Protein 6V9K (pdb70)

CATH classification: 3.20.20.60

Nearest PDB structures (foldseek):
  6v9k-assembly1_B  TM=9.989E-01  e=4.100E-59  Escherichia coli
  6vu0-assembly1_B  TM=9.948E-01  e=1.069E-51  Escherichia coli
  6vbj-assembly1_B  TM=9.916E-01  e=6.156E-45  Caldanaerobacter subterraneus subsp. tengcongensis
  2xz7-assembly1_A  TM=9.912E-01  e=6.524E-45  Caldanaerobacter subterraneus subsp. tengcongensis
  2hro-assembly1_A-2  TM=9.903E-01  e=9.837E-42  Staphylococcus carnosus

InterPro domains:
  IPR000121 PEP-utilising enzyme, C-terminal [PF02896] (250-541)
  IPR006318 Phosphotransferase system, enzyme I-like [TIGR01417] (2-566)
  IPR008279 PEP-utilising enzyme, mobile domain [PF00391] (153-223)
  IPR008731 Phosphotransferase system, enzyme I N-terminal [PF05524] (4-126)
  IPR015813 Pyruvate/Phosphoenolpyruvate kinase-like domain superfamily [SSF51621] (249-549)
  IPR018274 PEP-utilising enzyme, active site [PS00370] (184-195)
  IPR023151 PEP-utilising enzyme, conserved site [PS00742] (447-465)
  IPR024692 Phosphotransferase system, enzyme I [PIRSF000732] (2-572)
  IPR036618 PtsI, HPr-binding domain superfamily [G3DSA:1.10.274.10] (21-146)
  IPR036618 PtsI, HPr-binding domain superfamily [SSF47831] (23-143)
  IPR036637 Phosphohistidine domain superfamily [SSF52009] (125-246)
  IPR040442 Pyruvate kinase-like domain superfamily [G3DSA:3.20.20.60] (234-575)
  IPR050499 Phosphoenolpyruvate-dependent sugar PTS enzyme [PTHR46244] (2-572)

Radius of gyration: 25.77 Å; Cα contacts (8 Å, |Δi|>4): 1365; chains: 2; bounding box: 60×61×82 Å

Organism: Escherichia coli (strain K12) (NCBI:txid83333)

GO terms:
  GO:0005737 cytoplasm (C, EXP)
  GO:0008965 phosphoenolpyruvate-protein phosphotransferase activity (F, EXP)
  GO:0042802 identical protein binding (F, IPI)
  GO:0005515 protein binding (F, IPI)
  GO:0005829 cytosol (C, HDA)

Secondary structure (DSSP, 8-state):
-B-TTS-B-EEEEEESSTTHHHHHHHTT-SSEEEE--GGGTSSSSSPPPHHHHHHHHHHHHHHTTTSEEEEEPP---TTS--GGG-PPP-S-GGGSS-THHHHHHSHHHHHHHHHHHHHHGGGSEEEEEESS---HHHHHHHHHHHHHHHHHHHHHT----TT-EEEEEE-SHHHHHTHHHHHTTSSEEEE-HHHHHHHHTT--TT-TTTGGG--TT-HHHHHHHHHHHHHHHHTT-EEEE-SGGGG-TTTHHHHHHHT--EEEE-GGGHHHHHHHHHT--HHHHHHHHHHHHT-SSHHHHHHHHHHHH-/-B-TTS-B-EEEEEESSGGGHHHHHHTT-SSEEEE--GGGTSSSSSPPPHHHHHHHHHHHHHHTTTSEEEEEP---BSTTT-GGG-PPP-S-GGGSSBTHHHHHHSHHHHHHHHHHHHHHGGGSEEEEEESS---HHHHHHHHHHHHHHHHHHHHHT----TT-EEEEEE-SHHHHHTHHHHTTTSSEEEE-HHHHHHHHTT--TT-TTTGGG--TT-HHHHHHHHHHHHHHHHTT-EEEE-SGGGG-TTTHHHHHHHT--EEEE-GGGHHHHHHHHHT--HHHHHHHHHHHHT-SSHHHHHHHHHHHH-

Foldseek 3Di:
DAAQVGRAFAEAAAAAFLVLLVLLVVLPHQAAPEHEDCVQQPPDQDHRALVRLLVRLLSNQQSNPAGEHEYEAFFFWPVDDRVNLVGDDDPDTLPDCGFVNSCVVVVNRVLSNLLSNFLSQQRHQYAYEGEPDQDPVSLVVSVVVSVVSVVVCVVVVGHGDPPHFYEYADQALNCLVCLLVVLVRGQEYEYQLQNNQCRVLVHDCVPVVCVVSRDSLWLVNLVSVLSNQVSNVVSPHAYHYQHALLLPLLCLLLCLLSPHRYRYYHSVSRVVSVVVRHHHDNVVSVVLNVVLSPDNGSVVSSVSSVVVVD/DAAPVGAAFAEAAAAAFLVLVVLLVVLPHQAAPEHEDLVQQFPDQDHRALVNLLVGLLSNQQSNPAGEHEYEFFFFDDCVGRVNVVGDDDPCVLPDCGFVNVCVVVVNRVLSNLLSNFLSQVRHHYAYEGEPDQDPVSLVVSVVVSVVSVVVCVVVVGHGDPCHFYEYADQALNCLVCLLVVLQRGAEYEYQLQNNQCRVLVHDCPPVVCVVSRASLWLVSLVSVLSNQVSNVVSPHAYEYEHPLLLPPLCLLLVLLSPHRYRYYHSVSRNVSVVVRHHDDNVVSVVLNVVLSPDNGSVSSSVSSVVVVD

Solvent-accessible surface area: 23387 Å² total; per-residue (Å²): 11,88,7,122,62,53,50,133,2,62,0,2,0,16,1,21,35,48,155,54,17,132,13,3,135,182,30,30,12,45,2,4,0,4,0,86,0,16,60,10,2,64,144,63,139,63,47,2,58,25,99,71,1,28,61,13,0,64,46,0,1,94,62,13,49,109,70,13,0,1,0,27,2,2,20,4,0,25,49,98,151,15,105,53,2,115,36,34,210,33,112,8,7,29,0,0,11,18,0,1,2,0,4,43,97,69,91,107,3,3,86,24,3,0,12,0,0,0,29,0,5,45,86,22,96,2,25,0,0,0,0,1,0,5,4,1,76,10,1,94,40,0,102,144,36,1,84,84,5,11,90,48,0,105,116,76,73,73,69,25,42,112,84,6,54,18,0,0,4,0,2,0,1,0,0,0,30,5,1,118,39,0,0,117,29,5,53,1,1,0,0,8,0,32,34,0,0,11,1,0,0,0,0,12,59,144,15,126,72,0,112,124,40,34,51,27,3,5,1,0,0,0,49,5,0,62,71,0,0,63,9,0,77,59,50,71,57,55,0,0,0,7,3,106,5,0,22,34,80,99,0,0,28,2,0,0,3,0,9,0,37,2,0,0,6,70,16,142,32,0,65,117,2,26,125,30,0,118,96,7,49,29,97,78,0,93,81,3,4,106,91,0,16,60,40,27,5,9,101,70,0,33,91,44,4,53,149,85,89,178,19,82,5,123,66,43,51,135,6,76,0,2,0,15,1,19,33,38,164,58,16,116,11,4,134,172,31,29,11,55,3,4,0,3,0,89,0,17,64,7,1,66,149,63,136,57,42,1,58,24,101,77,1,28,60,11,0,60,45,0,1,94,64,10,48,115,68,21,0,0,0,24,2,1,18,17,13,11,70,157,66,0,64,46,15,121,11,44,176,19,92,6,28,28,0,0,5,31,0,1,2,0,3,34,96,74,90,108,3,2,85,23,4,0,11,0,0,0,24,0,6,46,80,20,78,0,29,0,0,1,0,0,0,6,5,0,60,13,1,100,38,1,86,149,33,4,90,84,5,19,81,46,0,113,108,80,69,73,71,15,36,116,90,11,44,2,0,0,4,0,0,0,1,0,0,0,30,4,1,121,33,0,0,118,45,1,41,0,0,0,0,5,2,32,32,0,0,9,0,0,0,0,0,13,76,153,12,115,90,0,108,105,38,33,62,31,7,4,2,0,0,0,50,5,0,59,74,0,0,64,9,0,76,58,50,70,57,55,0,0,0,6,3,114,8,0,17,24,89,115,0,0,29,0,0,0,3,0,9,0,36,4,0,0,5,65,17,143,32,0,65,136,1,26,131,28,0,122,99,8,49,32,96,78,0,88,84,1,3,110,93,0,16,60,40,24,8,6,108,66,0,44,86,41,3,66,163,90,85,179

B-factor: mean 28.13, std 15.2, range [9.17, 98.01]

Sequence (620 aa):
AITLDGHQVEEVCANIGTPKDVEGAERNGAEGVGLYRTEFLYMDRNSLPSEEEQFAAYKAVAEACGSQAVIVRTLDIGGDKELPYLDMMPKEMNPFFLGYRRAIRIAMDRKEILRDQLRAILRASAFGKLRIMFPMIISVEEVRALRKEIEIYKQELRDEGKAFDESIEIGVMVETPAAATIARHLAKEVDFFSIGTNDLTQYTLAVDRMNEHVKEYYQPFHPSVLNLIKQVIDASHAEGKWTGMCGELAGDERATLLLLGMGLDEFSMSAISIPRIKKIIRNTNFEDAKVLAEQALAQPTTDELMTLVNKFIEAITLDGHQVEVCANIGTPKDVEGAERNGAEGVGLYRTEFLYMDRNSLPSEEEQFAAYKAVAEACGSQAVIVRTLDIGGDKELPYLDMPKEMNPFLGYRAIRIAMDRKEILRDQLRAILRASAFGKLRIMFPMIISVEEVRALRKEIEIYKQELRDEGKAFDESIEIGVMVETPAAATIARHLAKEVDFFSIGTNDLTQYTLAVDRMNEHVKEYYQPFHPSVLNLIKQVIDASHAEGKWTGMCGELAGDERATLLLLGMGLDEFSMSAISIPRIKKIIRNTNFEDAKVLAEQALAQPTTDELMTLVNKFIE

Structure (mmCIF, N/CA/C/O backbone):
data_6V9K
#
_entry.id   6V9K
#
_cell.length_a   57.380
_cell.length_b   69.530
_cell.length_c   84.657
_cell.angle_alpha   90.000
_cell.angle_beta   108.730
_cell.angle_gamma   90.000
#
_symmetry.space_group_name_H-M   'P 1 21 1'
#
loop_
_entity.id
_entity.type
_entity.pdbx_description
1 polymer 'Phosphoenolpyruvate-protein phosphotransferase'
2 non-polymer 'MAGNESIUM ION'
3 water water
#
loop_
_atom_site.group_PDB
_atom_site.id
_atom_site.type_symbol
_atom_site.label_atom_id
_atom_site.label_alt_id
_atom_site.label_comp_id
_atom_site.label_asym_id
_atom_site.label_entity_id
_atom_site.label_seq_id
_atom_site.pdbx_PDB_ins_code
_atom_site.Cartn_x
_atom_site.Cartn_y
_atom_site.Cartn_z
_atom_site.occupancy
_atom_site.B_iso_or_equiv
_atom_site.auth_seq_id
_atom_site.auth_comp_id
_atom_site.auth_asym_id
_atom_site.auth_atom_id
_atom_site.pdbx_PDB_model_num
ATOM 1 N N . ALA A 1 2 ? 24.856 8.347 4.043 1.00 24.05 261 ALA A N 1
ATOM 2 C CA . ALA A 1 2 ? 25.558 9.497 4.618 1.00 26.35 261 ALA A CA 1
ATOM 3 C C . ALA A 1 2 ? 27.066 9.241 4.617 1.00 27.71 261 ALA A C 1
ATOM 4 O O . ALA A 1 2 ? 27.514 8.095 4.654 1.00 29.89 261 ALA A O 1
ATOM 10 N N . ILE A 1 3 ? 27.849 10.315 4.598 1.00 25.91 262 ILE A N 1
ATOM 11 C CA . ILE A 1 3 ? 29.293 10.218 4.464 1.00 25.83 262 ILE A CA 1
ATOM 12 C C . ILE A 1 3 ? 29.945 11.059 5.552 1.00 21.90 262 ILE A C 1
ATOM 13 O O . ILE A 1 3 ? 29.586 12.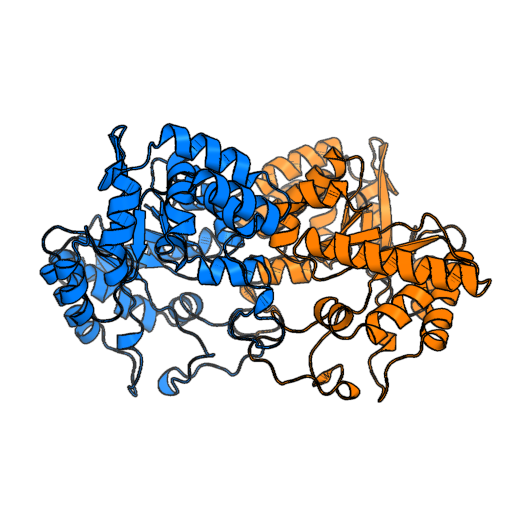223 5.746 1.00 22.96 262 ILE A O 1
ATOM 29 N N . THR A 1 4 ? 30.949 10.500 6.209 1.00 20.52 263 THR A N 1
ATOM 30 C CA . THR A 1 4 ? 31.687 11.225 7.232 1.00 21.12 263 THR A CA 1
ATOM 31 C C . THR A 1 4 ? 32.591 12.283 6.597 1.00 23.70 263 THR A C 1
ATOM 32 O O . THR A 1 4 ? 32.769 12.348 5.372 1.00 24.00 263 THR A O 1
ATOM 43 N N . LEU A 1 5 ? 33.208 13.109 7.455 1.00 27.95 264 LEU A N 1
ATOM 44 C CA . LEU A 1 5 ? 34.085 14.166 6.938 1.00 29.66 264 LEU A CA 1
ATOM 45 C C . LEU A 1 5 ? 35.248 13.587 6.151 1.00 28.75 264 LEU A C 1
ATOM 46 O O . LEU A 1 5 ? 35.775 14.240 5.245 1.00 30.48 264 LEU A O 1
ATOM 62 N N . ASP A 1 6 ? 35.695 12.376 6.499 1.00 26.86 265 ASP A N 1
ATOM 63 C CA . ASP A 1 6 ? 36.819 11.760 5.804 1.00 28.43 265 ASP A CA 1
ATOM 64 C C . ASP A 1 6 ? 36.366 10.717 4.787 1.00 28.78 265 ASP A C 1
ATOM 65 O O . ASP A 1 6 ? 37.159 9.860 4.392 1.00 31.32 265 ASP A O 1
ATOM 74 N N . GLY A 1 7 ? 35.108 10.778 4.351 1.00 29.08 266 GLY A N 1
ATOM 75 C CA . GLY A 1 7 ? 34.671 10.007 3.201 1.00 29.41 266 GLY A CA 1
ATOM 76 C C . GLY A 1 7 ? 34.213 8.597 3.488 1.00 28.35 266 GLY A C 1
ATOM 77 O O . GLY A 1 7 ? 34.121 7.790 2.557 1.00 28.45 266 GLY A O 1
ATOM 81 N N . HIS A 1 8 ? 33.931 8.263 4.746 1.00 24.74 267 HIS A N 1
ATOM 82 C CA . HIS A 1 8 ? 33.461 6.940 5.104 1.00 22.73 267 HIS A CA 1
ATOM 83 C C . HIS A 1 8 ? 31.945 6.927 4.971 1.00 21.14 267 HIS A C 1
ATOM 84 O O . HIS A 1 8 ? 31.251 7.732 5.604 1.00 20.23 267 HIS A O 1
ATOM 98 N N . GLN A 1 9 ? 31.428 6.026 4.142 1.00 21.06 268 GLN A N 1
ATOM 99 C CA . GLN A 1 9 ? 30.010 6.016 3.812 1.00 23.22 268 GLN A CA 1
ATOM 100 C C . GLN A 1 9 ? 29.292 4.975 4.662 1.00 21.27 268 GLN A C 1
ATOM 101 O O . GLN A 1 9 ? 29.740 3.835 4.771 1.00 21.77 268 GLN A O 1
ATOM 115 N N . VAL A 1 10 ? 28.198 5.381 5.294 1.00 20.73 269 VAL A N 1
ATOM 116 C CA . VAL A 1 10 ? 27.307 4.453 5.972 1.00 22.58 269 VAL A CA 1
ATOM 117 C C . VAL A 1 10 ? 25.891 4.810 5.556 1.00 22.51 269 VAL A C 1
ATOM 118 O O . VAL A 1 10 ? 25.588 5.962 5.241 1.00 29.40 269 VAL A O 1
ATOM 131 N N A GLU A 1 11 ? 25.019 3.814 5.591 0.54 18.74 270 GLU A N 1
ATOM 132 N N B GLU A 1 11 ? 25.010 3.828 5.568 0.46 18.78 270 GLU A N 1
ATOM 133 C CA A GLU A 1 11 ? 23.619 3.979 5.236 0.54 18.45 270 GLU A CA 1
ATOM 134 C CA B GLU A 1 11 ? 23.628 4.065 5.182 0.46 18.51 270 GLU A CA 1
ATOM 135 C C A GLU A 1 11 ? 22.814 4.330 6.478 0.54 16.55 270 GLU A C 1
ATOM 136 C C B GLU A 1 11 ? 22.774 4.286 6.423 0.46 15.43 270 GLU A C 1
ATOM 137 O O A GLU A 1 11 ? 23.072 3.822 7.571 0.54 14.88 270 GLU A O 1
ATOM 138 O O B GLU A 1 11 ? 22.960 3.637 7.455 0.46 15.25 270 GLU A O 1
ATOM 161 N N . VAL A 1 12 ? 21.828 5.202 6.304 1.00 14.35 271 VAL A N 1
ATOM 162 C CA . VAL A 1 12 ? 20.981 5.634 7.396 1.00 14.20 271 VAL A CA 1
ATOM 163 C C . VAL A 1 12 ? 19.552 5.411 6.929 1.00 16.81 271 VAL A C 1
ATOM 164 O O . VAL A 1 12 ? 19.076 6.105 6.018 1.00 18.36 271 VAL A O 1
ATOM 177 N N . CYS A 1 13 ? 18.856 4.482 7.577 1.00 16.15 272 CYS A N 1
ATOM 178 C CA . CYS A 1 13 ? 17.613 3.924 7.064 1.00 14.94 272 CYS A CA 1
ATOM 179 C C . CYS A 1 13 ? 16.515 4.014 8.106 1.00 13.86 272 CYS A C 1
ATOM 180 O O . CYS A 1 13 ? 16.751 4.342 9.261 1.00 14.31 272 CYS A O 1
ATOM 188 N N . ALA A 1 14 ? 15.290 3.709 7.671 1.00 14.20 273 ALA A N 1
ATOM 189 C CA . ALA A 1 14 ? 14.117 3.796 8.525 1.00 14.74 273 ALA A CA 1
ATOM 190 C C . ALA A 1 14 ? 13.655 2.418 8.959 1.00 15.00 273 ALA A C 1
ATOM 191 O O . ALA A 1 14 ? 13.731 1.454 8.192 1.00 14.25 273 ALA A O 1
ATOM 198 N N . ASN A 1 15 ? 13.196 2.335 10.202 1.00 16.94 274 ASN A N 1
ATOM 199 C CA . ASN A 1 15 ? 12.429 1.194 10.696 1.00 15.00 274 ASN A CA 1
ATOM 200 C C . ASN A 1 15 ? 10.961 1.452 10.403 1.00 15.98 274 ASN A C 1
ATOM 201 O O . ASN A 1 15 ? 10.467 2.541 10.686 1.00 18.49 274 ASN A O 1
ATOM 212 N N . ILE A 1 16 ? 10.267 0.445 9.881 1.00 15.73 275 ILE A N 1
ATOM 213 C CA . ILE A 1 16 ? 8.872 0.551 9.493 1.00 19.92 275 ILE A CA 1
ATOM 214 C C . ILE A 1 16 ? 8.088 -0.566 10.158 1.00 21.76 275 ILE A C 1
ATOM 215 O O . ILE A 1 16 ? 8.562 -1.705 10.230 1.00 16.30 275 ILE A O 1
ATOM 231 N N . GLY A 1 17 ? 6.875 -0.250 10.595 1.00 36.51 276 GLY A N 1
ATOM 232 C CA . GLY A 1 17 ? 5.984 -1.220 11.198 1.00 46.76 276 GLY A CA 1
ATOM 233 C C . GLY A 1 17 ? 4.743 -1.492 10.371 1.00 54.55 276 GLY A C 1
ATOM 234 O O . GLY A 1 17 ? 4.071 -2.506 10.574 1.00 55.02 276 GLY A O 1
ATOM 238 N N . THR A 1 18 ? 4.438 -0.595 9.434 1.00 60.10 277 THR A N 1
ATOM 239 C CA . THR A 1 18 ? 3.317 -0.742 8.515 1.00 60.58 277 THR A CA 1
ATOM 240 C C . THR A 1 18 ? 3.596 0.126 7.296 1.00 61.08 277 THR A C 1
ATOM 241 O O . THR A 1 18 ? 4.372 1.085 7.384 1.00 61.99 277 THR A O 1
ATOM 252 N N . PRO A 1 19 ? 2.992 -0.184 6.141 1.00 56.13 278 PRO A N 1
ATOM 253 C CA . PRO A 1 19 ? 3.384 0.522 4.906 1.00 54.76 278 PRO A CA 1
ATOM 254 C C . PRO A 1 19 ? 3.123 2.026 4.945 1.00 56.72 278 PRO A C 1
ATOM 255 O O . PRO A 1 19 ? 3.595 2.734 4.042 1.00 57.45 278 PRO A O 1
ATOM 266 N N . LYS A 1 20 ? 2.396 2.531 5.948 1.00 58.16 279 LYS A N 1
ATOM 267 C CA . LYS A 1 20 ? 2.157 3.966 6.042 1.00 59.84 279 LYS A CA 1
ATOM 268 C C . LYS A 1 20 ? 3.368 4.704 6.598 1.00 51.09 279 LYS A C 1
ATOM 269 O O . LYS A 1 20 ? 3.578 5.878 6.265 1.00 49.63 279 LYS A O 1
ATOM 288 N N . ASP A 1 21 ? 4.160 4.038 7.453 1.00 42.66 280 ASP A N 1
ATOM 289 C CA . ASP A 1 21 ? 5.369 4.645 7.980 1.00 38.76 280 ASP A CA 1
ATOM 290 C C . ASP A 1 21 ? 6.311 5.077 6.869 1.00 34.87 280 ASP A C 1
ATOM 291 O O . ASP A 1 21 ? 7.231 5.881 7.123 1.00 33.68 280 ASP A O 1
ATOM 300 N N . VAL A 1 22 ? 6.114 4.547 5.651 1.00 30.28 281 VAL A N 1
ATOM 301 C CA . VAL A 1 22 ? 7.025 4.850 4.552 1.00 30.43 281 VAL A CA 1
ATOM 302 C C . VAL A 1 22 ? 7.006 6.343 4.248 1.00 31.08 281 VAL A C 1
ATOM 303 O O . VAL A 1 22 ? 8.032 6.933 3.891 1.00 28.41 281 VAL A O 1
ATOM 316 N N . GLU A 1 23 ? 5.842 6.975 4.377 1.00 37.18 282 GLU A N 1
ATOM 317 C CA . GLU A 1 23 ? 5.746 8.409 4.121 1.00 41.03 282 GLU A CA 1
ATOM 318 C C . GLU A 1 23 ? 6.684 9.184 5.039 1.00 36.49 282 GLU A C 1
ATOM 319 O O . GLU A 1 23 ? 7.461 10.026 4.582 1.00 31.69 282 GLU A O 1
ATOM 331 N N . GLY A 1 24 ? 6.640 8.892 6.341 1.00 35.61 283 GLY A N 1
ATOM 332 C CA . GLY A 1 24 ? 7.539 9.559 7.267 1.00 34.33 283 GLY A CA 1
ATOM 333 C C . GLY A 1 24 ? 9.000 9.280 6.969 1.00 30.74 283 GLY A C 1
ATOM 334 O O . GLY A 1 24 ? 9.855 10.153 7.133 1.00 29.94 283 GLY A O 1
ATOM 338 N N . ALA A 1 25 ? 9.307 8.063 6.523 1.00 26.54 284 ALA A N 1
ATOM 339 C CA . ALA A 1 25 ? 10.683 7.730 6.175 1.00 25.30 284 ALA A CA 1
ATOM 340 C C . ALA A 1 25 ? 11.183 8.601 5.035 1.00 26.25 284 ALA A C 1
ATOM 341 O O . ALA A 1 25 ? 12.295 9.139 5.095 1.00 23.75 284 ALA A O 1
ATOM 348 N N . GLU A 1 26 ? 10.374 8.745 3.980 1.00 28.85 285 GLU A N 1
ATOM 349 C CA . GLU A 1 26 ? 10.741 9.615 2.866 1.00 32.16 285 GLU A CA 1
ATOM 350 C C . GLU A 1 26 ? 10.835 11.064 3.319 1.00 29.20 285 GLU A C 1
ATOM 351 O O . GLU A 1 26 ? 11.783 11.775 2.976 1.00 26.29 285 GLU A O 1
ATOM 363 N N . ARG A 1 27 ? 9.839 11.527 4.075 1.00 31.84 286 ARG A N 1
ATOM 364 C CA . ARG A 1 27 ? 9.860 12.901 4.570 1.00 35.38 286 ARG A CA 1
ATOM 365 C C . ARG A 1 27 ? 11.155 13.207 5.327 1.00 31.28 286 ARG A C 1
ATOM 366 O O . ARG A 1 27 ? 11.659 14.335 5.278 1.00 28.86 286 ARG A O 1
ATOM 387 N N . ASN A 1 28 ? 11.708 12.219 6.024 1.00 27.09 287 ASN A N 1
ATOM 388 C CA . ASN A 1 28 ? 12.865 12.446 6.875 1.00 26.25 287 ASN A CA 1
ATOM 389 C C . ASN A 1 28 ? 14.181 12.062 6.221 1.00 27.71 287 ASN A C 1
ATOM 390 O O . ASN A 1 28 ? 15.210 12.051 6.902 1.00 28.86 287 ASN A O 1
ATOM 401 N N . GLY A 1 29 ? 14.178 11.748 4.928 1.00 29.58 288 GLY A N 1
ATOM 402 C CA . GLY A 1 29 ? 15.424 11.509 4.228 1.00 28.99 288 GLY A CA 1
ATOM 403 C C . GLY A 1 29 ? 16.024 10.126 4.417 1.00 25.78 288 GLY A C 1
ATOM 404 O O . GLY A 1 29 ? 17.231 9.960 4.279 1.00 25.74 288 GLY A O 1
ATOM 408 N N . ALA A 1 30 ? 15.210 9.126 4.720 1.00 21.28 289 ALA A N 1
ATOM 409 C CA . ALA A 1 30 ? 15.699 7.760 4.814 1.00 18.87 289 ALA A CA 1
ATOM 410 C C . ALA A 1 30 ? 16.337 7.321 3.508 1.00 18.27 289 ALA A C 1
ATOM 411 O O . ALA A 1 30 ? 15.844 7.626 2.423 1.00 19.58 289 ALA A O 1
ATOM 418 N N . GLU A 1 31 ? 17.456 6.617 3.620 1.00 20.15 290 GLU A N 1
ATOM 419 C CA . GLU A 1 31 ? 18.179 6.104 2.459 1.00 23.55 290 GLU A CA 1
ATOM 420 C C . GLU A 1 31 ? 17.719 4.698 2.076 1.00 25.78 290 GLU A C 1
ATOM 421 O O . GLU A 1 31 ? 18.331 4.060 1.213 1.00 26.83 290 GLU A O 1
ATOM 433 N N . GLY A 1 32 ? 16.625 4.245 2.652 1.00 23.09 291 GLY A N 1
ATOM 434 C CA . GLY A 1 32 ? 16.212 2.860 2.577 1.00 20.14 291 GLY A CA 1
ATOM 435 C C . GLY A 1 32 ? 15.522 2.488 3.870 1.00 18.59 291 GLY A C 1
ATOM 436 O O . GLY A 1 32 ? 15.396 3.297 4.783 1.00 15.62 291 GLY A O 1
ATOM 440 N N . VAL A 1 33 ? 15.054 1.244 3.911 1.00 19.91 292 VAL A N 1
ATOM 441 C CA . VAL A 1 33 ? 14.373 0.686 5.069 1.00 17.88 292 VAL A CA 1
ATOM 442 C C . VAL A 1 33 ? 15.229 -0.452 5.603 1.00 15.43 292 VAL A C 1
ATOM 443 O O . VAL A 1 33 ? 15.440 -1.461 4.910 1.00 14.63 292 VAL A O 1
ATOM 456 N N . GLY A 1 34 ? 15.729 -0.287 6.825 1.00 16.71 293 GLY A N 1
ATOM 457 C CA . GLY A 1 34 ? 16.572 -1.273 7.449 1.00 17.06 293 GLY A CA 1
ATOM 458 C C . GLY A 1 34 ? 15.842 -2.308 8.253 1.00 17.45 293 GLY A C 1
ATOM 459 O O . GLY A 1 34 ? 16.452 -3.291 8.694 1.00 17.11 293 GLY A O 1
ATOM 463 N N . LEU A 1 35 ? 14.546 -2.101 8.472 1.00 17.06 294 LEU A N 1
ATOM 464 C CA . LEU A 1 35 ? 13.700 -3.054 9.190 1.00 14.64 294 LEU A CA 1
ATOM 465 C C . LEU A 1 35 ? 12.262 -2.761 8.816 1.00 13.76 294 LEU A C 1
ATOM 466 O O . LEU A 1 35 ? 11.775 -1.660 9.081 1.00 13.36 294 LEU A O 1
ATOM 482 N N . TYR A 1 36 ? 11.623 -3.716 8.153 1.00 12.87 295 TYR A N 1
ATOM 483 C CA . TYR A 1 36 ? 10.191 -3.750 7.920 1.00 14.46 295 TYR A CA 1
ATOM 484 C C . TYR A 1 36 ? 9.638 -4.864 8.798 1.00 14.51 295 TYR A C 1
ATOM 485 O O . TYR A 1 36 ? 9.847 -6.041 8.500 1.00 14.93 295 TYR A O 1
ATOM 503 N N . ARG A 1 37 ? 8.984 -4.489 9.902 1.00 14.89 296 ARG A N 1
ATOM 504 C CA . ARG A 1 37 ? 8.362 -5.457 10.788 1.00 15.68 296 ARG A CA 1
ATOM 505 C C . ARG A 1 37 ? 7.075 -5.984 10.185 1.00 16.32 296 ARG A C 1
ATOM 506 O O . ARG A 1 37 ? 6.290 -5.233 9.596 1.00 20.12 296 ARG A O 1
ATOM 527 N N . THR A 1 38 ? 6.853 -7.292 10.307 1.00 15.57 297 THR A N 1
ATOM 528 C CA . THR A 1 38 ? 5.709 -7.898 9.627 1.00 17.09 297 THR A CA 1
ATOM 529 C C . THR A 1 38 ? 4.635 -8.372 10.608 1.00 18.56 297 THR A C 1
ATOM 530 O O . THR A 1 38 ? 3.671 -9.027 10.186 1.00 19.37 297 THR A O 1
ATOM 541 N N . GLU A 1 39 ? 4.773 -8.040 11.903 1.00 17.70 298 GLU A N 1
ATOM 542 C CA . GLU A 1 39 ? 3.798 -8.492 12.892 1.00 20.55 298 GLU A CA 1
ATOM 543 C C . GLU A 1 39 ? 2.407 -7.913 12.664 1.00 21.42 298 GLU A C 1
ATOM 544 O O . GLU A 1 39 ? 1.409 -8.541 13.035 1.00 22.82 298 GLU A O 1
ATOM 556 N N . PHE A 1 40 ? 2.312 -6.704 12.112 1.00 22.32 299 PHE A N 1
ATOM 557 C CA . PHE A 1 40 ? 0.998 -6.101 11.910 1.00 25.12 299 PHE A CA 1
ATOM 558 C C . PHE A 1 40 ? 0.112 -6.980 11.043 1.00 26.49 299 PHE A C 1
ATOM 559 O O . PHE A 1 40 ? -1.113 -6.915 11.142 1.00 29.02 299 PHE A O 1
ATOM 576 N N . LEU A 1 41 ? 0.705 -7.828 10.206 1.00 25.08 300 LEU A N 1
ATOM 577 C CA . LEU A 1 41 ? -0.093 -8.697 9.342 1.00 26.65 300 LEU A CA 1
ATOM 578 C C . LEU A 1 41 ? -0.723 -9.849 10.103 1.00 27.30 300 LEU A C 1
ATOM 579 O O . LEU A 1 41 ? -1.703 -10.422 9.633 1.00 31.83 300 LEU A O 1
ATOM 595 N N . TYR A 1 42 ? -0.186 -10.199 11.269 1.00 23.37 301 TYR A N 1
ATOM 596 C CA . TYR A 1 42 ? -0.651 -11.349 12.036 1.00 24.57 301 TYR A CA 1
ATOM 597 C C . TYR A 1 42 ? -1.531 -10.971 13.222 1.00 27.42 301 TYR A C 1
ATOM 598 O O . TYR A 1 42 ? -2.122 -11.852 13.841 1.00 30.45 301 TYR A O 1
ATOM 616 N N . MET A 1 43 ? -1.628 -9.701 13.559 1.00 30.13 302 MET A N 1
ATOM 617 C CA . MET A 1 43 ? -2.311 -9.281 14.770 1.00 37.96 302 MET A CA 1
ATOM 618 C C . MET A 1 43 ? -3.712 -8.760 14.463 1.00 43.70 302 MET A C 1
ATOM 619 O O . MET A 1 43 ? -4.050 -8.443 13.321 1.00 45.92 302 MET A O 1
ATOM 633 N N . ASP A 1 44 ? -4.535 -8.697 15.511 1.00 47.21 303 ASP A N 1
ATOM 634 C CA . ASP A 1 44 ? -5.890 -8.164 15.405 1.00 53.58 303 ASP A CA 1
ATOM 635 C C . ASP A 1 44 ? -6.652 -8.847 14.271 1.00 49.38 303 ASP A C 1
ATOM 636 O O . ASP A 1 44 ? -7.261 -8.206 13.413 1.00 46.15 303 ASP A O 1
ATOM 645 N N . ARG A 1 45 ? -6.600 -10.175 14.271 1.00 45.88 304 ARG A N 1
ATOM 646 C CA . ARG A 1 45 ? -7.288 -10.986 13.277 1.00 44.71 304 ARG A CA 1
ATOM 647 C C . ARG A 1 45 ? -7.540 -12.358 13.890 1.00 43.23 304 ARG A C 1
ATOM 648 O O . ARG A 1 45 ? -7.037 -12.680 14.969 1.00 43.01 304 ARG A O 1
ATOM 669 N N . ASN A 1 46 ? -8.334 -13.165 13.189 1.00 41.64 305 ASN A N 1
ATOM 670 C CA . ASN A 1 46 ? -8.726 -14.483 13.672 1.00 43.27 305 ASN A CA 1
ATOM 671 C C . ASN A 1 46 ? -8.126 -15.611 12.848 1.00 40.97 305 ASN A C 1
ATOM 672 O O . ASN A 1 46 ? -8.482 -16.774 13.058 1.00 42.48 305 ASN A O 1
ATOM 683 N N . SER A 1 47 ? -7.208 -15.301 11.936 1.00 37.69 306 SER A N 1
ATOM 684 C CA . SER A 1 47 ? -6.667 -16.291 11.015 1.00 36.99 306 SER A CA 1
ATOM 685 C C . SER A 1 47 ? -5.324 -15.797 10.523 1.00 33.03 306 SER A C 1
ATOM 686 O O . SER A 1 47 ? -5.101 -14.590 10.422 1.00 35.69 306 SER A O 1
ATOM 694 N N . LEU A 1 48 ? -4.440 -16.735 10.210 1.00 30.72 307 LEU A N 1
ATOM 695 C CA . LEU A 1 48 ? -3.161 -16.382 9.623 1.00 27.72 307 LEU A CA 1
ATOM 696 C C . LEU A 1 48 ? -3.380 -15.499 8.401 1.00 27.78 307 LEU A C 1
ATOM 697 O O . LEU A 1 48 ? -4.370 -15.668 7.687 1.00 29.35 307 LEU A O 1
ATOM 713 N N . PRO A 1 49 ? -2.486 -14.551 8.125 1.00 28.43 308 PRO A N 1
ATOM 714 C CA . PRO A 1 49 ? -2.578 -13.802 6.869 1.00 29.05 308 PRO A CA 1
ATOM 715 C C . PRO A 1 49 ? -2.108 -14.651 5.697 1.00 27.35 308 PRO A C 1
ATOM 716 O O . PRO A 1 49 ? -1.089 -15.340 5.769 1.00 22.95 308 PRO A O 1
ATOM 727 N N . SER A 1 50 ? -2.883 -14.613 4.612 1.00 30.08 309 SER A N 1
ATOM 728 C CA . SER A 1 50 ? -2.583 -15.448 3.456 1.00 27.71 309 SER A CA 1
ATOM 729 C C . SER A 1 50 ? -1.344 -14.936 2.729 1.00 27.72 309 SER A C 1
ATOM 730 O O . SER A 1 50 ? -0.895 -13.802 2.917 1.00 24.27 309 SER A O 1
ATOM 738 N N . GLU A 1 51 ? -0.783 -15.802 1.887 1.00 31.23 310 GLU A N 1
ATOM 739 C CA . GLU A 1 51 ? 0.321 -15.392 1.025 1.00 28.13 310 GLU A CA 1
ATOM 740 C C . GLU A 1 51 ? -0.068 -14.188 0.173 1.00 26.58 310 GLU A C 1
ATOM 741 O O . GLU A 1 51 ? 0.727 -13.262 -0.008 1.00 24.12 310 GLU A O 1
ATOM 753 N N . GLU A 1 52 ? -1.294 -14.176 -0.343 1.00 25.49 311 GLU A N 1
ATOM 754 C CA . GLU A 1 52 ? -1.748 -13.056 -1.164 1.00 28.72 311 GLU A CA 1
ATOM 755 C C . GLU A 1 52 ? -1.828 -11.772 -0.351 1.00 28.09 311 GLU A C 1
ATOM 756 O O . GLU A 1 52 ? -1.357 -10.718 -0.788 1.00 29.94 311 GLU A O 1
ATOM 768 N N . GLU A 1 53 ? -2.433 -11.832 0.839 1.00 27.31 312 GLU A N 1
ATOM 769 C CA . GLU A 1 53 ? -2.532 -10.623 1.657 1.00 28.73 312 GLU A CA 1
ATOM 770 C C . GLU A 1 53 ? -1.151 -10.091 2.024 1.00 25.51 312 GLU A C 1
ATOM 771 O O . GLU A 1 53 ? -0.906 -8.878 1.986 1.00 26.72 312 GLU A O 1
ATOM 783 N N . GLN A 1 54 ? -0.229 -10.978 2.390 1.00 21.61 313 GLN A N 1
ATOM 784 C CA . GLN A 1 54 ? 1.124 -10.525 2.695 1.00 20.91 313 GLN A CA 1
ATOM 785 C C . GLN A 1 54 ? 1.794 -9.932 1.463 1.00 21.30 313 GLN A C 1
ATOM 786 O O . GLN A 1 54 ? 2.425 -8.875 1.537 1.00 19.23 313 GLN A O 1
ATOM 800 N N . PHE A 1 55 ? 1.686 -10.625 0.323 1.00 23.58 314 PHE A N 1
ATOM 801 C CA . PHE A 1 55 ? 2.257 -10.132 -0.924 1.00 24.06 314 PHE A CA 1
ATOM 802 C C . PHE A 1 55 ? 1.813 -8.701 -1.224 1.00 27.07 314 PHE A C 1
ATOM 803 O O . PHE A 1 55 ? 2.633 -7.848 -1.577 1.00 24.37 314 PHE A O 1
ATOM 820 N N . ALA A 1 56 ? 0.521 -8.416 -1.067 1.00 31.17 315 ALA A N 1
ATOM 821 C CA . ALA A 1 56 ? 0.024 -7.064 -1.312 1.00 34.55 315 ALA A CA 1
ATOM 822 C C . ALA A 1 56 ? 0.782 -6.032 -0.478 1.00 28.77 315 ALA A C 1
ATOM 823 O O . ALA A 1 56 ? 1.157 -4.965 -0.981 1.00 26.33 315 ALA A O 1
ATOM 830 N N . ALA A 1 57 ? 1.038 -6.342 0.793 1.00 26.03 316 ALA A N 1
ATOM 831 C CA . ALA A 1 57 ? 1.742 -5.403 1.661 1.00 25.30 316 ALA A CA 1
ATOM 832 C C . ALA A 1 57 ? 3.220 -5.308 1.296 1.00 26.69 316 ALA A C 1
ATOM 833 O O . ALA A 1 57 ? 3.782 -4.212 1.211 1.00 29.59 316 ALA A O 1
ATOM 840 N N . TYR A 1 58 ? 3.877 -6.448 1.085 1.00 25.40 317 TYR A N 1
ATOM 841 C CA . TYR A 1 58 ? 5.297 -6.409 0.743 1.00 22.88 317 TYR A CA 1
ATOM 842 C C . TYR A 1 58 ? 5.512 -5.727 -0.609 1.00 22.25 317 TYR A C 1
ATOM 843 O O . TYR A 1 58 ? 6.465 -4.961 -0.795 1.00 20.23 317 TYR A O 1
ATOM 861 N N . LYS A 1 59 ? 4.614 -5.966 -1.555 1.00 20.83 318 LYS A N 1
ATOM 862 C CA . LYS A 1 59 ? 4.732 -5.310 -2.852 1.00 22.78 318 LYS A CA 1
ATOM 863 C C . LYS A 1 59 ? 4.573 -3.804 -2.710 1.00 24.06 318 LYS A C 1
ATOM 864 O O . LYS A 1 59 ? 5.315 -3.031 -3.329 1.00 24.94 318 LYS A O 1
ATOM 883 N N . ALA A 1 60 ? 3.602 -3.366 -1.899 1.00 26.11 319 ALA A N 1
ATOM 884 C CA . ALA A 1 60 ? 3.382 -1.930 -1.730 1.00 29.49 319 ALA A CA 1
ATOM 885 C C . ALA A 1 60 ? 4.648 -1.233 -1.237 1.00 25.52 319 ALA A C 1
ATOM 886 O O . ALA A 1 60 ? 4.989 -0.141 -1.713 1.00 26.87 319 ALA A O 1
ATOM 893 N N . VAL A 1 61 ? 5.369 -1.851 -0.295 1.00 23.59 320 VAL A N 1
ATOM 894 C CA . VAL A 1 61 ? 6.566 -1.202 0.234 1.00 25.39 320 VAL A CA 1
ATOM 895 C C . VAL A 1 61 ? 7.708 -1.289 -0.775 1.00 26.04 320 VAL A C 1
ATOM 896 O O . VAL A 1 61 ? 8.501 -0.348 -0.919 1.00 28.04 320 VAL A O 1
ATOM 909 N N . ALA A 1 62 ? 7.802 -2.415 -1.500 1.00 23.31 321 ALA A N 1
ATOM 910 C CA . ALA A 1 62 ? 8.844 -2.564 -2.503 1.00 24.29 321 ALA A CA 1
ATOM 911 C C . ALA A 1 62 ? 8.740 -1.475 -3.560 1.00 25.76 321 ALA A C 1
ATOM 912 O O . ALA A 1 62 ? 9.755 -0.927 -3.998 1.00 30.15 321 ALA A O 1
ATOM 919 N N . GLU A 1 63 ? 7.522 -1.161 -3.992 1.00 26.25 322 GLU A N 1
ATOM 920 C CA . GLU A 1 63 ? 7.328 -0.130 -5.008 1.00 30.59 322 GLU A CA 1
ATOM 921 C C . GLU A 1 63 ? 7.409 1.257 -4.397 1.00 30.36 322 GLU A C 1
ATOM 922 O O . GLU A 1 63 ? 7.921 2.187 -5.023 1.00 32.50 322 GLU A O 1
ATOM 934 N N . ALA A 1 64 ? 6.920 1.411 -3.167 1.00 34.02 323 ALA A N 1
ATOM 935 C CA . ALA A 1 64 ? 6.961 2.719 -2.522 1.00 39.42 323 ALA A CA 1
ATOM 936 C C . ALA A 1 64 ? 8.385 3.225 -2.376 1.00 38.64 323 ALA A C 1
ATOM 937 O O . ALA A 1 64 ? 8.624 4.426 -2.472 1.00 36.42 323 ALA A O 1
ATOM 944 N N . CYS A 1 65 ? 9.342 2.330 -2.136 1.00 40.83 324 CYS A N 1
ATOM 945 C CA . CYS A 1 65 ? 10.725 2.714 -1.888 1.00 42.35 324 CYS A CA 1
ATOM 946 C C . CYS A 1 65 ? 11.570 2.782 -3.157 1.00 42.73 324 CYS A C 1
ATOM 947 O O . CYS A 1 65 ? 12.804 2.760 -3.071 1.00 39.99 324 CYS A O 1
ATOM 955 N N . GLY A 1 66 ? 10.937 2.898 -4.325 1.00 45.33 325 GLY A N 1
ATOM 956 C CA . GLY A 1 66 ? 11.663 3.053 -5.570 1.00 44.79 325 GLY A CA 1
ATOM 957 C C . GLY A 1 66 ? 12.826 2.098 -5.710 1.00 40.56 325 GLY A C 1
ATOM 958 O O . GLY A 1 66 ? 12.638 0.886 -5.681 1.00 33.70 325 GLY A O 1
ATOM 962 N N . SER A 1 67 ? 14.034 2.636 -5.835 1.00 48.53 326 SER A N 1
ATOM 963 C CA . SER A 1 67 ? 15.239 1.829 -5.974 1.00 52.40 326 SER A CA 1
ATOM 964 C C . SER A 1 67 ? 15.925 1.521 -4.646 1.00 46.43 326 SER A C 1
ATOM 965 O O . SER A 1 67 ? 16.920 0.786 -4.630 1.00 46.62 326 SER A O 1
ATOM 973 N N . GLN A 1 68 ? 15.419 2.039 -3.537 1.00 38.59 327 GLN A N 1
ATOM 974 C CA . GLN A 1 68 ? 16.009 1.753 -2.235 1.00 32.97 327 GLN A CA 1
ATOM 975 C C . GLN A 1 68 ? 15.646 0.346 -1.770 1.00 30.86 327 GLN A C 1
ATOM 976 O O . GLN A 1 68 ? 14.601 -0.201 -2.128 1.00 34.54 327 GLN A O 1
ATOM 990 N N . ALA A 1 69 ? 16.530 -0.246 -0.975 1.00 26.31 328 ALA A N 1
ATOM 991 C CA . ALA A 1 69 ? 16.320 -1.582 -0.452 1.00 22.59 328 ALA A CA 1
ATOM 992 C C . ALA A 1 69 ? 15.472 -1.555 0.815 1.00 19.86 328 ALA A C 1
ATOM 993 O O . ALA A 1 69 ? 15.510 -0.597 1.604 1.00 20.00 328 ALA A O 1
ATOM 1000 N N . VAL A 1 70 ? 14.678 -2.609 0.975 1.00 17.37 329 VAL A N 1
ATOM 1001 C CA . VAL A 1 70 ? 13.826 -2.827 2.136 1.00 16.35 329 VAL A CA 1
ATOM 1002 C C . VAL A 1 70 ? 14.210 -4.173 2.732 1.00 14.82 329 VAL A C 1
ATOM 1003 O O . VAL A 1 70 ? 14.200 -5.188 2.025 1.00 14.77 329 VAL A O 1
ATOM 1016 N N . ILE A 1 71 ? 14.559 -4.184 4.017 1.00 14.40 330 ILE A N 1
ATOM 1017 C CA . ILE A 1 71 ? 14.852 -5.418 4.742 1.00 13.42 330 ILE A CA 1
ATOM 1018 C C . ILE A 1 71 ? 13.576 -5.872 5.436 1.00 12.95 330 ILE A C 1
ATOM 1019 O O . ILE A 1 71 ? 13.111 -5.229 6.381 1.00 15.83 330 ILE A O 1
ATOM 1035 N N . VAL A 1 72 ? 13.034 -6.994 4.992 1.00 12.60 331 VAL A N 1
ATOM 1036 C CA . VAL A 1 72 ? 11.815 -7.548 5.556 1.00 18.00 331 VAL A CA 1
ATOM 1037 C C . VAL A 1 72 ? 12.203 -8.563 6.631 1.00 17.35 331 VAL A C 1
ATOM 1038 O O . VAL A 1 72 ? 12.912 -9.538 6.356 1.00 13.79 331 VAL A O 1
ATOM 1051 N N . ARG A 1 73 ? 11.726 -8.342 7.846 1.00 15.36 332 ARG A N 1
ATOM 1052 C CA . ARG A 1 73 ? 11.966 -9.280 8.937 1.00 14.76 332 ARG A CA 1
ATOM 1053 C C . ARG A 1 73 ? 10.798 -10.251 9.020 1.00 15.20 332 ARG A C 1
ATOM 1054 O O . ARG A 1 73 ? 9.633 -9.840 9.085 1.00 13.07 332 ARG A O 1
ATOM 1075 N N . THR A 1 74 ? 11.107 -11.537 9.014 1.00 18.63 333 THR A N 1
ATOM 1076 C CA . THR A 1 74 ? 10.057 -12.540 9.094 1.00 16.37 333 THR A CA 1
ATOM 1077 C C . THR A 1 74 ? 9.440 -12.543 10.481 1.00 15.70 333 THR A C 1
ATOM 1078 O O . THR A 1 74 ? 9.899 -11.861 11.400 1.00 13.94 333 THR A O 1
ATOM 1089 N N . LEU A 1 75 ? 8.359 -13.304 10.610 1.00 17.50 334 LEU A N 1
ATOM 1090 C CA . LEU A 1 75 ? 7.516 -13.271 11.800 1.00 18.25 334 LEU A CA 1
ATOM 1091 C C . LEU A 1 75 ? 8.343 -13.341 13.069 1.00 16.56 334 LEU A C 1
ATOM 1092 O O . LEU A 1 75 ? 9.134 -14.267 13.263 1.00 16.56 334 LEU A O 1
ATOM 1108 N N . ASP A 1 76 ? 8.148 -12.352 13.930 1.00 17.33 335 ASP A N 1
ATOM 1109 C CA . ASP A 1 76 ? 8.981 -12.160 15.117 1.00 19.54 335 ASP A CA 1
ATOM 1110 C C . ASP A 1 76 ? 8.054 -11.946 16.312 1.00 31.42 335 ASP A C 1
ATOM 1111 O O . ASP A 1 76 ? 8.014 -10.869 16.914 1.00 40.22 335 ASP A O 1
ATOM 1120 N N . ILE A 1 77 ? 7.302 -12.985 16.656 1.00 28.31 336 ILE A N 1
ATOM 1121 C CA . ILE A 1 77 ? 6.257 -12.887 17.664 1.00 28.13 336 ILE A CA 1
ATOM 1122 C C . ILE A 1 77 ? 6.257 -14.188 18.451 1.00 27.26 336 ILE A C 1
ATOM 1123 O O . ILE A 1 77 ? 6.705 -15.229 17.973 1.00 26.71 336 ILE A O 1
ATOM 1139 N N . GLY A 1 78 ? 5.735 -14.123 19.656 1.00 30.03 337 GLY A N 1
ATOM 1140 C CA . GLY A 1 78 ? 5.684 -15.281 20.526 1.00 34.84 337 GLY A CA 1
ATOM 1141 C C . GLY A 1 78 ? 4.503 -15.252 21.472 1.00 38.66 337 GLY A C 1
ATOM 1142 O O . GLY A 1 78 ? 3.640 -14.376 21.354 1.00 34.87 337 GLY A O 1
ATOM 1146 N N . GLY A 1 79 ? 4.477 -16.189 22.427 1.00 46.01 338 GLY A N 1
ATOM 1147 C CA . GLY A 1 79 ? 3.344 -16.342 2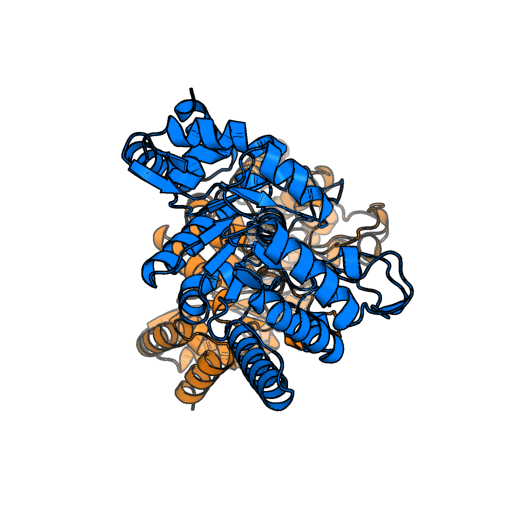3.319 1.00 52.97 338 GLY A CA 1
ATOM 1148 C C . GLY A 1 79 ? 3.110 -15.174 24.253 1.00 58.71 338 GLY A C 1
ATOM 1149 O O . GLY A 1 79 ? 1.989 -15.015 24.756 1.00 64.61 338 GLY A O 1
ATOM 1153 N N . ASP A 1 80 ? 4.138 -14.359 24.513 1.00 54.70 339 ASP A N 1
ATOM 1154 C CA . ASP A 1 80 ? 3.931 -13.143 25.296 1.00 56.70 339 ASP A CA 1
ATOM 1155 C C . ASP A 1 80 ? 2.804 -12.297 24.705 1.00 59.23 339 ASP A C 1
ATOM 1156 O O . ASP A 1 80 ? 2.026 -11.682 25.443 1.00 63.89 339 ASP A O 1
ATOM 1165 N N . LYS A 1 81 ? 2.700 -12.256 23.375 1.00 62.06 340 LYS A N 1
ATOM 1166 C CA . LYS A 1 81 ? 1.546 -11.654 22.724 1.00 63.52 340 LYS A CA 1
ATOM 1167 C C . LYS A 1 81 ? 0.378 -12.635 22.741 1.00 67.00 340 LYS A C 1
ATOM 1168 O O . LYS A 1 81 ? 0.564 -13.846 22.586 1.00 69.40 340 LYS A O 1
ATOM 1187 N N . GLU A 1 82 ? -0.829 -12.108 22.930 1.00 66.42 341 GLU A N 1
ATOM 1188 C CA . GLU A 1 82 ? -2.041 -12.921 22.981 1.00 64.51 341 GLU A CA 1
ATOM 1189 C C . GLU A 1 82 ? -2.714 -12.857 21.615 1.00 64.52 341 GLU A C 1
ATOM 1190 O O . GLU A 1 82 ? -3.422 -11.896 21.306 1.00 63.75 341 GLU A O 1
ATOM 1202 N N . LEU A 1 83 ? -2.489 -13.891 20.802 1.00 66.35 342 LEU A N 1
ATOM 1203 C CA . LEU A 1 83 ? -3.111 -14.040 19.484 1.00 61.95 342 LEU A CA 1
ATOM 1204 C C . LEU A 1 83 ? -3.724 -15.431 19.433 1.00 57.49 342 LEU A C 1
ATOM 1205 O O . LEU A 1 83 ? -3.100 -16.375 18.927 1.00 49.13 342 LEU A O 1
ATOM 1221 N N . PRO A 1 84 ? -4.951 -15.592 19.940 1.00 50.22 343 PRO A N 1
ATOM 1222 C CA . PRO A 1 84 ? -5.467 -16.948 20.183 1.00 51.54 343 PRO A CA 1
ATOM 1223 C C . PRO A 1 84 ? -5.401 -17.860 18.974 1.00 45.88 343 PRO A C 1
ATOM 1224 O O . PRO A 1 84 ? -5.036 -19.031 19.126 1.00 45.90 343 PRO A O 1
ATOM 1235 N N . TYR A 1 85 ? -5.715 -17.356 17.776 1.00 41.04 344 TYR A N 1
ATOM 1236 C CA . TYR A 1 85 ? -5.789 -18.224 16.606 1.00 41.05 344 TYR A CA 1
ATOM 1237 C C . TYR A 1 85 ? -4.480 -18.956 16.375 1.00 42.84 344 TYR A C 1
ATOM 1238 O O . TYR A 1 85 ? -4.477 -20.008 15.731 1.00 40.98 344 TYR A O 1
ATOM 1256 N N . LEU A 1 86 ? -3.368 -18.421 16.881 1.00 51.19 345 LEU A N 1
ATOM 1257 C CA . LEU A 1 86 ? -2.075 -19.065 16.708 1.00 55.59 345 LEU A CA 1
ATOM 1258 C C . LEU A 1 86 ? -1.925 -20.300 17.582 1.00 55.84 345 LEU A C 1
ATOM 1259 O O . LEU A 1 86 ? -1.034 -21.115 17.325 1.00 57.49 345 LEU A O 1
ATOM 1275 N N . ASP A 1 87 ? -2.766 -20.460 18.606 1.00 52.16 346 ASP A N 1
ATOM 1276 C CA . ASP A 1 87 ? -2.706 -21.628 19.486 1.00 54.96 346 ASP A CA 1
ATOM 1277 C C . ASP A 1 87 ? -1.348 -21.742 20.185 1.00 48.85 346 ASP A C 1
ATOM 1278 O O . ASP A 1 87 ? -0.778 -22.831 20.312 1.00 46.78 346 ASP A O 1
ATOM 1287 N N A MET A 1 88 ? -0.826 -20.613 20.651 0.50 47.04 347 MET A N 1
ATOM 1288 N N B MET A 1 88 ? -0.830 -20.611 20.649 0.50 47.04 347 MET A N 1
ATOM 1289 C CA A MET A 1 88 ? 0.477 -20.632 21.307 0.50 44.30 347 MET A CA 1
ATOM 1290 C CA B MET A 1 88 ? 0.458 -20.608 21.328 0.50 44.33 347 MET A CA 1
ATOM 1291 C C A MET A 1 88 ? 0.350 -21.174 22.730 0.50 42.65 347 MET A C 1
ATOM 1292 C C B MET A 1 88 ? 0.311 -21.232 22.713 0.50 42.73 347 MET A C 1
ATOM 1293 O O A MET A 1 88 ? -0.581 -20.814 23.455 0.50 41.55 347 MET A O 1
ATOM 1294 O O B MET A 1 88 ? -0.685 -20.990 23.405 0.50 41.84 347 MET A O 1
ATOM 1321 N N . PRO A 1 89 ? 1.278 -22.029 23.156 1.00 43.74 348 PRO A N 1
ATOM 1322 C CA . PRO A 1 89 ? 1.176 -22.619 24.497 1.00 42.45 348 PRO A CA 1
ATOM 1323 C C . PRO A 1 89 ? 1.547 -21.618 25.574 1.00 35.15 348 PRO A C 1
ATOM 1324 O O . PRO A 1 89 ? 2.291 -20.669 25.331 1.00 34.51 348 PRO A O 1
ATOM 1335 N N . LYS A 1 90 ? 0.998 -21.830 26.768 1.00 31.67 349 LYS A N 1
ATOM 1336 C CA . LYS A 1 90 ? 1.436 -21.077 27.937 1.00 31.01 349 LYS A CA 1
ATOM 1337 C C . LYS A 1 90 ? 2.891 -21.411 28.244 1.00 27.36 349 LYS A C 1
ATOM 1338 O O . LYS A 1 90 ? 3.276 -22.586 28.242 1.00 26.49 349 LYS A O 1
ATOM 1357 N N . GLU A 1 91 ? 3.702 -20.378 28.511 1.00 24.11 350 GLU A N 1
ATOM 1358 C CA . GLU A 1 91 ? 5.127 -20.554 28.727 1.00 22.32 350 GLU A CA 1
ATOM 1359 C C . GLU A 1 91 ? 5.580 -19.815 29.976 1.00 23.60 350 GLU A C 1
ATOM 1360 O O . GLU A 1 91 ? 5.105 -18.709 30.259 1.00 22.31 350 GLU A O 1
ATOM 1372 N N . MET A 1 92 ? 6.502 -20.444 30.727 1.00 20.78 351 MET A N 1
ATOM 1373 C CA . MET A 1 92 ? 7.084 -19.799 31.892 1.00 21.28 351 MET A CA 1
ATOM 1374 C C . MET A 1 92 ? 7.978 -18.637 31.488 1.00 19.05 351 MET A C 1
ATOM 1375 O O . MET A 1 92 ? 7.994 -17.609 32.164 1.00 19.23 351 MET A O 1
ATOM 1389 N N . ASN A 1 93 ? 8.729 -18.787 30.402 1.00 17.73 352 ASN A N 1
ATOM 1390 C CA . ASN A 1 93 ? 9.647 -17.757 29.922 1.00 16.41 352 ASN A CA 1
ATOM 1391 C C . ASN A 1 93 ? 9.454 -17.604 28.422 1.00 15.89 352 ASN A C 1
ATOM 1392 O O . ASN A 1 93 ? 10.248 -18.119 27.621 1.00 14.93 352 ASN A O 1
ATOM 1403 N N . PRO A 1 94 ? 8.444 -16.853 28.001 1.00 16.58 353 PRO A N 1
ATOM 1404 C CA . PRO A 1 94 ? 8.190 -16.736 26.546 1.00 16.18 353 PRO A CA 1
ATOM 1405 C C . PRO A 1 94 ? 9.335 -16.116 25.758 1.00 14.88 353 PRO A C 1
ATOM 1406 O O . PRO A 1 94 ? 9.511 -16.432 24.573 1.00 14.58 353 PRO A O 1
ATOM 1417 N N A PHE A 1 95 ? 10.122 -15.236 26.372 0.50 15.08 354 PHE A N 1
ATOM 1418 N N B PHE A 1 95 ? 10.130 -15.241 26.371 0.50 15.04 354 PHE A N 1
ATOM 1419 C CA A PHE A 1 95 ? 11.257 -14.638 25.676 0.50 17.63 354 PHE A CA 1
ATOM 1420 C CA B PHE A 1 95 ? 11.250 -14.659 25.643 0.50 17.60 354 PHE A CA 1
ATOM 1421 C C A PHE A 1 95 ? 12.309 -15.686 25.321 0.50 13.77 354 PHE A C 1
ATOM 1422 C C B PHE A 1 95 ? 12.269 -15.729 25.266 0.50 13.80 354 PHE A C 1
ATOM 1423 O O A PHE A 1 95 ? 13.090 -15.480 24.385 0.50 13.83 354 PHE A O 1
ATOM 1424 O O B PHE A 1 95 ? 12.988 -15.589 24.268 0.50 13.75 354 PHE A O 1
ATOM 1457 N N . LEU A 1 96 ? 12.358 -16.797 26.058 1.00 12.87 355 LEU A N 1
ATOM 1458 C CA . LEU A 1 96 ? 13.248 -17.911 25.755 1.00 12.72 355 LEU A CA 1
ATOM 1459 C C . LEU A 1 96 ? 12.501 -19.106 25.138 1.00 14.21 355 LEU A C 1
ATOM 1460 O O . LEU A 1 96 ? 12.952 -20.255 25.247 1.00 15.62 355 LEU A O 1
ATOM 1476 N N . GLY A 1 97 ? 11.365 -18.858 24.507 1.00 14.90 356 GLY A N 1
ATOM 1477 C CA . GLY A 1 97 ? 10.480 -19.960 24.162 1.00 15.94 356 GLY A CA 1
ATOM 1478 C C . GLY A 1 97 ? 10.182 -20.164 22.681 1.00 15.59 356 GLY A C 1
ATOM 1479 O O . GLY A 1 97 ? 11.024 -19.977 21.796 1.00 13.84 356 GLY A O 1
ATOM 1483 N N . TYR A 1 98 ? 8.949 -20.559 22.420 1.00 16.48 357 TYR A N 1
ATOM 1484 C CA . TYR A 1 98 ? 8.471 -20.966 21.104 1.00 16.32 357 TYR A CA 1
ATOM 1485 C C . TYR A 1 98 ? 8.016 -19.704 20.395 1.00 16.43 357 TYR A C 1
ATOM 1486 O O . TYR A 1 98 ? 6.850 -19.306 20.458 1.00 18.60 357 TYR A O 1
ATOM 1504 N N A ARG A 1 99 ? 8.947 -19.066 19.694 0.44 14.92 358 ARG A N 1
ATOM 1505 N N B ARG A 1 99 ? 8.943 -19.077 19.679 0.56 14.91 358 ARG A N 1
ATOM 1506 C CA A ARG A 1 99 ? 8.702 -17.725 19.201 0.44 16.01 358 ARG A CA 1
ATOM 1507 C CA B ARG A 1 99 ? 8.701 -17.733 19.195 0.56 16.05 358 ARG A CA 1
ATOM 1508 C C A ARG A 1 99 ? 9.435 -17.518 17.893 0.44 15.16 358 ARG A C 1
ATOM 1509 C C B ARG A 1 99 ? 9.438 -17.518 17.892 0.56 15.14 358 ARG A C 1
ATOM 1510 O O A ARG A 1 99 ? 10.447 -18.167 17.616 0.44 14.77 358 ARG A O 1
ATOM 1511 O O B ARG A 1 99 ? 10.457 -18.157 17.620 0.56 14.75 358 ARG A O 1
ATOM 1552 N N . ALA A 1 100 ? 8.920 -16.576 17.106 1.00 15.71 359 ALA A N 1
ATOM 1553 C CA . ALA A 1 100 ? 9.588 -16.081 15.917 1.00 17.29 359 ALA A CA 1
ATOM 1554 C C . ALA A 1 100 ? 9.938 -17.253 15.012 1.00 17.31 359 ALA A C 1
ATOM 1555 O O . ALA A 1 100 ? 9.041 -18.022 14.659 1.00 19.16 359 ALA A O 1
ATOM 1562 N N . ILE A 1 101 ? 11.192 -17.409 14.595 1.00 16.85 360 ILE A N 1
ATOM 1563 C CA . ILE A 1 101 ? 11.562 -18.400 13.597 1.00 16.12 360 ILE A CA 1
ATOM 1564 C C . ILE A 1 101 ? 11.306 -19.815 14.081 1.00 15.58 360 ILE A C 1
ATOM 1565 O O . ILE A 1 101 ? 11.182 -20.745 13.264 1.00 15.13 360 ILE A O 1
ATOM 1581 N N . ARG A 1 102 ? 11.259 -20.020 15.407 1.00 14.83 361 ARG A N 1
ATOM 1582 C CA . ARG A 1 102 ? 10.956 -21.343 15.930 1.00 14.83 361 ARG A CA 1
ATOM 1583 C C . ARG A 1 102 ? 9.524 -21.743 15.610 1.00 16.94 361 ARG A C 1
ATOM 1584 O O . ARG A 1 102 ? 9.251 -22.917 15.356 1.00 17.55 361 ARG A O 1
ATOM 1605 N N . ILE A 1 103 ? 8.602 -20.780 15.621 1.00 16.69 362 ILE A N 1
ATOM 1606 C CA . ILE A 1 103 ? 7.237 -21.068 15.198 1.00 20.89 362 ILE A CA 1
ATOM 1607 C C . ILE A 1 103 ? 7.218 -21.400 13.713 1.00 20.95 362 ILE A C 1
ATOM 1608 O O . ILE A 1 103 ? 6.662 -22.420 13.292 1.00 18.41 362 ILE A O 1
ATOM 1624 N N . ALA A 1 104 ? 7.846 -20.550 12.900 1.00 22.93 363 ALA A N 1
ATOM 1625 C CA . ALA A 1 104 ? 7.754 -20.712 11.449 1.00 23.73 363 ALA A CA 1
ATOM 1626 C C . ALA A 1 104 ? 8.391 -22.021 10.999 1.00 23.89 363 ALA A C 1
ATOM 1627 O O . ALA A 1 104 ? 7.900 -22.674 10.080 1.00 21.24 363 ALA A O 1
ATOM 1634 N N . MET A 1 105 ? 9.483 -22.431 11.648 1.00 25.15 364 MET A N 1
ATOM 1635 C CA . MET A 1 105 ? 10.162 -23.649 11.234 1.00 28.37 364 MET A CA 1
ATOM 1636 C C . MET A 1 105 ? 9.463 -24.893 11.736 1.00 22.86 364 MET A C 1
ATOM 1637 O O . MET A 1 105 ? 9.677 -25.977 11.183 1.00 19.22 364 MET A O 1
ATOM 1651 N N . ASP A 1 106 ? 8.612 -24.759 12.740 1.00 23.06 365 ASP A N 1
ATOM 1652 C CA . ASP A 1 106 ? 7.792 -25.870 13.198 1.00 24.84 365 ASP A CA 1
ATOM 1653 C C . ASP A 1 106 ? 6.459 -25.944 12.484 1.00 25.79 365 ASP A C 1
ATOM 1654 O O . ASP A 1 106 ? 5.896 -27.031 12.358 1.00 31.10 365 ASP A O 1
ATOM 1663 N N . ARG A 1 107 ? 5.931 -24.816 12.028 1.00 21.87 366 ARG A N 1
ATOM 1664 C CA . ARG A 1 107 ? 4.674 -24.777 11.278 1.00 24.26 366 ARG A CA 1
ATOM 1665 C C . ARG A 1 107 ? 4.998 -24.247 9.880 1.00 24.36 366 ARG A C 1
ATOM 1666 O O . ARG A 1 107 ? 4.876 -23.044 9.632 1.00 21.38 366 ARG A O 1
ATOM 1687 N N . LYS A 1 108 ? 5.381 -25.154 8.974 1.00 29.42 367 LYS A N 1
ATOM 1688 C CA . LYS A 1 108 ? 5.921 -24.749 7.681 1.00 32.57 367 LYS A CA 1
ATOM 1689 C C . LYS A 1 108 ? 4.949 -23.873 6.900 1.00 23.58 367 LYS A C 1
ATOM 1690 O O . LYS A 1 108 ? 5.373 -23.071 6.059 1.00 21.85 367 LYS A O 1
ATOM 1709 N N . GLU A 1 109 ? 3.648 -24.027 7.137 1.00 21.55 368 GLU A N 1
ATOM 1710 C CA . GLU A 1 109 ? 2.669 -23.161 6.484 1.00 27.08 368 GLU A CA 1
ATOM 1711 C C . GLU A 1 109 ? 3.032 -21.691 6.683 1.00 24.12 368 GLU A C 1
ATOM 1712 O O . GLU A 1 109 ? 2.961 -20.881 5.746 1.00 23.49 368 GLU A O 1
ATOM 1724 N N . ILE A 1 110 ? 3.437 -21.331 7.897 1.00 21.35 369 ILE A N 1
ATOM 1725 C CA . ILE A 1 110 ? 3.729 -19.933 8.200 1.00 20.40 369 ILE A CA 1
ATOM 1726 C C . ILE A 1 110 ? 4.976 -19.468 7.461 1.00 19.06 369 ILE A C 1
ATOM 1727 O O . ILE A 1 110 ? 5.001 -18.378 6.855 1.00 18.05 369 ILE A O 1
ATOM 1743 N N . LEU A 1 111 ? 6.042 -20.271 7.526 1.00 19.83 370 LEU A N 1
ATOM 1744 C CA . LEU A 1 111 ? 7.253 -19.951 6.787 1.00 18.54 370 LEU A CA 1
ATOM 1745 C C . LEU A 1 111 ? 6.978 -19.849 5.287 1.00 15.97 370 LEU A C 1
ATOM 1746 O O . LEU A 1 111 ? 7.429 -18.909 4.626 1.00 13.88 370 LEU A O 1
ATOM 1762 N N . ARG A 1 112 ? 6.268 -20.826 4.734 1.00 15.98 371 ARG A N 1
ATOM 1763 C CA . ARG A 1 112 ? 6.061 -20.881 3.291 1.00 21.03 371 ARG A CA 1
ATOM 1764 C C . ARG A 1 112 ? 5.204 -19.705 2.798 1.00 18.16 371 ARG A C 1
ATOM 1765 O O . ARG A 1 112 ? 5.530 -19.053 1.796 1.00 15.00 371 ARG A O 1
ATOM 1786 N N . ASP A 1 113 ? 4.113 -19.408 3.493 1.00 17.34 372 ASP A N 1
ATOM 1787 C CA . ASP A 1 113 ? 3.278 -18.277 3.098 1.00 18.34 372 ASP A CA 1
ATOM 1788 C C . ASP A 1 113 ? 4.083 -16.979 3.059 1.00 16.73 372 ASP A C 1
ATOM 1789 O O . ASP A 1 113 ? 3.973 -16.187 2.115 1.00 16.20 372 ASP A O 1
ATOM 1798 N N . GLN A 1 114 ? 4.897 -16.736 4.088 1.00 16.99 373 GLN A N 1
ATOM 1799 C CA . GLN A 1 114 ? 5.594 -15.456 4.182 1.00 15.00 373 GLN A CA 1
ATOM 1800 C C . GLN A 1 114 ? 6.760 -15.381 3.213 1.00 13.68 373 GLN A C 1
ATOM 1801 O O . GLN A 1 114 ? 6.956 -14.355 2.551 1.00 16.29 373 GLN A O 1
ATOM 1815 N N . LEU A 1 115 ? 7.554 -16.452 3.104 1.00 13.13 374 LEU A N 1
ATOM 1816 C CA . LEU A 1 115 ? 8.715 -16.393 2.231 1.00 15.35 374 LEU A CA 1
ATOM 1817 C C . LEU A 1 115 ? 8.28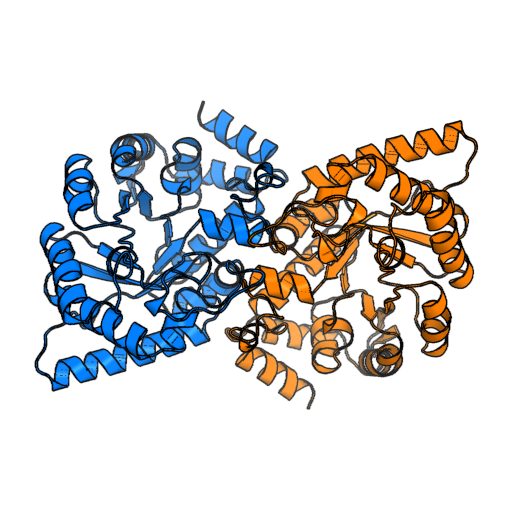8 -16.370 0.764 1.00 17.66 374 LEU A C 1
ATOM 1818 O O . LEU A 1 115 ? 8.880 -15.644 -0.048 1.00 16.99 374 LEU A O 1
ATOM 1834 N N . ARG A 1 116 ? 7.250 -17.137 0.408 1.00 16.49 375 ARG A N 1
ATOM 1835 C CA . ARG A 1 116 ? 6.731 -17.046 -0.948 1.00 16.57 375 ARG A CA 1
ATOM 1836 C C . ARG A 1 116 ? 6.245 -15.633 -1.243 1.00 15.97 375 ARG A C 1
ATOM 1837 O O . ARG A 1 116 ? 6.507 -15.100 -2.331 1.00 15.96 375 ARG A O 1
ATOM 1858 N N . ALA A 1 117 ? 5.554 -14.999 -0.281 1.00 15.55 376 ALA A N 1
ATOM 1859 C CA . ALA A 1 117 ? 5.043 -13.648 -0.509 1.00 16.85 376 ALA A CA 1
ATOM 1860 C C . ALA A 1 117 ? 6.172 -12.640 -0.686 1.00 15.59 376 ALA A C 1
ATOM 1861 O O . ALA A 1 117 ? 6.096 -11.750 -1.548 1.00 14.90 376 ALA A O 1
ATOM 1868 N N . ILE A 1 118 ? 7.201 -12.719 0.159 1.00 14.36 377 ILE A N 1
ATOM 1869 C CA . ILE A 1 118 ? 8.365 -11.847 0.001 1.00 13.60 377 ILE A CA 1
ATOM 1870 C C . ILE A 1 118 ? 9.040 -12.072 -1.351 1.00 14.97 377 ILE A C 1
ATOM 1871 O O . ILE A 1 118 ? 9.382 -11.119 -2.069 1.00 13.72 377 ILE A O 1
ATOM 1887 N N . LEU A 1 119 ? 9.256 -13.336 -1.715 1.00 18.20 378 LEU A N 1
ATOM 1888 C CA . LEU A 1 119 ? 9.878 -13.637 -3.001 1.00 19.18 378 LEU A CA 1
ATOM 1889 C C . LEU A 1 119 ? 9.087 -13.036 -4.155 1.00 17.43 378 LEU A C 1
ATOM 1890 O O . LEU A 1 119 ? 9.662 -12.423 -5.064 1.00 18.73 378 LEU A O 1
ATOM 1906 N N . ARG A 1 120 ? 7.767 -13.209 -4.149 1.00 14.44 379 ARG A N 1
ATOM 1907 C CA . ARG A 1 120 ? 6.951 -12.642 -5.225 1.00 15.93 379 ARG A CA 1
ATOM 1908 C C . ARG A 1 120 ? 7.025 -11.121 -5.229 1.00 15.59 379 ARG A C 1
ATOM 1909 O O . ARG A 1 120 ? 7.112 -10.509 -6.287 1.00 15.71 379 ARG A O 1
ATOM 1930 N N . ALA A 1 121 ? 7.012 -10.493 -4.046 1.00 17.97 380 ALA A N 1
ATOM 1931 C CA . ALA A 1 121 ? 7.094 -9.044 -3.991 1.00 17.75 380 ALA A CA 1
ATOM 1932 C C . ALA A 1 121 ? 8.452 -8.540 -4.448 1.00 17.98 380 ALA A C 1
ATOM 1933 O O . ALA A 1 121 ? 8.553 -7.418 -4.965 1.00 18.73 380 ALA A O 1
ATOM 1940 N N . SER A 1 122 ? 9.506 -9.347 -4.286 1.00 16.15 381 SER A N 1
ATOM 1941 C CA . SER A 1 122 ? 10.846 -8.883 -4.627 1.00 16.80 381 SER A CA 1
ATOM 1942 C C . SER A 1 122 ? 11.025 -8.661 -6.123 1.00 17.14 381 SER A C 1
ATOM 1943 O O . SER A 1 122 ? 12.075 -8.167 -6.542 1.00 19.39 381 SER A O 1
ATOM 1951 N N . ALA A 1 123 ? 10.052 -9.041 -6.935 1.00 17.10 382 ALA A N 1
ATOM 1952 C CA . ALA A 1 123 ? 10.114 -8.736 -8.355 1.00 18.74 382 ALA A CA 1
ATOM 1953 C C . ALA A 1 123 ? 9.817 -7.274 -8.653 1.00 21.96 382 ALA A C 1
ATOM 1954 O O . ALA A 1 123 ? 10.044 -6.839 -9.797 1.00 22.08 382 ALA A O 1
ATOM 1961 N N . PHE A 1 124 ? 9.306 -6.527 -7.668 1.00 21.07 383 PHE A N 1
ATOM 1962 C CA . PHE A 1 124 ? 8.819 -5.172 -7.854 1.00 23.59 383 PHE A CA 1
ATOM 1963 C C . PHE A 1 124 ? 9.653 -4.133 -7.111 1.00 24.79 383 PHE A C 1
ATOM 1964 O O . PHE A 1 124 ? 9.271 -2.957 -7.061 1.00 23.01 383 PHE A O 1
ATOM 1981 N N . GLY A 1 125 ? 10.770 -4.542 -6.528 1.00 22.56 384 GLY A N 1
ATOM 1982 C CA . GLY A 1 125 ? 11.639 -3.627 -5.809 1.00 20.36 384 GLY A CA 1
ATOM 1983 C C . GLY A 1 125 ? 12.779 -4.427 -5.218 1.00 22.64 384 GLY A C 1
ATOM 1984 O O . GLY A 1 125 ? 12.865 -5.644 -5.391 1.00 27.03 384 GLY A O 1
ATOM 1988 N N . LYS A 1 126 ? 13.650 -3.734 -4.500 1.00 22.41 385 LYS A N 1
ATOM 1989 C CA . LYS A 1 126 ? 14.793 -4.372 -3.862 1.00 22.49 385 LYS A CA 1
ATOM 1990 C C . LYS A 1 126 ? 14.400 -4.760 -2.438 1.00 20.98 385 LYS A C 1
ATOM 1991 O O . LYS A 1 126 ? 14.398 -3.927 -1.521 1.00 19.72 385 LYS A O 1
ATOM 2010 N N . LEU A 1 127 ? 14.088 -6.037 -2.246 1.00 19.15 386 LEU A N 1
ATOM 2011 C CA . LEU A 1 127 ? 13.783 -6.572 -0.929 1.00 18.00 386 LEU A CA 1
ATOM 2012 C C . LEU A 1 127 ? 14.903 -7.496 -0.468 1.00 17.43 386 LEU A C 1
ATOM 2013 O O . LEU A 1 127 ? 15.544 -8.185 -1.285 1.00 15.53 386 LEU A O 1
ATOM 2029 N N . ARG A 1 128 ? 15.121 -7.504 0.857 1.00 17.70 387 ARG A N 1
ATOM 2030 C CA . ARG A 1 128 ? 15.994 -8.449 1.542 1.00 15.34 387 ARG A CA 1
ATOM 2031 C C . ARG A 1 128 ? 15.180 -9.197 2.594 1.00 13.39 387 ARG A C 1
ATOM 2032 O O . ARG A 1 128 ? 14.168 -8.705 3.071 1.00 14.51 387 ARG A O 1
ATOM 2053 N N . ILE A 1 129 ? 15.577 -10.427 2.882 1.00 13.51 388 ILE A N 1
ATOM 2054 C CA . ILE A 1 129 ? 14.925 -11.257 3.881 1.00 12.92 388 ILE A CA 1
ATOM 2055 C C . ILE A 1 129 ? 15.836 -11.305 5.098 1.00 14.73 388 ILE A C 1
ATOM 2056 O O . ILE A 1 129 ? 17.020 -11.613 4.965 1.00 16.45 388 ILE A O 1
ATOM 2072 N N . MET A 1 130 ? 15.283 -11.035 6.283 1.00 15.76 389 MET A N 1
ATOM 2073 C CA . MET A 1 130 ? 16.036 -11.128 7.527 1.00 15.61 389 MET A CA 1
ATOM 2074 C C . MET A 1 130 ? 15.301 -12.014 8.530 1.00 15.35 389 MET A C 1
ATOM 2075 O O . MET A 1 130 ? 14.112 -11.809 8.798 1.00 15.80 389 MET A O 1
ATOM 2089 N N . PHE A 1 131 ? 16.033 -12.990 9.129 1.00 12.19 390 PHE A N 1
ATOM 2090 C CA . PHE A 1 131 ? 15.420 -13.920 10.036 1.00 13.44 390 PHE A CA 1
ATOM 2091 C C . PHE A 1 131 ? 15.751 -13.544 11.474 1.00 15.25 390 PHE A C 1
ATOM 2092 O O . PHE A 1 131 ? 16.923 -13.306 11.790 1.00 16.59 390 PHE A O 1
ATOM 2109 N N . PRO A 1 132 ? 14.778 -13.527 12.378 1.00 15.05 391 PRO A N 1
ATOM 2110 C CA . PRO A 1 132 ? 15.067 -13.234 13.779 1.00 14.68 391 PRO A CA 1
ATOM 2111 C C . PRO A 1 132 ? 15.363 -14.511 14.557 1.00 14.89 391 PRO A C 1
ATOM 2112 O O . PRO A 1 132 ? 15.117 -15.636 14.096 1.00 14.26 391 PRO A O 1
ATOM 2123 N N . MET A 1 133 ? 15.919 -14.312 15.752 1.00 14.46 392 MET A N 1
ATOM 2124 C CA . MET A 1 133 ? 16.007 -15.363 16.762 1.00 16.86 392 MET A CA 1
ATOM 2125 C C . MET A 1 133 ? 16.903 -16.520 16.330 1.00 13.18 392 MET A C 1
ATOM 2126 O O . MET A 1 133 ? 16.821 -17.616 16.880 1.00 14.81 392 MET A O 1
ATOM 2140 N N . ILE A 1 134 ? 17.805 -16.301 15.381 1.00 10.36 393 ILE A N 1
ATOM 2141 C CA . ILE A 1 134 ? 18.715 -17.363 14.950 1.00 10.12 393 ILE A CA 1
ATOM 2142 C C . ILE A 1 134 ? 19.761 -17.620 16.028 1.00 12.95 393 ILE A C 1
ATOM 2143 O O . ILE A 1 134 ? 20.317 -16.672 16.599 1.00 14.82 393 ILE A O 1
ATOM 2159 N N . ILE A 1 135 ? 20.062 -18.904 16.283 1.00 12.97 394 ILE A N 1
ATOM 2160 C CA . ILE A 1 135 ? 21.141 -19.272 17.178 1.00 13.19 394 ILE A CA 1
ATOM 2161 C C . ILE A 1 135 ? 22.146 -20.224 16.533 1.00 14.68 394 ILE A C 1
ATOM 2162 O O . ILE A 1 135 ? 23.160 -20.560 17.153 1.00 16.13 394 ILE A O 1
ATOM 2178 N N . SER A 1 136 ? 21.865 -20.724 15.328 1.00 13.72 395 SER A N 1
ATOM 2179 C CA . SER A 1 136 ? 22.708 -21.790 14.802 1.00 17.11 395 SER A CA 1
ATOM 2180 C C . SER A 1 136 ? 22.885 -21.686 13.295 1.00 15.77 395 SER A C 1
ATOM 2181 O O . SER A 1 136 ? 21.986 -21.227 12.566 1.00 14.30 395 SER A O 1
ATOM 2189 N N . VAL A 1 137 ? 24.043 -22.170 12.832 1.00 13.76 396 VAL A N 1
ATOM 2190 C CA . VAL A 1 137 ? 24.295 -22.277 11.396 1.00 14.72 396 VAL A CA 1
ATOM 2191 C C . VAL A 1 137 ? 23.318 -23.243 10.731 1.00 16.19 396 VAL A C 1
ATOM 2192 O O . VAL A 1 137 ? 22.962 -23.071 9.553 1.00 18.62 396 VAL A O 1
ATOM 2205 N N . GLU A 1 138 ? 22.878 -24.285 11.451 1.00 14.60 397 GLU A N 1
ATOM 2206 C CA . GLU A 1 138 ? 22.007 -25.263 10.794 1.00 17.59 397 GLU A CA 1
ATOM 2207 C C . GLU A 1 138 ? 20.615 -24.688 10.532 1.00 14.79 397 GLU A C 1
ATOM 2208 O O . GLU A 1 138 ? 19.941 -25.095 9.574 1.00 13.09 397 GLU A O 1
ATOM 2220 N N . GLU A 1 139 ? 20.156 -23.763 11.370 1.00 16.67 398 GLU A N 1
ATOM 2221 C CA . GLU A 1 139 ? 18.892 -23.075 11.095 1.00 16.26 398 GLU A CA 1
ATOM 2222 C C . GLU A 1 139 ? 18.981 -22.311 9.782 1.00 15.21 398 GLU A C 1
ATOM 2223 O O . GLU A 1 139 ? 18.082 -22.400 8.925 1.00 13.01 398 GLU A O 1
ATOM 2235 N N . VAL A 1 140 ? 20.074 -21.548 9.602 1.00 14.64 399 VAL A N 1
ATOM 2236 C CA . VAL A 1 140 ? 20.244 -20.796 8.361 1.00 16.45 399 VAL A CA 1
ATOM 2237 C C . VAL A 1 140 ? 20.344 -21.746 7.171 1.00 15.57 399 VAL A C 1
ATOM 2238 O O . VAL A 1 140 ? 19.764 -21.501 6.102 1.00 13.61 399 VAL A O 1
ATOM 2251 N N . ARG A 1 141 ? 21.093 -22.840 7.323 1.00 14.89 400 ARG A N 1
ATOM 2252 C CA . ARG A 1 141 ? 21.212 -23.782 6.210 1.00 15.77 400 ARG A CA 1
ATOM 2253 C C . ARG A 1 141 ? 19.850 -24.359 5.835 1.00 18.15 400 ARG A C 1
ATOM 2254 O O . ARG A 1 141 ? 19.538 -24.510 4.646 1.00 17.82 400 ARG A O 1
ATOM 2275 N N . ALA A 1 142 ? 19.012 -24.663 6.834 1.00 20.27 401 ALA A N 1
ATOM 2276 C CA . ALA A 1 142 ? 17.678 -25.198 6.555 1.00 17.71 401 ALA A CA 1
ATOM 2277 C C . ALA A 1 142 ? 16.797 -24.146 5.895 1.00 16.64 401 ALA A C 1
ATOM 2278 O O . ALA A 1 142 ? 16.062 -24.450 4.958 1.00 18.91 401 ALA A O 1
ATOM 2285 N N . LEU A 1 143 ? 16.885 -22.892 6.344 1.00 15.23 402 LEU A N 1
ATOM 2286 C CA . LEU A 1 143 ? 16.077 -21.826 5.762 1.00 15.58 402 LEU A CA 1
ATOM 2287 C C . LEU A 1 143 ? 16.466 -21.560 4.312 1.00 16.74 402 LEU A C 1
ATOM 2288 O O . LEU A 1 143 ? 15.591 -21.354 3.463 1.00 17.61 402 LEU A O 1
ATOM 2304 N N . ARG A 1 144 ? 17.767 -21.570 4.015 1.00 16.89 403 ARG A N 1
ATOM 2305 C CA . ARG A 1 144 ? 18.216 -21.397 2.641 1.00 19.17 403 ARG A CA 1
ATOM 2306 C C . ARG A 1 144 ? 17.705 -22.529 1.758 1.00 18.76 403 ARG A C 1
ATOM 2307 O O . ARG A 1 144 ? 17.288 -22.302 0.616 1.00 18.30 403 ARG A O 1
ATOM 2328 N N . LYS A 1 145 ? 17.695 -23.752 2.273 1.00 17.42 404 LYS A N 1
ATOM 2329 C CA . LYS A 1 145 ? 17.127 -24.846 1.490 1.00 19.53 404 LYS A CA 1
ATOM 2330 C C . LYS A 1 145 ? 15.655 -24.593 1.202 1.00 17.43 404 LYS A C 1
ATOM 2331 O O . LYS A 1 145 ? 15.184 -24.806 0.085 1.00 18.92 404 LYS A O 1
ATOM 2350 N N . GLU A 1 146 ? 14.905 -24.163 2.207 1.00 16.86 405 GLU A N 1
ATOM 2351 C CA . GLU A 1 146 ? 13.488 -23.863 1.989 1.00 17.22 405 GLU A CA 1
ATOM 2352 C C . GLU A 1 146 ? 13.297 -22.739 0.973 1.00 16.97 405 GLU A C 1
ATOM 2353 O O . GLU A 1 146 ? 12.427 -22.829 0.098 1.00 16.81 405 GLU A O 1
ATOM 2365 N N . ILE A 1 147 ? 14.087 -21.672 1.077 1.00 16.79 406 ILE A N 1
ATOM 2366 C CA . ILE A 1 147 ? 13.984 -20.579 0.118 1.00 17.63 406 ILE A CA 1
ATOM 2367 C C . ILE A 1 147 ? 14.168 -21.106 -1.296 1.00 15.91 406 ILE A C 1
ATOM 2368 O O . ILE A 1 147 ? 13.402 -20.764 -2.191 1.00 15.60 406 ILE A O 1
ATOM 2384 N N . GLU A 1 148 ? 15.184 -21.951 -1.516 1.00 16.11 407 GLU A N 1
ATOM 2385 C CA . GLU A 1 148 ? 15.417 -22.489 -2.861 1.00 17.73 407 GLU A CA 1
ATOM 2386 C C . GLU A 1 148 ? 14.264 -23.380 -3.325 1.00 18.94 407 GLU A C 1
ATOM 2387 O O . GLU A 1 148 ? 13.906 -23.391 -4.522 1.00 21.23 407 GLU A O 1
ATOM 2399 N N . ILE A 1 149 ? 13.674 -24.139 -2.407 1.00 17.66 408 ILE A N 1
ATOM 2400 C CA . ILE A 1 149 ? 12.483 -24.906 -2.756 1.00 19.95 408 ILE A CA 1
ATOM 2401 C C . ILE A 1 149 ? 11.363 -23.968 -3.192 1.00 22.82 408 ILE A C 1
ATOM 2402 O O . ILE A 1 149 ? 10.699 -24.191 -4.213 1.00 24.98 408 ILE A O 1
ATOM 2418 N N . TYR A 1 150 ? 11.144 -22.900 -2.435 1.00 18.63 409 TYR A N 1
ATOM 2419 C CA . TYR A 1 150 ? 10.066 -21.967 -2.764 1.00 15.93 409 TYR A CA 1
ATOM 2420 C C . TYR A 1 150 ? 10.339 -21.226 -4.072 1.00 16.91 409 TYR A C 1
ATOM 2421 O O . TYR A 1 150 ? 9.405 -20.931 -4.829 1.00 16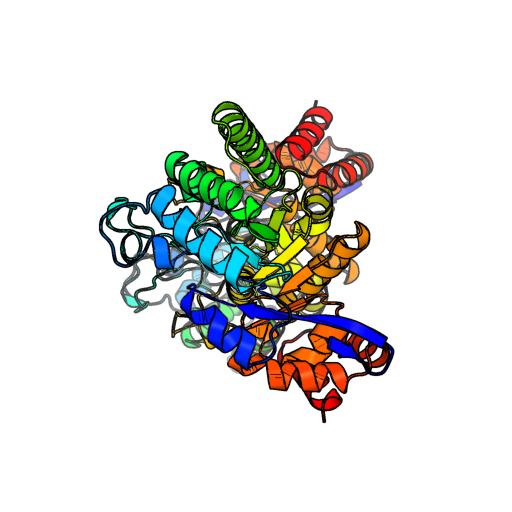.48 409 TYR A O 1
ATOM 2439 N N . LYS A 1 151 ? 11.604 -20.903 -4.354 1.00 16.53 410 LYS A N 1
ATOM 2440 C CA . LYS A 1 151 ? 11.912 -20.309 -5.645 1.00 17.78 410 LYS A CA 1
ATOM 2441 C C . LYS A 1 151 ? 11.535 -21.253 -6.775 1.00 19.34 410 LYS A C 1
ATOM 2442 O O . LYS A 1 151 ? 10.982 -20.823 -7.803 1.00 19.54 410 LYS A O 1
ATOM 2461 N N . GLN A 1 152 ? 11.843 -22.545 -6.614 1.00 19.29 411 GLN A N 1
ATOM 2462 C CA . GLN A 1 152 ? 11.504 -23.515 -7.646 1.00 23.99 411 GLN A CA 1
ATOM 2463 C C . GLN A 1 152 ? 9.994 -23.604 -7.837 1.00 19.02 411 GLN A C 1
ATOM 2464 O O . GLN A 1 152 ? 9.507 -23.667 -8.967 1.00 18.69 411 GLN A O 1
ATOM 2478 N N . GLU A 1 153 ? 9.244 -23.626 -6.737 1.00 17.74 412 GLU A N 1
ATOM 2479 C CA . GLU A 1 153 ? 7.792 -23.610 -6.815 1.00 20.03 412 GLU A CA 1
ATOM 2480 C C . GLU A 1 153 ? 7.304 -22.401 -7.601 1.00 21.98 412 GLU A C 1
ATOM 2481 O O . GLU A 1 153 ? 6.442 -22.529 -8.476 1.00 25.44 412 GLU A O 1
ATOM 2493 N N . LEU A 1 154 ? 7.830 -21.207 -7.293 1.00 17.70 413 LEU A N 1
ATOM 2494 C CA . LEU A 1 154 ? 7.383 -20.017 -8.013 1.00 16.96 413 LEU A CA 1
ATOM 2495 C C . LEU A 1 154 ? 7.723 -20.117 -9.493 1.00 17.52 413 LEU A C 1
ATOM 2496 O O . LEU A 1 154 ? 6.933 -19.710 -10.351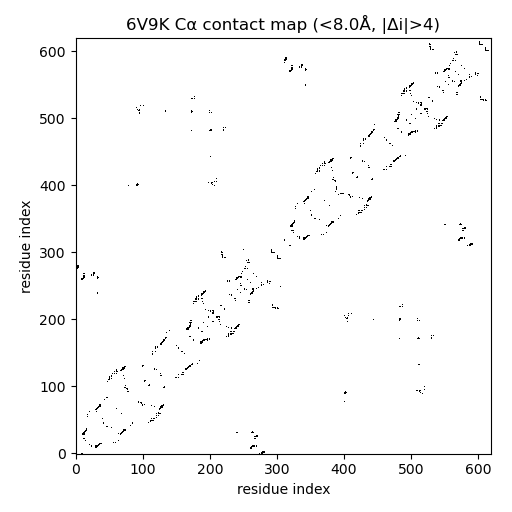 1.00 17.95 413 LEU A O 1
ATOM 2512 N N . ARG A 1 155 ? 8.896 -20.657 -9.819 1.00 18.35 414 ARG A N 1
ATOM 2513 C CA . ARG A 1 155 ? 9.239 -20.891 -11.225 1.00 20.04 414 ARG A CA 1
ATOM 2514 C C . ARG A 1 155 ? 8.257 -21.858 -11.868 1.00 19.32 414 ARG A C 1
ATOM 2515 O O . ARG A 1 155 ? 7.801 -21.656 -13.007 1.00 19.86 414 ARG A O 1
ATOM 2536 N N . ASP A 1 156 ? 7.954 -22.956 -11.170 1.00 19.59 415 ASP A N 1
ATOM 2537 C CA . ASP A 1 156 ? 7.005 -23.923 -11.703 1.00 25.31 415 ASP A CA 1
ATOM 2538 C C . ASP A 1 156 ? 5.613 -23.340 -11.859 1.00 20.76 415 ASP A C 1
ATOM 2539 O O . ASP A 1 156 ? 4.800 -23.876 -12.617 1.00 21.72 415 ASP A O 1
ATOM 2548 N N . GLU A 1 157 ? 5.311 -22.259 -11.167 1.00 22.01 416 GLU A N 1
ATOM 2549 C CA . GLU A 1 157 ? 3.999 -21.633 -11.254 1.00 24.40 416 GLU A CA 1
ATOM 2550 C C . GLU A 1 157 ? 3.968 -20.441 -12.201 1.00 23.61 416 GLU A C 1
ATOM 2551 O O . GLU A 1 157 ? 2.899 -19.862 -12.404 1.00 22.56 416 GLU A O 1
ATOM 2563 N N . GLY A 1 158 ? 5.111 -20.050 -12.765 1.00 21.12 417 GLY A N 1
ATOM 2564 C CA . GLY A 1 158 ? 5.157 -18.883 -13.621 1.00 19.70 417 GLY A CA 1
ATOM 2565 C C . GLY A 1 158 ? 5.073 -17.556 -12.883 1.00 19.48 417 GLY A C 1
ATOM 2566 O O . GLY A 1 158 ? 4.575 -16.576 -13.426 1.00 19.24 417 GLY A O 1
ATOM 2570 N N . LYS A 1 159 ? 5.542 -17.501 -11.652 1.00 22.21 418 LYS A N 1
ATOM 2571 C CA . LYS A 1 159 ? 5.525 -16.281 -10.863 1.00 21.91 418 LYS A CA 1
ATOM 2572 C C . LYS A 1 159 ? 6.933 -15.706 -10.785 1.00 19.90 418 LYS A C 1
ATOM 2573 O O . LYS A 1 159 ? 7.894 -16.437 -10.547 1.00 18.27 418 LYS A O 1
ATOM 2592 N N . ALA A 1 160 ? 7.045 -14.391 -10.970 1.00 20.48 419 ALA A N 1
ATOM 2593 C CA . ALA A 1 160 ? 8.330 -13.704 -10.938 1.00 18.45 419 ALA A CA 1
ATOM 2594 C C . ALA A 1 160 ? 8.837 -13.527 -9.514 1.00 18.46 419 ALA A C 1
ATOM 2595 O O . ALA A 1 160 ? 8.061 -13.440 -8.562 1.00 16.70 419 ALA A O 1
ATOM 2602 N N . PHE A 1 161 ? 10.163 -13.479 -9.381 1.00 17.86 420 PHE A N 1
ATOM 2603 C CA . PHE A 1 161 ? 10.797 -13.175 -8.109 1.00 18.17 420 PHE A CA 1
ATOM 2604 C C . PHE A 1 161 ? 12.230 -12.767 -8.402 1.00 18.30 420 PHE A C 1
ATOM 2605 O O . PHE A 1 161 ? 12.754 -13.030 -9.484 1.00 16.60 420 PHE A O 1
ATOM 2622 N N . ASP A 1 162 ? 12.856 -12.118 -7.424 1.00 17.98 421 ASP A N 1
ATOM 2623 C CA . ASP A 1 162 ? 14.278 -11.795 -7.513 1.00 17.24 421 ASP A CA 1
ATOM 2624 C C . ASP A 1 162 ? 15.081 -13.043 -7.170 1.00 18.02 421 ASP A C 1
ATOM 2625 O O . ASP A 1 162 ? 15.167 -13.437 -5.999 1.00 19.20 421 ASP A O 1
ATOM 2634 N N . GLU A 1 163 ? 15.697 -13.655 -8.176 1.00 19.31 422 GLU A N 1
ATOM 2635 C CA . GLU A 1 163 ? 16.429 -14.901 -7.943 1.00 25.46 422 GLU A CA 1
ATOM 2636 C C . GLU A 1 163 ? 17.678 -14.682 -7.093 1.00 23.68 422 GLU A C 1
ATOM 2637 O O . GLU A 1 163 ? 18.184 -15.632 -6.485 1.00 23.03 422 GLU A O 1
ATOM 2649 N N . SER A 1 164 ? 18.167 -13.450 -7.009 1.00 26.10 423 SER A N 1
ATOM 2650 C CA . SER A 1 164 ? 19.359 -13.142 -6.235 1.00 30.15 423 SER A CA 1
ATOM 2651 C C . SER A 1 164 ? 19.028 -12.458 -4.920 1.00 25.34 423 SER A C 1
ATOM 2652 O O . SER A 1 164 ? 19.884 -11.761 -4.370 1.00 26.07 423 SER A O 1
ATOM 2660 N N . ILE A 1 165 ? 17.813 -12.658 -4.395 1.00 17.55 424 ILE A N 1
ATOM 2661 C CA . ILE A 1 165 ? 17.405 -11.957 -3.186 1.00 16.71 424 ILE A CA 1
ATOM 2662 C C . ILE A 1 165 ? 18.409 -12.211 -2.069 1.00 15.71 424 ILE A C 1
ATOM 2663 O O . ILE A 1 165 ? 18.831 -13.348 -1.813 1.00 17.13 424 ILE A O 1
ATOM 2679 N N . GLU A 1 166 ? 18.760 -11.152 -1.355 1.00 14.30 425 GLU A N 1
ATOM 2680 C CA . GLU A 1 166 ? 19.735 -11.258 -0.278 1.00 15.91 425 GLU A CA 1
ATOM 2681 C C . GLU A 1 166 ? 19.068 -11.664 1.018 1.00 14.48 425 GLU A C 1
ATOM 2682 O O . GLU A 1 166 ? 17.941 -11.257 1.311 1.00 13.75 425 GLU A O 1
ATOM 2694 N N . ILE A 1 167 ? 19.823 -12.418 1.827 1.00 14.30 426 ILE A N 1
ATOM 2695 C CA . ILE A 1 167 ? 19.341 -13.073 3.029 1.00 19.15 426 ILE A CA 1
ATOM 2696 C C . ILE A 1 167 ? 20.229 -12.620 4.172 1.00 16.75 426 ILE A C 1
ATOM 2697 O O . ILE A 1 167 ? 21.449 -12.489 4.000 1.00 19.73 426 ILE A O 1
ATOM 2713 N N . GLY A 1 168 ? 19.625 -12.401 5.336 1.00 11.06 427 GLY A N 1
ATOM 2714 C CA . GLY A 1 168 ? 20.383 -11.919 6.480 1.00 10.98 427 GLY A CA 1
ATOM 2715 C C . GLY A 1 168 ? 19.852 -12.480 7.776 1.00 13.91 427 GLY A C 1
ATOM 2716 O O . GLY A 1 168 ? 18.767 -13.074 7.837 1.00 14.93 427 GLY A O 1
ATOM 2720 N N . VAL A 1 169 ? 20.673 -12.349 8.805 1.00 15.11 428 VAL A N 1
ATOM 2721 C CA . VAL A 1 169 ? 20.303 -12.756 10.159 1.00 14.37 428 VAL A CA 1
ATOM 2722 C C . VAL A 1 169 ? 20.130 -11.487 10.968 1.00 12.91 428 VAL A C 1
ATOM 2723 O O . VAL A 1 169 ? 20.981 -10.583 10.901 1.00 13.74 428 VAL A O 1
ATOM 2736 N N . MET A 1 170 ? 19.017 -11.392 11.680 1.00 12.39 429 MET A N 1
ATOM 2737 C CA . MET A 1 170 ? 18.878 -10.369 12.703 1.00 15.02 429 MET A CA 1
ATOM 2738 C C . MET A 1 170 ? 19.539 -10.927 13.958 1.00 14.30 429 MET A C 1
ATOM 2739 O O . MET A 1 170 ? 18.996 -11.804 14.618 1.00 16.34 429 MET A O 1
ATOM 2753 N N . VAL A 1 171 ? 20.732 -10.437 14.260 1.00 12.94 430 VAL A N 1
ATOM 2754 C CA . VAL A 1 171 ? 21.542 -10.967 15.337 1.00 14.46 430 VAL A CA 1
ATOM 2755 C C . VAL A 1 171 ? 20.987 -10.382 16.628 1.00 16.13 430 VAL A C 1
ATOM 2756 O O . VAL A 1 171 ? 21.153 -9.190 16.896 1.00 20.01 430 VAL A O 1
ATOM 2769 N N . GLU A 1 172 ? 20.324 -11.220 17.425 1.00 13.12 431 GLU A N 1
ATOM 2770 C CA . GLU A 1 172 ? 19.818 -10.799 18.716 1.00 14.54 431 GLU A CA 1
ATOM 2771 C C . GLU A 1 172 ? 20.143 -11.788 19.828 1.00 14.68 431 GLU A C 1
ATOM 2772 O O . GLU A 1 172 ? 19.911 -11.471 20.997 1.00 16.95 431 GLU A O 1
ATOM 2784 N N . THR A 1 173 ? 20.676 -12.946 19.512 1.00 12.30 432 THR A N 1
ATOM 2785 C CA . THR A 1 173 ? 21.059 -13.881 20.537 1.00 13.62 432 THR A CA 1
ATOM 2786 C C . THR A 1 173 ? 22.567 -13.830 20.763 1.00 14.44 432 THR A C 1
ATOM 2787 O O . THR A 1 173 ? 23.336 -13.556 19.828 1.00 12.35 432 THR A O 1
ATOM 2798 N N . PRO A 1 174 ? 23.025 -14.082 21.995 1.00 15.55 433 PRO A N 1
ATOM 2799 C CA . PRO A 1 174 ? 24.477 -14.207 22.201 1.00 13.79 433 PRO A CA 1
ATOM 2800 C C . PRO A 1 174 ? 25.065 -15.323 21.371 1.00 11.30 433 PRO A C 1
ATOM 2801 O O . PRO A 1 174 ? 26.226 -15.232 20.945 1.00 12.33 433 PRO A O 1
ATOM 2812 N N . ALA A 1 175 ? 24.310 -16.385 21.148 1.00 11.25 434 ALA A N 1
ATOM 2813 C CA . ALA A 1 175 ? 24.814 -17.488 20.340 1.00 14.44 434 ALA A CA 1
ATOM 2814 C C . ALA A 1 175 ? 25.207 -16.996 18.955 1.00 14.66 434 ALA A C 1
ATOM 2815 O O . ALA A 1 175 ? 26.319 -17.267 18.477 1.00 12.54 434 ALA A O 1
ATOM 2822 N N . ALA A 1 176 ? 24.296 -16.255 18.299 1.00 14.55 435 ALA A N 1
ATOM 2823 C CA . ALA A 1 176 ? 24.555 -15.817 16.934 1.00 14.74 435 ALA A CA 1
ATOM 2824 C C . ALA A 1 176 ? 25.750 -14.875 16.903 1.00 13.35 435 ALA A C 1
ATOM 2825 O O . ALA A 1 176 ? 26.557 -14.911 15.979 1.00 10.68 435 ALA A O 1
ATOM 2832 N N . ALA A 1 177 ? 25.885 -14.024 17.922 1.00 14.96 436 ALA A N 1
ATOM 2833 C CA . ALA A 1 177 ? 27.033 -13.119 17.973 1.00 14.83 436 ALA A CA 1
ATOM 2834 C C . ALA A 1 177 ? 28.338 -13.902 18.096 1.00 15.07 436 ALA A C 1
ATOM 2835 O O . ALA A 1 177 ? 29.366 -13.551 17.488 1.00 14.88 436 ALA A O 1
ATOM 2842 N N . THR A 1 178 ? 28.313 -14.987 18.865 1.00 14.45 437 THR A N 1
ATOM 2843 C CA . THR A 1 178 ? 29.530 -15.762 19.092 1.00 15.12 437 THR A CA 1
ATOM 2844 C C . THR A 1 178 ? 29.948 -16.562 17.858 1.00 15.67 437 THR A C 1
ATOM 2845 O O . THR A 1 178 ? 31.150 -16.748 17.620 1.00 16.13 437 THR A O 1
ATOM 2856 N N . ILE A 1 179 ? 28.990 -17.051 17.077 1.00 13.75 438 ILE A N 1
ATOM 2857 C CA . ILE A 1 179 ? 29.325 -17.799 15.866 1.00 14.74 438 ILE A CA 1
ATOM 2858 C C . ILE A 1 179 ? 29.155 -16.927 14.636 1.00 14.91 438 ILE A C 1
ATOM 2859 O O . ILE A 1 179 ? 28.899 -17.440 13.546 1.00 13.23 438 ILE A O 1
ATOM 2875 N N . ALA A 1 180 ? 29.333 -15.611 14.793 1.00 16.48 439 ALA A N 1
ATOM 2876 C CA . ALA A 1 180 ? 29.083 -14.688 13.689 1.00 17.13 439 ALA A CA 1
ATOM 2877 C C . ALA A 1 180 ? 29.969 -14.993 12.486 1.00 15.46 439 ALA A C 1
ATOM 2878 O O . ALA A 1 180 ? 29.516 -14.916 11.337 1.00 17.11 439 ALA A O 1
ATOM 2885 N N . ARG A 1 181 ? 31.232 -15.360 12.714 1.00 12.32 440 ARG A N 1
ATOM 2886 C CA . ARG A 1 181 ? 32.117 -15.615 11.575 1.00 13.97 440 ARG A CA 1
ATOM 2887 C C . ARG A 1 181 ? 31.614 -16.788 10.742 1.00 16.14 440 ARG A C 1
ATOM 2888 O O . ARG A 1 181 ? 31.674 -16.758 9.505 1.00 20.35 440 ARG A O 1
ATOM 2909 N N . HIS A 1 182 ? 31.118 -17.836 11.401 1.00 17.40 441 HIS A N 1
ATOM 2910 C CA . HIS A 1 182 ? 30.502 -18.939 10.678 1.00 17.14 441 HIS A CA 1
ATOM 2911 C C . HIS A 1 182 ? 29.234 -18.483 9.963 1.00 15.64 441 HIS A C 1
ATOM 2912 O O . HIS A 1 182 ? 29.013 -18.826 8.786 1.00 16.95 441 HIS A O 1
ATOM 2926 N N . LEU A 1 183 ? 28.404 -17.696 10.645 1.00 14.81 442 LEU A N 1
ATOM 2927 C CA . LEU A 1 183 ? 27.164 -17.228 10.035 1.00 16.26 442 LEU A CA 1
ATOM 2928 C C . LEU A 1 183 ? 27.434 -16.308 8.849 1.00 17.33 442 LEU A C 1
ATOM 2929 O O . LEU A 1 183 ? 26.676 -16.312 7.878 1.00 18.52 442 LEU A O 1
ATOM 2945 N N . ALA A 1 184 ? 28.497 -15.499 8.921 1.00 15.64 443 ALA A N 1
ATOM 2946 C CA . ALA A 1 184 ? 28.804 -14.549 7.864 1.00 14.64 443 ALA A CA 1
ATOM 2947 C C . ALA A 1 184 ? 29.133 -15.251 6.556 1.00 17.13 443 ALA A C 1
ATOM 2948 O O . ALA A 1 184 ? 29.075 -14.625 5.487 1.00 17.04 443 ALA A O 1
ATOM 2955 N N . LYS A 1 185 ? 29.466 -16.544 6.617 1.00 16.14 444 LYS A N 1
ATOM 2956 C CA . LYS A 1 185 ? 29.680 -17.318 5.427 1.00 17.38 444 LYS A CA 1
ATOM 2957 C C . LYS A 1 185 ? 28.393 -17.794 4.796 1.00 15.96 444 LYS A C 1
ATOM 2958 O O . LYS A 1 185 ? 28.418 -18.175 3.624 1.00 19.41 444 LYS A O 1
ATOM 2977 N N . GLU A 1 186 ? 27.292 -17.795 5.531 1.00 16.20 445 GLU A N 1
ATOM 2978 C CA . GLU A 1 186 ? 26.044 -18.390 5.069 1.00 22.22 445 GLU A CA 1
ATOM 2979 C C . GLU A 1 186 ? 25.010 -17.365 4.619 1.00 19.90 445 GLU A C 1
ATOM 2980 O O . GLU A 1 186 ? 24.012 -17.754 4.020 1.00 18.15 445 GLU A O 1
ATOM 2992 N N . VAL A 1 187 ? 25.198 -16.086 4.947 1.00 17.56 446 VAL A N 1
ATOM 2993 C CA . VAL A 1 187 ? 24.208 -15.058 4.689 1.00 18.23 446 VAL A CA 1
ATOM 2994 C C . VAL A 1 187 ? 24.915 -13.860 4.077 1.00 16.94 446 VAL A C 1
ATOM 2995 O O . VAL A 1 187 ? 26.144 -13.781 4.037 1.00 15.76 446 VAL A O 1
ATOM 3008 N N . ASP A 1 188 ? 24.118 -12.923 3.592 1.00 14.52 447 ASP A N 1
ATOM 3009 C CA . ASP A 1 188 ? 24.664 -11.745 2.941 1.00 13.73 447 ASP A CA 1
ATOM 3010 C C . ASP A 1 188 ? 24.899 -10.579 3.882 1.00 13.41 447 ASP A C 1
ATOM 3011 O O . ASP A 1 188 ? 25.737 -9.721 3.583 1.00 16.37 447 ASP A O 1
ATOM 3020 N N . PHE A 1 189 ? 24.182 -10.509 4.992 1.00 15.04 448 PHE A N 1
ATOM 3021 C CA . PHE A 1 189 ? 24.361 -9.394 5.918 1.00 17.16 448 PHE A CA 1
ATOM 3022 C C . PHE A 1 189 ? 23.842 -9.788 7.288 1.00 15.44 448 PHE A C 1
ATOM 3023 O O . PHE A 1 189 ? 23.120 -10.782 7.432 1.00 13.49 448 PHE A O 1
ATOM 3040 N N . PHE A 1 190 ? 24.209 -8.976 8.286 1.00 11.34 449 PHE A N 1
ATOM 3041 C CA . PHE A 1 190 ? 23.610 -9.027 9.591 1.00 10.42 449 PHE A CA 1
ATOM 3042 C C . PHE A 1 190 ? 22.893 -7.713 9.860 1.00 11.90 449 PHE A C 1
ATOM 3043 O O . PHE A 1 190 ? 23.308 -6.648 9.390 1.00 13.27 449 PHE A O 1
ATOM 3060 N N . SER A 1 191 ? 21.877 -7.768 10.708 1.00 12.64 450 SER A N 1
ATOM 3061 C CA . SER A 1 191 ? 21.400 -6.569 11.373 1.00 13.19 450 SER A CA 1
ATOM 3062 C C . SER A 1 191 ? 21.237 -6.885 12.859 1.00 16.83 450 SER A C 1
ATOM 3063 O O . SER A 1 191 ? 20.648 -7.907 13.208 1.00 18.27 450 SER A O 1
ATOM 3071 N N . ILE A 1 192 ? 21.726 -6.002 13.731 1.00 15.15 451 ILE A N 1
ATOM 3072 C CA . ILE A 1 192 ? 21.774 -6.301 15.163 1.00 12.81 451 ILE A CA 1
ATOM 3073 C C . ILE A 1 192 ? 20.504 -5.766 15.811 1.00 12.31 451 ILE A C 1
ATOM 3074 O O . ILE A 1 192 ? 20.199 -4.570 15.713 1.00 13.17 451 ILE A O 1
ATOM 3090 N N . GLY A 1 193 ? 19.735 -6.662 16.406 1.00 10.32 452 GLY A N 1
ATOM 3091 C CA . GLY A 1 193 ? 18.599 -6.281 17.223 1.00 11.54 452 GLY A CA 1
ATOM 3092 C C . GLY A 1 193 ? 19.082 -6.020 18.638 1.00 12.89 452 GLY A C 1
ATOM 3093 O O . GLY A 1 193 ? 19.063 -6.916 19.498 1.00 14.28 452 GLY A O 1
ATOM 3097 N N . THR A 1 194 ? 19.563 -4.801 18.867 1.00 12.96 453 THR A N 1
ATOM 3098 C CA . THR A 1 194 ? 20.318 -4.519 20.087 1.00 13.77 453 THR A CA 1
ATOM 3099 C C . THR A 1 194 ? 19.457 -4.580 21.330 1.00 11.48 453 THR A C 1
ATOM 3100 O O . THR A 1 194 ? 19.970 -4.911 22.408 1.00 14.79 453 THR A O 1
ATOM 3111 N N . ASN A 1 195 ? 18.178 -4.239 21.234 1.00 9.77 454 ASN A N 1
ATOM 3112 C CA . ASN A 1 195 ? 17.313 -4.334 22.411 1.00 15.58 454 ASN A CA 1
ATOM 3113 C C . ASN A 1 195 ? 17.268 -5.771 22.929 1.00 14.75 454 ASN A C 1
ATOM 3114 O O . ASN A 1 195 ? 17.386 -6.029 24.139 1.00 16.63 454 ASN A O 1
ATOM 3125 N N . ASP A 1 196 ? 17.059 -6.730 22.022 1.00 14.52 455 ASP A N 1
ATOM 3126 C CA . ASP A 1 196 ? 16.968 -8.124 22.440 1.00 15.17 455 ASP A CA 1
ATOM 3127 C C . ASP A 1 196 ? 18.350 -8.721 22.726 1.00 14.34 455 ASP A C 1
ATOM 3128 O O . ASP A 1 196 ? 18.487 -9.519 23.671 1.00 11.28 455 ASP A O 1
ATOM 3137 N N . LEU A 1 197 ? 19.383 -8.309 21.979 1.00 13.70 456 LEU A N 1
ATOM 3138 C CA . LEU A 1 197 ? 20.728 -8.767 22.293 1.00 12.47 456 LEU A CA 1
ATOM 3139 C C . LEU A 1 197 ? 21.106 -8.332 23.707 1.00 11.39 456 LEU A C 1
ATOM 3140 O O . LEU A 1 197 ? 21.746 -9.084 24.466 1.00 9.80 456 LEU A O 1
ATOM 3156 N N . THR A 1 198 ? 20.715 -7.110 24.079 1.00 12.01 457 THR A N 1
ATOM 3157 C CA . THR A 1 198 ? 21.015 -6.622 25.424 1.00 13.11 457 THR A CA 1
ATOM 3158 C C . THR A 1 198 ? 20.284 -7.440 26.477 1.00 12.98 457 THR A C 1
ATOM 3159 O O . THR A 1 198 ? 20.867 -7.835 27.493 1.00 13.44 457 THR A O 1
ATOM 3170 N N . GLN A 1 199 ? 19.010 -7.736 26.237 1.00 11.19 458 GLN A N 1
ATOM 3171 C CA . GLN A 1 199 ? 18.247 -8.506 27.210 1.00 10.91 458 GLN A CA 1
ATOM 3172 C C . GLN A 1 199 ? 18.804 -9.911 27.390 1.00 11.05 458 GLN A C 1
ATOM 3173 O O . GLN A 1 199 ? 18.988 -10.376 28.532 1.00 11.86 458 GLN A O 1
ATOM 3187 N N . TYR A 1 200 ? 19.111 -10.603 26.285 1.00 10.56 459 TYR A N 1
ATOM 3188 C CA . TYR A 1 200 ? 19.621 -11.970 26.417 1.00 12.91 459 TYR A CA 1
ATOM 3189 C C . TYR A 1 200 ? 21.027 -11.994 27.026 1.00 14.45 459 TYR A C 1
ATOM 3190 O O . TYR A 1 200 ? 21.343 -12.879 27.832 1.00 13.41 459 TYR A O 1
ATOM 3208 N N . THR A 1 201 ? 21.886 -11.036 26.632 1.00 12.90 460 THR A N 1
ATOM 3209 C CA . THR A 1 201 ? 23.269 -11.021 27.101 1.00 12.71 460 THR A CA 1
ATOM 3210 C C . THR A 1 201 ? 23.358 -10.708 28.589 1.00 12.11 460 THR A C 1
ATOM 3211 O O . THR A 1 201 ? 24.141 -11.333 29.325 1.00 12.47 460 THR A O 1
ATOM 3222 N N . LEU A 1 202 ? 22.616 -9.720 29.037 1.00 11.26 461 LEU A N 1
ATOM 3223 C CA . LEU A 1 202 ? 22.588 -9.338 30.436 1.00 13.16 461 LEU A CA 1
ATOM 3224 C C . LEU A 1 202 ? 21.553 -10.127 31.231 1.00 13.64 461 LEU A C 1
ATOM 3225 O O . LEU A 1 202 ? 21.343 -9.841 32.419 1.00 12.56 461 LEU A O 1
ATOM 3241 N N . ALA A 1 203 ? 20.893 -11.089 30.601 1.00 11.57 462 ALA A N 1
ATOM 3242 C CA . ALA A 1 203 ? 19.857 -11.905 31.247 1.00 10.67 462 ALA A CA 1
ATOM 3243 C C . ALA A 1 203 ? 18.849 -11.039 31.993 1.00 11.30 462 ALA A C 1
ATOM 3244 O O . ALA A 1 203 ? 18.617 -11.195 33.197 1.00 13.69 462 ALA A O 1
ATOM 3251 N N . VAL A 1 204 ? 18.274 -10.080 31.285 1.00 11.16 463 VAL A N 1
ATOM 3252 C CA . VAL A 1 204 ? 17.325 -9.154 31.894 1.00 12.46 463 VAL A CA 1
ATOM 3253 C C . VAL A 1 204 ? 16.148 -8.919 30.960 1.00 11.92 463 VAL A C 1
ATOM 3254 O O . VAL A 1 204 ? 16.341 -8.661 29.778 1.00 11.31 463 VAL A O 1
ATOM 3267 N N . ASP A 1 205 ? 14.936 -9.034 31.493 1.00 13.34 464 ASP A N 1
ATOM 3268 C CA . ASP A 1 205 ? 13.715 -8.617 30.809 1.00 13.16 464 ASP A CA 1
ATOM 3269 C C . ASP A 1 205 ? 13.518 -7.144 31.171 1.00 13.61 464 ASP A C 1
ATOM 3270 O O . ASP A 1 205 ? 13.156 -6.812 32.298 1.00 14.48 464 ASP A O 1
ATOM 3279 N N . ARG A 1 206 ? 13.760 -6.256 30.221 1.00 14.44 465 ARG A N 1
ATOM 3280 C CA . ARG A 1 206 ? 13.695 -4.837 30.545 1.00 23.62 465 ARG A CA 1
ATOM 3281 C C . ARG A 1 206 ? 12.294 -4.383 30.936 1.00 20.89 465 ARG A C 1
ATOM 3282 O O . ARG A 1 206 ? 12.151 -3.320 31.539 1.00 19.91 465 ARG A O 1
ATOM 3303 N N . MET A 1 207 ? 11.259 -5.148 30.623 1.00 17.58 466 MET A N 1
ATOM 3304 C CA . MET A 1 207 ? 9.910 -4.783 31.085 1.00 18.23 466 MET A CA 1
ATOM 3305 C C . MET A 1 207 ? 9.618 -5.254 32.509 1.00 17.44 466 MET A C 1
ATOM 3306 O O . MET A 1 207 ? 8.524 -5.000 33.037 1.00 18.75 466 MET A O 1
ATOM 3320 N N . ASN A 1 208 ? 10.552 -5.953 33.137 1.00 16.94 467 ASN A N 1
ATOM 3321 C CA . ASN A 1 208 ? 10.393 -6.402 34.510 1.00 19.92 467 ASN A CA 1
ATOM 3322 C C . ASN A 1 208 ? 10.756 -5.235 35.425 1.00 18.44 467 ASN A C 1
ATOM 3323 O O . ASN A 1 208 ? 11.908 -4.801 35.459 1.00 17.71 467 ASN A O 1
ATOM 3334 N N . GLU A 1 209 ? 9.781 -4.731 36.180 1.00 23.48 468 GLU A N 1
ATOM 3335 C CA . GLU A 1 209 ? 10.011 -3.495 36.915 1.00 34.88 468 GLU A CA 1
ATOM 3336 C C . GLU A 1 209 ? 11.122 -3.644 37.956 1.00 28.55 468 GLU A C 1
ATOM 3337 O O . GLU A 1 209 ? 11.839 -2.678 38.246 1.00 25.24 468 GLU A O 1
ATOM 3349 N N . HIS A 1 210 ? 11.267 -4.827 38.546 1.00 23.84 469 HIS A N 1
ATOM 3350 C CA . HIS A 1 210 ? 12.257 -5.000 39.596 1.00 23.53 469 HIS A CA 1
ATOM 3351 C C . HIS A 1 210 ? 13.693 -5.107 39.079 1.00 20.50 469 HIS A C 1
ATOM 3352 O O . HIS A 1 210 ? 14.622 -5.005 39.885 1.00 22.28 469 HIS A O 1
ATOM 3366 N N . VAL A 1 211 ? 13.908 -5.314 37.791 1.00 18.00 470 VAL A N 1
ATOM 3367 C CA . VAL A 1 211 ? 15.269 -5.420 37.277 1.00 17.89 470 VAL A CA 1
ATOM 3368 C C . VAL A 1 211 ? 15.504 -4.477 36.106 1.00 17.21 470 VAL A C 1
ATOM 3369 O O . VAL A 1 211 ? 16.537 -4.551 35.435 1.00 16.24 470 VAL A O 1
ATOM 3382 N N . LYS A 1 212 ? 14.553 -3.588 35.837 1.00 19.12 471 LYS A N 1
ATOM 3383 C CA . LYS A 1 212 ? 14.642 -2.797 34.612 1.00 21.79 471 LYS A CA 1
ATOM 3384 C C . LYS A 1 212 ? 15.950 -2.026 34.528 1.00 17.07 471 LYS A C 1
ATOM 3385 O O . LYS A 1 212 ? 16.454 -1.789 33.424 1.00 15.76 471 LYS A O 1
ATOM 3404 N N . GLU A 1 213 ? 16.530 -1.660 35.670 1.00 17.81 472 GLU A N 1
ATOM 3405 C CA . GLU A 1 213 ? 17.777 -0.902 35.665 1.00 23.75 472 GLU A CA 1
ATOM 3406 C C . GLU A 1 213 ? 18.967 -1.729 35.184 1.00 22.60 472 GLU A C 1
ATO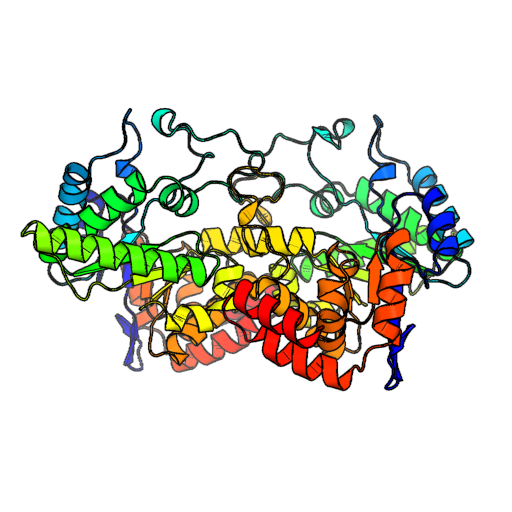M 3407 O O . GLU A 1 213 ? 20.011 -1.158 34.843 1.00 24.45 472 GLU A O 1
ATOM 3419 N N . TYR A 1 214 ? 18.854 -3.051 35.164 1.00 20.28 473 TYR A N 1
ATOM 3420 C CA . TYR A 1 214 ? 19.965 -3.869 34.686 1.00 18.35 473 TYR A CA 1
ATOM 3421 C C . TYR A 1 214 ? 20.105 -3.802 33.172 1.00 18.65 473 TYR A C 1
ATOM 3422 O O . TYR A 1 214 ? 21.153 -4.186 32.627 1.00 17.32 473 TYR A O 1
ATOM 3440 N N . TYR A 1 215 ? 19.074 -3.337 32.473 1.00 19.34 474 TYR A N 1
ATOM 3441 C CA . TYR A 1 215 ? 19.108 -3.240 31.013 1.00 17.05 474 TYR A CA 1
ATOM 3442 C C . TYR A 1 215 ? 19.967 -2.039 30.644 1.00 15.57 474 TYR A C 1
ATOM 3443 O O . TYR A 1 215 ? 19.571 -0.893 30.877 1.00 15.82 474 TYR A O 1
ATOM 3461 N N . GLN A 1 216 ? 21.134 -2.287 30.051 1.00 13.59 475 GLN A N 1
ATOM 3462 C CA . GLN A 1 216 ? 22.026 -1.205 29.630 1.00 17.89 475 GLN A CA 1
ATOM 3463 C C . GLN A 1 216 ? 22.643 -1.557 28.280 1.00 15.61 475 GLN A C 1
ATOM 3464 O O . GLN A 1 216 ? 23.588 -2.364 28.198 1.00 11.85 475 GLN A O 1
ATOM 3478 N N . PRO A 1 217 ? 22.128 -0.981 27.196 1.00 19.62 476 PRO A N 1
ATOM 3479 C CA . PRO A 1 217 ? 22.705 -1.279 25.873 1.00 19.52 476 PRO A CA 1
ATOM 3480 C C . PRO A 1 217 ? 24.148 -0.821 25.703 1.00 13.86 476 PRO A C 1
ATOM 3481 O O . PRO A 1 217 ? 24.846 -1.373 24.840 1.00 13.89 476 PRO A O 1
ATOM 3492 N N . PHE A 1 218 ? 24.648 0.086 26.550 1.00 11.04 477 PHE A N 1
ATOM 3493 C CA . PHE A 1 218 ? 26.055 0.493 26.509 1.00 13.68 477 PHE A CA 1
ATOM 3494 C C . PHE A 1 218 ? 26.956 -0.396 27.380 1.00 13.88 477 PHE A C 1
ATOM 3495 O O . PHE A 1 218 ? 28.130 -0.082 27.590 1.00 12.54 477 PHE A O 1
ATOM 3512 N N . HIS A 1 219 ? 26.424 -1.466 27.919 1.00 13.99 478 HIS A N 1
ATOM 3513 C CA . HIS A 1 219 ? 27.237 -2.390 28.681 1.00 13.26 478 HIS A CA 1
ATOM 3514 C C . HIS A 1 219 ? 28.390 -2.892 27.814 1.00 12.80 478 HIS A C 1
ATOM 3515 O O . HIS A 1 219 ? 28.178 -3.265 26.654 1.00 11.46 478 HIS A O 1
ATOM 3529 N N . PRO A 1 220 ? 29.605 -2.963 28.352 1.00 13.67 479 PRO A N 1
ATOM 3530 C CA . PRO A 1 220 ? 30.743 -3.409 27.524 1.00 12.64 479 PRO A CA 1
ATOM 3531 C C . PRO A 1 220 ? 30.562 -4.784 26.900 1.00 11.06 479 PRO A C 1
ATOM 3532 O O . PRO A 1 220 ? 31.063 -5.025 25.786 1.00 10.18 479 PRO A O 1
ATOM 3543 N N . SER A 1 221 ? 29.851 -5.703 27.569 1.00 11.78 480 SER A N 1
ATOM 3544 C CA . SER A 1 221 ? 29.632 -7.008 26.962 1.00 13.07 480 SER A CA 1
ATOM 3545 C C . SER A 1 221 ? 28.820 -6.875 25.688 1.00 12.06 480 SER A C 1
ATOM 3546 O O . SER A 1 221 ? 29.154 -7.482 24.670 1.00 15.21 480 SER A O 1
ATOM 3554 N N . VAL A 1 222 ? 27.755 -6.093 25.727 1.00 10.88 481 VAL A N 1
ATOM 3555 C CA . VAL A 1 222 ? 26.890 -5.940 24.558 1.00 11.25 481 VAL A CA 1
ATOM 3556 C C . VAL A 1 222 ? 27.649 -5.270 23.420 1.00 10.70 481 VAL A C 1
ATOM 3557 O O . VAL A 1 222 ? 27.591 -5.708 22.279 1.00 12.89 481 VAL A O 1
ATOM 3570 N N . LEU A 1 223 ? 28.373 -4.199 23.706 1.00 11.74 482 LEU A N 1
ATOM 3571 C CA . LEU A 1 223 ? 29.093 -3.490 22.644 1.00 12.75 482 LEU A CA 1
ATOM 3572 C C . LEU A 1 223 ? 30.218 -4.345 22.061 1.00 12.56 482 LEU A C 1
ATOM 3573 O O . LEU A 1 223 ? 30.491 -4.300 20.853 1.00 11.70 482 LEU A O 1
ATOM 3589 N N . ASN A 1 224 ? 30.903 -5.123 22.900 1.00 11.95 483 ASN A N 1
ATOM 3590 C CA . ASN A 1 224 ? 31.945 -5.989 22.357 1.00 11.73 483 ASN A CA 1
ATOM 3591 C C . ASN A 1 224 ? 31.361 -7.109 21.511 1.00 11.53 483 ASN A C 1
ATOM 3592 O O . ASN A 1 224 ? 32.001 -7.548 20.548 1.00 11.66 483 ASN A O 1
ATOM 3603 N N . LEU A 1 225 ? 30.155 -7.584 21.846 1.00 9.74 484 LEU A N 1
ATOM 3604 C CA . LEU A 1 225 ? 29.507 -8.563 20.989 1.00 11.48 484 LEU A CA 1
ATOM 3605 C C . LEU A 1 225 ? 29.133 -7.939 19.659 1.00 11.34 484 LEU A C 1
ATOM 3606 O O . LEU A 1 225 ? 29.256 -8.572 18.615 1.00 11.95 484 LEU A O 1
ATOM 3622 N N . ILE A 1 226 ? 28.662 -6.698 19.687 1.00 13.52 485 ILE A N 1
ATOM 3623 C CA . ILE A 1 226 ? 28.342 -5.990 18.449 1.00 13.54 485 ILE A CA 1
ATOM 3624 C C . ILE A 1 226 ? 29.582 -5.851 17.573 1.00 13.24 485 ILE A C 1
ATOM 3625 O O . ILE A 1 226 ? 29.541 -6.089 16.358 1.00 13.92 485 ILE A O 1
ATOM 3641 N N . LYS A 1 227 ? 30.703 -5.455 18.174 1.00 11.41 486 LYS A N 1
ATOM 3642 C CA . LYS A 1 227 ? 31.939 -5.306 17.423 1.00 12.25 486 LYS A CA 1
ATOM 3643 C C . LYS A 1 227 ? 32.360 -6.634 16.809 1.00 14.44 486 LYS A C 1
ATOM 3644 O O . LYS A 1 227 ? 32.851 -6.684 15.673 1.00 14.88 486 LYS A O 1
ATOM 3663 N N . GLN A 1 228 ? 32.226 -7.715 17.576 1.00 14.57 487 GLN A N 1
ATOM 3664 C CA . GLN A 1 228 ? 32.511 -9.053 17.072 1.00 18.60 487 GLN A CA 1
ATOM 3665 C C . GLN A 1 228 ? 31.687 -9.382 15.834 1.00 12.27 487 GLN A C 1
ATOM 3666 O O . GLN A 1 228 ? 32.204 -9.951 14.881 1.00 10.77 487 GLN A O 1
ATOM 3680 N N . VAL A 1 229 ? 30.413 -9.038 15.839 1.00 12.76 488 VAL A N 1
ATOM 3681 C CA . VAL A 1 229 ? 29.534 -9.317 14.713 1.00 13.86 488 VAL A CA 1
ATOM 3682 C C . VAL A 1 229 ? 29.921 -8.463 13.511 1.00 13.40 488 VAL A C 1
ATOM 3683 O O . VAL A 1 229 ? 29.987 -8.955 12.380 1.00 13.67 488 VAL A O 1
ATOM 3696 N N . ILE A 1 230 ? 30.165 -7.169 13.739 1.00 12.08 489 ILE A N 1
ATOM 3697 C CA . ILE A 1 230 ? 30.620 -6.292 12.661 1.00 13.67 489 ILE A CA 1
ATOM 3698 C C . ILE A 1 230 ? 31.891 -6.846 12.027 1.00 14.56 489 ILE A C 1
ATOM 3699 O O . ILE A 1 230 ? 32.005 -6.956 10.802 1.00 14.38 489 ILE A O 1
ATOM 3715 N N . ASP A 1 231 ? 32.884 -7.167 12.856 1.00 13.10 490 ASP A N 1
ATOM 3716 C CA . ASP A 1 231 ? 34.159 -7.613 12.325 1.00 13.05 490 ASP A CA 1
ATOM 3717 C C . ASP A 1 231 ? 34.006 -8.919 11.552 1.00 15.64 490 ASP A C 1
ATOM 3718 O O . ASP A 1 231 ? 34.676 -9.122 10.533 1.00 14.22 490 ASP A O 1
ATOM 3727 N N . ALA A 1 232 ? 33.143 -9.823 12.038 1.00 17.49 491 ALA A N 1
ATOM 3728 C CA . ALA A 1 232 ? 32.916 -11.082 11.346 1.00 16.79 491 ALA A CA 1
ATOM 3729 C C . ALA A 1 232 ? 32.357 -10.826 9.955 1.00 14.68 491 ALA A C 1
ATOM 3730 O O . ALA A 1 232 ? 32.834 -11.399 8.978 1.00 14.30 491 ALA A O 1
ATOM 3737 N N . SER A 1 233 ? 31.370 -9.920 9.844 1.00 13.86 492 SER A N 1
ATOM 3738 C CA . SER A 1 233 ? 30.764 -9.634 8.561 1.00 13.12 492 SER A CA 1
ATOM 3739 C C . SER A 1 233 ? 31.808 -9.094 7.596 1.00 15.89 492 SER A C 1
ATOM 3740 O O . SER A 1 233 ? 31.843 -9.485 6.430 1.00 19.44 492 SER A O 1
ATOM 3748 N N . HIS A 1 234 ? 32.696 -8.230 8.079 1.00 14.54 493 HIS A N 1
ATOM 3749 C CA . HIS A 1 234 ? 33.687 -7.619 7.208 1.00 17.21 493 HIS A CA 1
ATOM 3750 C C . HIS A 1 234 ? 34.738 -8.630 6.775 1.00 18.19 493 HIS A C 1
ATOM 3751 O O . HIS A 1 234 ? 35.219 -8.563 5.646 1.00 16.61 493 HIS A O 1
ATOM 3765 N N . ALA A 1 235 ? 35.103 -9.563 7.664 1.00 19.47 494 ALA A N 1
ATOM 3766 C CA . ALA A 1 235 ? 36.075 -10.590 7.319 1.00 21.99 494 ALA A CA 1
ATOM 3767 C C . ALA A 1 235 ? 35.606 -11.437 6.142 1.00 21.59 494 ALA A C 1
ATOM 3768 O O . ALA A 1 235 ? 36.439 -12.018 5.430 1.00 20.19 494 ALA A O 1
ATOM 3775 N N . GLU A 1 236 ? 34.292 -11.529 5.931 1.00 21.56 495 GLU A N 1
ATOM 3776 C CA . GLU A 1 236 ? 33.719 -12.280 4.818 1.00 22.42 495 GLU A CA 1
ATOM 3777 C C . GLU A 1 236 ? 33.206 -11.373 3.712 1.00 20.52 495 GLU A C 1
ATOM 3778 O O . GLU A 1 236 ? 32.516 -11.841 2.803 1.00 19.53 495 GLU A O 1
ATOM 3790 N N . GLY A 1 237 ? 33.561 -10.091 3.746 1.00 22.81 496 GLY A N 1
ATOM 3791 C CA . GLY A 1 237 ? 33.156 -9.182 2.700 1.00 23.81 496 GLY A CA 1
ATOM 3792 C C . GLY A 1 237 ? 31.696 -8.795 2.750 1.00 24.84 496 GLY A C 1
ATOM 3793 O O . GLY A 1 237 ? 31.162 -8.335 1.734 1.00 24.95 496 GLY A O 1
ATOM 3797 N N . LYS A 1 238 ? 31.034 -8.998 3.893 1.00 23.70 497 LYS A N 1
ATOM 3798 C CA . LYS A 1 238 ? 29.627 -8.682 4.078 1.00 20.87 497 LYS A CA 1
ATOM 3799 C C . LYS A 1 238 ? 29.530 -7.394 4.908 1.00 19.92 497 LYS A C 1
ATOM 3800 O O . LYS A 1 238 ? 30.524 -6.696 5.145 1.00 19.46 497 LYS A O 1
ATOM 3819 N N . TRP A 1 239 ? 28.333 -7.067 5.387 1.00 18.62 498 TRP A N 1
ATOM 3820 C CA . TRP A 1 239 ? 28.124 -5.813 6.108 1.00 16.76 498 TRP A CA 1
ATOM 3821 C C . TRP A 1 239 ? 27.153 -6.055 7.254 1.00 15.79 498 TRP A C 1
ATOM 3822 O O . TRP A 1 239 ? 26.428 -7.051 7.288 1.00 14.07 498 TRP A O 1
ATOM 3843 N N . THR A 1 240 ? 27.190 -5.154 8.220 1.00 15.14 499 THR A N 1
ATOM 3844 C CA . THR A 1 240 ? 26.329 -5.227 9.385 1.00 12.73 499 THR A CA 1
ATOM 3845 C C . THR A 1 240 ? 25.588 -3.918 9.568 1.00 13.41 499 THR A C 1
ATOM 3846 O O . THR A 1 240 ? 26.192 -2.840 9.567 1.00 13.20 499 THR A O 1
ATOM 3857 N N . GLY A 1 241 ? 24.277 -4.029 9.741 1.00 14.62 500 GLY A N 1
ATOM 3858 C CA . GLY A 1 241 ? 23.440 -2.930 10.142 1.00 16.24 500 GLY A CA 1
ATOM 3859 C C . GLY A 1 241 ? 22.985 -3.109 11.585 1.00 14.41 500 GLY A C 1
ATOM 3860 O O . GLY A 1 241 ? 23.344 -4.059 12.294 1.00 13.97 500 GLY A O 1
ATOM 3864 N N . MET A 1 242 ? 22.176 -2.151 12.011 1.00 12.95 501 MET A N 1
ATOM 3865 C CA . MET A 1 242 ? 21.597 -2.191 13.342 1.00 15.05 501 MET A CA 1
ATOM 3866 C C . MET A 1 242 ? 20.241 -1.523 13.287 1.00 13.77 501 MET A C 1
ATOM 3867 O O . MET A 1 242 ? 20.156 -0.338 12.961 1.00 14.37 501 MET A O 1
ATOM 3881 N N . CYS A 1 243 ? 19.211 -2.263 13.645 1.00 13.61 502 CYS A N 1
ATOM 3882 C CA . CYS A 1 243 ? 17.872 -1.712 13.722 1.00 14.99 502 CYS A CA 1
ATOM 3883 C C . CYS A 1 243 ? 17.400 -1.554 15.145 1.00 14.32 502 CYS A C 1
ATOM 3884 O O . CYS A 1 243 ? 16.339 -0.982 15.362 1.00 14.26 502 CYS A O 1
ATOM 3892 N N . GLY A 1 244 ? 18.162 -2.012 16.119 1.00 19.04 503 GLY A N 1
ATOM 3893 C CA . GLY A 1 244 ? 17.825 -1.762 17.511 1.00 20.09 503 GLY A CA 1
ATOM 3894 C C . GLY A 1 244 ? 17.832 -0.287 17.854 1.00 18.94 503 GLY A C 1
ATOM 3895 O O . GLY A 1 244 ? 18.366 0.560 17.144 1.00 20.91 503 GLY A O 1
ATOM 3899 N N . GLU A 1 245 ? 17.237 0.016 19.013 1.00 16.28 504 GLU A N 1
ATOM 3900 C CA . GLU A 1 245 ? 17.076 1.403 19.431 1.00 19.85 504 GLU A CA 1
ATOM 3901 C C . GLU A 1 245 ? 18.404 2.151 19.497 1.00 17.52 504 GLU A C 1
ATOM 3902 O O . GLU A 1 245 ? 18.449 3.356 19.227 1.00 16.49 504 GLU A O 1
ATOM 3914 N N . LEU A 1 246 ? 19.485 1.461 19.835 1.00 17.10 505 LEU A N 1
ATOM 3915 C CA . LEU A 1 246 ? 20.767 2.127 19.985 1.00 15.83 505 LEU A CA 1
ATOM 3916 C C . LEU A 1 246 ? 21.172 2.858 18.711 1.00 15.45 505 LEU A C 1
ATOM 3917 O O . LEU A 1 246 ? 21.844 3.883 18.774 1.00 17.19 505 LEU A O 1
ATOM 3933 N N . ALA A 1 247 ? 20.783 2.344 17.544 1.00 13.68 506 ALA A N 1
ATOM 3934 C CA . ALA A 1 247 ? 21.187 2.979 16.295 1.00 15.10 506 ALA A CA 1
ATOM 3935 C C . ALA A 1 247 ? 20.634 4.384 16.159 1.00 15.69 506 ALA A C 1
ATOM 3936 O O . ALA A 1 247 ? 21.222 5.206 15.459 1.00 16.17 506 ALA A O 1
ATOM 3943 N N . GLY A 1 248 ? 19.490 4.661 16.773 1.00 17.42 507 GLY A N 1
ATOM 3944 C CA . GLY A 1 248 ? 18.900 5.977 16.777 1.00 17.99 507 GLY A CA 1
ATOM 3945 C C . GLY A 1 248 ? 19.268 6.811 17.983 1.00 18.07 507 GLY A C 1
ATOM 3946 O O . GLY A 1 248 ? 18.681 7.882 18.188 1.00 19.64 507 GLY A O 1
ATOM 3950 N N . ASP A 1 249 ? 20.218 6.340 18.779 1.00 16.84 508 ASP A N 1
ATOM 3951 C CA . ASP A 1 249 ? 20.663 7.026 19.989 1.00 16.47 508 ASP A CA 1
ATOM 3952 C C . ASP A 1 249 ? 21.860 7.901 19.636 1.00 14.60 508 ASP A C 1
ATOM 3953 O O . ASP A 1 249 ? 22.908 7.381 19.264 1.00 13.53 508 ASP A O 1
ATOM 3962 N N . GLU A 1 250 ? 21.683 9.232 19.731 1.00 15.22 509 GLU A N 1
ATOM 3963 C CA . GLU A 1 250 ? 22.725 10.173 19.354 1.00 16.42 509 GLU A CA 1
ATOM 3964 C C . GLU A 1 250 ? 23.967 10.060 20.241 1.00 16.13 509 GLU A C 1
ATOM 3965 O O . GLU A 1 250 ? 25.046 10.527 19.848 1.00 16.97 509 GLU A O 1
ATOM 3977 N N . ARG A 1 251 ? 23.852 9.446 21.401 1.00 17.96 510 ARG A N 1
ATOM 3978 C CA . ARG A 1 251 ? 25.028 9.200 22.238 1.00 20.68 510 ARG A CA 1
ATOM 3979 C C . ARG A 1 251 ? 25.886 8.061 21.707 1.00 18.45 510 ARG A C 1
ATOM 3980 O O . ARG A 1 251 ? 27.031 7.898 22.150 1.00 16.30 510 ARG A O 1
ATOM 4001 N N . ALA A 1 252 ? 25.362 7.269 20.769 1.00 18.00 511 ALA A N 1
ATOM 4002 C CA . ALA A 1 252 ? 26.050 6.094 20.291 1.00 16.01 511 ALA A CA 1
ATOM 4003 C C . ALA A 1 252 ? 26.553 6.230 18.866 1.00 14.12 511 ALA A C 1
ATOM 4004 O O . ALA A 1 252 ? 27.279 5.350 18.409 1.00 12.95 511 ALA A O 1
ATOM 4011 N N . THR A 1 253 ? 26.189 7.301 18.158 1.00 13.98 512 THR A N 1
ATOM 4012 C CA . THR A 1 253 ? 26.438 7.362 16.726 1.00 14.87 512 THR A CA 1
ATOM 4013 C C . THR A 1 253 ? 27.929 7.307 16.443 1.00 15.90 512 THR A C 1
ATOM 4014 O O . THR A 1 253 ? 28.395 6.483 15.643 1.00 14.63 512 THR A O 1
ATOM 4025 N N . LEU A 1 254 ? 28.700 8.191 17.087 1.00 15.06 513 LEU A N 1
ATOM 4026 C CA . LEU A 1 254 ? 30.141 8.205 16.853 1.00 16.69 513 LEU A CA 1
ATOM 4027 C C . LEU A 1 254 ? 30.762 6.868 17.223 1.00 14.87 513 LEU A C 1
ATOM 4028 O O . LEU A 1 254 ? 31.608 6.346 16.495 1.00 15.50 513 LEU A O 1
ATOM 4044 N N . LEU A 1 255 ? 30.362 6.317 18.361 1.00 15.40 514 LEU A N 1
ATOM 4045 C CA . LEU A 1 255 ? 30.883 5.039 18.828 1.00 15.70 514 LEU A CA 1
ATOM 4046 C C . LEU A 1 255 ? 30.608 3.927 17.811 1.00 18.04 514 LEU A C 1
ATOM 4047 O O . LEU A 1 255 ? 31.509 3.160 17.443 1.00 15.60 514 LEU A O 1
ATOM 4063 N N . LEU A 1 256 ? 29.362 3.831 17.338 1.00 20.04 515 LEU A N 1
ATOM 4064 C CA . LEU A 1 256 ? 28.999 2.785 16.394 1.00 15.40 515 LEU A CA 1
ATOM 4065 C C . LEU A 1 256 ? 29.688 2.988 15.060 1.00 13.46 515 LEU A C 1
ATOM 4066 O O . LEU A 1 256 ? 30.117 2.027 14.435 1.00 13.51 515 LEU A O 1
ATOM 4082 N N . LEU A 1 257 ? 29.838 4.245 14.631 1.00 14.37 516 LEU A N 1
ATOM 4083 C CA . LEU A 1 257 ? 30.629 4.535 13.446 1.00 17.36 516 LEU A CA 1
ATOM 4084 C C . LEU A 1 257 ? 32.053 4.012 13.608 1.00 14.93 516 LEU A C 1
ATOM 4085 O O . LEU A 1 257 ? 32.567 3.312 12.727 1.00 14.29 516 LEU A O 1
ATOM 4101 N N . GLY A 1 258 ? 32.697 4.341 14.737 1.00 15.99 517 GLY A N 1
ATOM 4102 C CA . GLY A 1 258 ? 34.042 3.866 14.997 1.00 18.09 517 GLY A CA 1
ATOM 4103 C C . GLY A 1 258 ? 34.152 2.358 15.039 1.00 20.02 517 GLY A C 1
ATOM 4104 O O . GLY A 1 258 ? 35.178 1.790 14.644 1.00 19.11 517 GLY A O 1
ATOM 4108 N N . MET A 1 259 ? 33.123 1.691 15.541 1.00 22.12 518 MET A N 1
ATOM 4109 C CA . MET A 1 259 ? 33.089 0.235 15.547 1.00 22.02 518 MET A CA 1
ATOM 4110 C C . MET A 1 259 ? 32.987 -0.351 14.147 1.00 18.37 518 MET A C 1
ATOM 4111 O O . MET A 1 259 ? 33.221 -1.547 13.979 1.00 17.29 518 MET A O 1
ATOM 4125 N N . GLY A 1 260 ? 32.656 0.454 13.152 1.00 17.78 519 GLY A N 1
ATOM 4126 C CA . GLY A 1 260 ? 32.569 0.005 11.782 1.00 16.21 519 GLY A CA 1
ATOM 4127 C C . GLY A 1 260 ? 31.179 -0.360 11.306 1.00 14.78 519 GLY A C 1
ATOM 4128 O O . GLY A 1 260 ? 31.055 -1.011 10.259 1.00 14.94 519 GLY A O 1
ATOM 4132 N N . LEU A 1 261 ? 30.140 0.021 12.038 1.00 11.88 520 LEU A N 1
ATOM 4133 C CA . LEU A 1 261 ? 28.775 -0.260 11.613 1.00 12.59 520 LEU A CA 1
ATOM 4134 C C . LEU A 1 261 ? 28.523 0.348 10.230 1.00 13.95 520 LEU A C 1
ATOM 4135 O O . LEU A 1 261 ? 28.859 1.519 9.972 1.00 15.34 520 LEU A O 1
ATOM 4151 N N . ASP A 1 262 ? 27.926 -0.454 9.350 1.00 13.61 521 ASP A N 1
ATOM 4152 C CA . ASP A 1 262 ? 27.715 -0.100 7.968 1.00 15.74 521 ASP A CA 1
ATOM 4153 C C . ASP A 1 262 ? 26.389 0.603 7.748 1.00 14.99 521 ASP A C 1
ATOM 4154 O O . ASP A 1 262 ? 26.250 1.384 6.792 1.00 13.51 521 ASP A O 1
ATOM 4163 N N . GLU A 1 263 ? 25.418 0.335 8.598 1.00 14.19 522 GLU A N 1
ATOM 4164 C CA . GLU A 1 263 ? 24.064 0.810 8.381 1.00 14.69 522 GLU A CA 1
ATOM 4165 C C . GLU A 1 263 ? 23.390 1.040 9.716 1.00 13.56 522 GLU A C 1
ATOM 4166 O O . GLU A 1 263 ? 23.505 0.209 10.621 1.00 15.64 522 GLU A O 1
ATOM 4178 N N . PHE A 1 264 ? 22.741 2.189 9.841 1.00 12.60 523 PHE A N 1
ATOM 4179 C CA . PHE A 1 264 ? 21.911 2.557 10.982 1.00 12.14 523 PHE A CA 1
ATOM 4180 C C . PHE A 1 264 ? 20.457 2.577 10.522 1.00 15.13 523 PHE A C 1
ATOM 4181 O O . PHE A 1 264 ? 20.138 3.229 9.511 1.00 18.84 523 PHE A O 1
ATOM 4198 N N . SER A 1 265 ? 19.571 1.890 11.246 1.00 13.03 524 SER A N 1
ATOM 4199 C CA . SER A 1 265 ? 18.150 1.945 10.921 1.00 14.11 524 SER A CA 1
ATOM 4200 C C . SER A 1 265 ? 17.363 2.304 12.171 1.00 13.92 524 SER A C 1
ATOM 4201 O O . SER A 1 265 ? 17.609 1.753 13.239 1.00 13.02 524 SER A O 1
ATOM 4209 N N . MET A 1 266 ? 16.400 3.217 12.020 1.00 15.99 525 MET A N 1
ATOM 4210 C CA . MET A 1 266 ? 15.814 3.872 13.178 1.00 15.77 525 MET A CA 1
ATOM 4211 C C . MET A 1 266 ? 14.449 4.428 12.838 1.00 16.16 525 MET A C 1
ATOM 4212 O O . MET A 1 266 ? 14.087 4.564 11.669 1.00 15.97 525 MET A O 1
ATOM 4226 N N . SER A 1 267 ? 13.696 4.759 13.882 1.00 17.55 526 SER A N 1
ATOM 4227 C CA . SER A 1 267 ? 12.490 5.567 13.688 1.00 20.41 526 SER A CA 1
ATOM 4228 C C . SER A 1 267 ? 12.839 6.796 12.856 1.00 20.62 526 SER A C 1
ATOM 4229 O O . SER A 1 267 ? 13.818 7.481 13.155 1.00 18.13 526 SER A O 1
ATOM 4237 N N . ALA A 1 268 ? 12.032 7.067 11.812 1.00 21.11 527 ALA A N 1
ATOM 4238 C CA . ALA A 1 268 ? 12.424 8.027 10.788 1.00 22.42 527 ALA A CA 1
ATOM 4239 C C . ALA A 1 268 ? 12.706 9.412 11.373 1.00 22.90 527 ALA A C 1
ATOM 4240 O O . ALA A 1 268 ? 13.588 10.125 10.878 1.00 21.00 527 ALA A O 1
ATOM 4247 N N . ILE A 1 269 ? 11.977 9.801 12.424 1.00 23.35 528 ILE A N 1
ATOM 4248 C CA . ILE A 1 269 ? 12.154 11.117 13.014 1.00 25.72 528 ILE A CA 1
ATOM 4249 C C . ILE A 1 269 ? 13.594 11.365 13.448 1.00 21.43 528 ILE A C 1
ATOM 4250 O O . ILE A 1 269 ? 14.054 12.514 13.437 1.00 23.08 528 ILE A O 1
ATOM 4266 N N . SER A 1 270 ? 14.322 10.327 13.812 1.00 19.25 529 SER A N 1
ATOM 4267 C CA . SER A 1 270 ? 15.697 10.465 14.259 1.00 23.02 529 SER A CA 1
ATOM 4268 C C . SER A 1 270 ? 16.706 10.543 13.118 1.00 20.62 529 SER A C 1
ATOM 4269 O O . SER A 1 270 ? 17.874 10.854 13.366 1.00 18.49 529 SER A O 1
ATOM 4277 N N . ILE A 1 271 ? 16.286 10.280 11.875 1.00 17.39 530 ILE A N 1
ATOM 4278 C CA . ILE A 1 271 ? 17.255 10.160 10.791 1.00 17.05 530 ILE A CA 1
ATOM 4279 C C . ILE A 1 271 ? 18.025 11.460 10.574 1.00 19.11 530 ILE A C 1
ATOM 4280 O O . ILE A 1 271 ? 19.243 11.387 10.394 1.00 17.73 530 ILE A O 1
ATOM 4296 N N . PRO A 1 272 ? 17.393 12.644 10.560 1.00 24.44 531 PRO A N 1
ATOM 4297 C CA . PRO A 1 272 ? 18.178 13.869 10.292 1.00 23.02 531 PRO A CA 1
ATOM 4298 C C . PRO A 1 272 ? 19.229 14.160 11.348 1.00 21.04 531 PRO A C 1
ATOM 4299 O O . PRO A 1 272 ? 20.310 14.662 11.029 1.00 21.39 531 PRO A O 1
ATOM 4310 N N . ARG A 1 273 ? 18.939 13.875 12.610 1.00 22.12 532 ARG A N 1
ATOM 4311 C CA . ARG A 1 273 ? 19.902 14.125 13.672 1.00 25.80 532 ARG A CA 1
ATOM 4312 C C . ARG A 1 273 ? 21.097 13.186 13.546 1.00 23.07 532 ARG A C 1
ATOM 4313 O O . ARG A 1 273 ? 22.254 13.625 13.626 1.00 22.15 532 ARG A O 1
ATOM 4334 N N . ILE A 1 274 ? 20.839 11.890 13.322 1.00 18.26 533 ILE A N 1
ATOM 4335 C CA . ILE A 1 274 ? 21.937 10.939 13.206 1.00 19.47 533 ILE A CA 1
ATOM 4336 C C . ILE A 1 274 ? 22.744 11.207 11.937 1.00 20.24 533 ILE A C 1
ATOM 4337 O O . ILE A 1 274 ? 23.983 11.114 11.936 1.00 19.91 533 ILE A O 1
ATOM 4353 N N . LYS A 1 275 ? 22.061 11.507 10.829 1.00 17.53 534 LYS A N 1
ATOM 4354 C CA . LYS A 1 275 ? 22.776 11.868 9.622 1.00 18.20 534 LYS A CA 1
ATOM 4355 C C . LYS A 1 275 ? 23.737 13.023 9.898 1.00 19.96 534 LYS A C 1
ATOM 4356 O O . LYS A 1 275 ? 24.884 13.011 9.445 1.00 19.50 534 LYS A O 1
ATOM 4375 N N . LYS A 1 276 ? 23.269 14.048 10.616 1.00 21.74 535 LYS A N 1
ATOM 4376 C CA . LYS A 1 276 ? 24.096 15.230 10.821 1.00 24.09 535 LYS A CA 1
ATOM 4377 C C . LYS A 1 276 ? 25.339 14.881 11.625 1.00 20.80 535 LYS A C 1
ATOM 4378 O O . LYS A 1 276 ? 26.434 15.395 11.352 1.00 21.63 535 LYS A O 1
ATOM 4397 N N . ILE A 1 277 ? 25.180 14.018 12.634 1.00 22.07 536 ILE A N 1
ATOM 4398 C CA . ILE A 1 277 ? 26.331 13.576 13.422 1.00 21.40 536 ILE A CA 1
ATOM 4399 C C . ILE A 1 277 ? 27.334 12.850 12.544 1.00 20.15 536 ILE A C 1
ATOM 4400 O O . ILE A 1 277 ? 28.546 13.114 12.608 1.00 20.84 536 ILE A O 1
ATOM 4416 N N . ILE A 1 278 ? 26.846 11.964 11.679 1.00 18.55 537 ILE A N 1
ATOM 4417 C CA . ILE A 1 278 ? 27.731 11.202 10.808 1.00 19.44 537 ILE A CA 1
ATOM 4418 C C . ILE A 1 278 ? 28.519 12.145 9.915 1.00 21.52 537 ILE A C 1
ATOM 4419 O O . ILE A 1 278 ? 29.739 12.024 9.778 1.00 25.08 537 ILE A O 1
ATOM 4435 N N . ARG A 1 279 ? 27.831 13.112 9.299 1.00 24.83 538 ARG A N 1
ATOM 4436 C CA . ARG A 1 279 ? 28.473 13.998 8.347 1.00 26.87 538 ARG A CA 1
ATOM 4437 C C . ARG A 1 279 ? 29.466 14.939 9.007 1.00 25.96 538 ARG A C 1
ATOM 4438 O O . ARG A 1 279 ? 30.271 15.541 8.292 1.00 26.73 538 ARG A O 1
ATOM 4459 N N . ASN A 1 280 ? 29.432 15.071 10.334 1.00 22.92 539 ASN A N 1
ATOM 4460 C CA . ASN A 1 280 ? 30.352 15.925 11.081 1.00 26.18 539 ASN A CA 1
ATOM 4461 C C . ASN A 1 280 ? 31.285 15.114 11.982 1.00 27.36 539 ASN A C 1
ATOM 4462 O O . ASN A 1 280 ? 31.851 15.645 12.947 1.00 30.85 539 ASN A O 1
ATOM 4473 N N . THR A 1 281 ? 31.470 13.846 11.678 1.00 26.43 540 THR A N 1
ATOM 4474 C CA . THR A 1 281 ? 32.367 12.962 12.402 1.00 27.25 540 THR A CA 1
ATOM 4475 C C . THR A 1 281 ? 33.548 12.591 11.510 1.00 28.86 540 THR A C 1
ATOM 4476 O O . THR A 1 281 ? 33.415 12.489 10.290 1.00 30.60 540 THR A O 1
ATOM 4487 N N . ASN A 1 282 ? 34.704 12.377 12.125 1.00 29.42 541 ASN A N 1
ATOM 4488 C CA . ASN A 1 282 ? 35.857 11.812 11.433 1.00 30.00 541 ASN A CA 1
ATOM 4489 C C . ASN A 1 282 ? 35.942 10.325 11.777 1.00 25.73 541 ASN A C 1
ATOM 4490 O O . ASN A 1 282 ? 36.143 9.960 12.940 1.00 21.43 541 ASN A O 1
ATOM 4501 N N . PHE A 1 283 ? 35.783 9.476 10.765 1.00 22.67 542 PHE A N 1
ATOM 4502 C CA . PHE A 1 283 ? 35.726 8.044 11.008 1.00 21.48 542 PHE A CA 1
ATOM 4503 C C . PHE A 1 283 ? 36.971 7.561 11.743 1.00 20.65 542 PHE A C 1
ATOM 4504 O O . PHE A 1 283 ? 36.874 6.863 12.752 1.00 19.36 542 PHE A O 1
ATOM 4521 N N . GLU A 1 284 ? 38.150 7.921 11.250 1.00 22.04 543 GLU A N 1
ATOM 4522 C CA . GLU A 1 284 ? 39.379 7.430 11.859 1.00 24.06 543 GLU A CA 1
ATOM 4523 C C . GLU A 1 284 ? 39.463 7.825 13.325 1.00 23.81 543 GLU A C 1
ATOM 4524 O O . GLU A 1 284 ? 39.851 7.009 14.166 1.00 24.15 543 GLU A O 1
ATOM 4536 N N . ASP A 1 285 ? 39.088 9.062 13.658 1.00 25.28 544 ASP A N 1
ATOM 4537 C CA . ASP A 1 285 ? 39.043 9.467 15.062 1.00 23.13 544 ASP A CA 1
ATOM 4538 C C . ASP A 1 285 ? 38.044 8.626 15.850 1.00 21.01 544 ASP A C 1
ATOM 4539 O O . ASP A 1 285 ? 38.332 8.199 16.975 1.00 20.78 544 ASP A O 1
ATOM 4548 N N . ALA A 1 286 ? 36.873 8.351 15.263 1.00 19.93 545 ALA A N 1
ATOM 4549 C CA . ALA A 1 286 ? 35.867 7.550 15.946 1.00 19.56 545 ALA A CA 1
ATOM 4550 C C . ALA A 1 286 ? 36.347 6.124 16.168 1.00 18.71 545 ALA A C 1
ATOM 4551 O O . ALA A 1 286 ? 35.997 5.499 17.174 1.00 16.97 545 ALA A O 1
ATOM 4558 N N . LYS A 1 287 ? 37.157 5.603 15.245 1.00 21.74 546 LYS A N 1
ATOM 4559 C CA . LYS A 1 287 ? 37.722 4.273 15.396 1.00 23.50 546 LYS A CA 1
ATOM 4560 C C . LYS A 1 287 ? 38.626 4.199 16.623 1.00 22.50 546 LYS A C 1
ATOM 4561 O O . LYS A 1 287 ? 38.590 3.216 17.381 1.00 20.96 546 LYS A O 1
ATOM 4580 N N . VAL A 1 288 ? 39.425 5.235 16.855 1.00 25.94 547 VAL A N 1
ATOM 4581 C CA . VAL A 1 288 ? 40.279 5.260 18.034 1.00 27.20 547 VAL A CA 1
ATOM 4582 C C . VAL A 1 288 ? 39.435 5.340 19.302 1.00 24.99 547 VAL A C 1
ATOM 4583 O O . VAL A 1 288 ? 39.672 4.610 20.271 1.00 23.18 547 VAL A O 1
ATOM 4596 N N . LEU A 1 289 ? 38.422 6.207 19.312 1.00 21.08 548 LEU A N 1
ATOM 4597 C CA . LEU A 1 289 ? 37.539 6.287 20.465 1.00 21.98 548 LEU A CA 1
ATOM 4598 C C . LEU A 1 289 ? 36.820 4.961 20.707 1.00 18.20 548 LEU A C 1
ATOM 4599 O O . LEU A 1 289 ? 36.676 4.522 21.851 1.00 17.67 548 LEU A O 1
ATOM 4615 N N . ALA A 1 290 ? 36.346 4.307 19.651 1.00 19.02 549 ALA A N 1
ATOM 4616 C CA . ALA A 1 290 ? 35.632 3.042 19.845 1.00 19.21 549 ALA A CA 1
ATOM 4617 C C . ALA A 1 290 ? 36.520 1.984 20.500 1.00 18.72 549 ALA A C 1
ATOM 4618 O O . ALA A 1 290 ? 36.055 1.193 21.344 1.00 18.00 549 ALA A O 1
ATOM 4625 N N . GLU A 1 291 ? 37.791 1.914 20.094 1.00 18.86 550 GLU A N 1
ATOM 4626 C CA . GLU A 1 291 ? 38.701 0.941 20.681 1.00 25.89 550 GLU A CA 1
ATOM 4627 C C . GLU A 1 291 ? 38.882 1.203 22.173 1.00 23.86 550 GLU A C 1
ATOM 4628 O O . GLU A 1 291 ? 38.829 0.277 22.994 1.00 22.29 550 GLU A O 1
ATOM 4640 N N . GLN A 1 292 ? 39.094 2.469 22.546 1.00 21.88 551 GLN A N 1
ATOM 4641 C CA . GLN A 1 292 ? 39.263 2.785 23.960 1.00 19.70 551 GLN A CA 1
ATOM 4642 C C . GLN A 1 292 ? 37.980 2.522 24.728 1.00 19.72 551 GLN A C 1
ATOM 4643 O O . GLN A 1 292 ? 38.015 2.025 25.862 1.00 21.19 551 GLN A O 1
ATOM 4657 N N . ALA A 1 293 ? 36.829 2.831 24.128 1.00 19.42 552 ALA A N 1
ATOM 4658 C CA . ALA A 1 293 ? 35.572 2.669 24.848 1.00 19.39 552 ALA A CA 1
ATOM 4659 C C . ALA A 1 293 ? 35.316 1.207 25.166 1.00 17.95 552 ALA A C 1
ATOM 4660 O O . ALA A 1 293 ? 35.034 0.846 26.312 1.00 18.08 552 ALA A O 1
ATOM 4667 N N . LEU A 1 294 ? 35.429 0.341 24.160 1.00 17.88 553 LEU A N 1
ATOM 4668 C CA . LEU A 1 294 ? 35.089 -1.059 24.330 1.00 16.46 553 LEU A CA 1
ATOM 4669 C C . LEU A 1 294 ? 36.063 -1.776 25.247 1.00 17.41 553 LEU A C 1
ATOM 4670 O O . LEU A 1 294 ? 35.773 -2.900 25.645 1.00 18.04 553 LEU A O 1
ATOM 4686 N N . ALA A 1 295 ? 37.184 -1.145 25.597 1.00 18.08 554 ALA A N 1
ATOM 4687 C CA . ALA A 1 295 ? 38.141 -1.692 26.532 1.00 16.45 554 ALA A CA 1
ATOM 4688 C C . ALA A 1 295 ? 37.833 -1.339 27.973 1.00 17.43 554 ALA A C 1
ATOM 4689 O O . ALA A 1 295 ? 38.558 -1.789 28.863 1.00 17.69 554 ALA A O 1
ATOM 4696 N N . GLN A 1 296 ? 36.779 -0.549 28.242 1.00 17.22 555 GLN A N 1
ATOM 4697 C CA . GLN A 1 296 ? 36.510 -0.146 29.622 1.00 18.61 555 GLN A CA 1
ATOM 4698 C C . GLN A 1 296 ? 35.765 -1.254 30.372 1.00 18.41 555 GLN A C 1
ATOM 4699 O O . GLN A 1 296 ? 34.954 -1.977 29.779 1.00 17.80 555 GLN A O 1
ATOM 4713 N N . PRO A 1 297 ? 36.022 -1.400 31.680 1.00 18.18 556 PRO A N 1
ATOM 4714 C CA . PRO A 1 297 ? 35.451 -2.540 32.411 1.00 16.98 556 PRO A CA 1
ATOM 4715 C C . PRO A 1 297 ? 34.000 -2.374 32.842 1.00 18.10 556 PRO A C 1
ATOM 4716 O O . PRO A 1 297 ? 33.355 -3.387 33.114 1.00 17.87 556 PRO A O 1
ATOM 4727 N N . THR A 1 298 ? 33.481 -1.156 32.935 1.00 18.80 557 THR A N 1
ATOM 4728 C CA . THR A 1 298 ? 32.130 -0.917 33.426 1.00 19.33 557 THR A CA 1
ATOM 4729 C C . THR A 1 298 ? 31.380 -0.021 32.455 1.00 19.15 557 THR A C 1
ATOM 4730 O O . THR A 1 298 ? 31.978 0.756 31.715 1.00 19.37 557 THR A O 1
ATOM 4741 N N . THR A 1 299 ? 30.052 -0.129 32.487 1.00 20.53 558 THR A N 1
ATOM 4742 C CA . THR A 1 299 ? 29.196 0.743 31.685 1.00 20.36 558 THR A CA 1
ATOM 4743 C C . THR A 1 299 ? 29.499 2.208 31.971 1.00 21.28 558 THR A C 1
ATOM 4744 O O . THR A 1 299 ? 29.643 3.026 31.053 1.00 21.66 558 THR A O 1
ATOM 4755 N N . ASP A 1 300 ? 29.623 2.561 33.247 1.00 22.13 559 ASP A N 1
ATOM 4756 C CA . ASP A 1 300 ? 29.826 3.961 33.593 1.00 26.50 559 ASP A CA 1
ATOM 4757 C C . ASP A 1 300 ? 31.146 4.482 33.036 1.00 21.32 559 ASP A C 1
ATOM 4758 O O . ASP A 1 300 ? 31.219 5.625 32.553 1.00 20.04 559 ASP A O 1
ATOM 4767 N N . GLU A 1 301 ? 32.211 3.676 33.109 1.00 19.68 560 GLU A N 1
ATOM 4768 C CA . GLU A 1 301 ? 33.497 4.148 32.610 1.00 22.54 560 GLU A CA 1
ATOM 4769 C C . GLU A 1 301 ? 33.479 4.229 31.090 1.00 18.95 560 GLU A C 1
ATOM 4770 O O . GLU A 1 301 ? 34.078 5.141 30.503 1.00 19.27 560 GLU A O 1
ATOM 4782 N N . LEU A 1 302 ? 32.811 3.267 30.437 1.00 15.96 561 LEU A N 1
ATOM 4783 C CA . LEU A 1 302 ? 32.655 3.345 29.001 1.00 17.87 561 LEU A CA 1
ATOM 4784 C C . LEU A 1 302 ? 31.908 4.624 28.620 1.00 18.27 561 LEU A C 1
ATOM 4785 O O . LEU A 1 302 ? 32.391 5.421 27.806 1.00 16.26 561 LEU A O 1
ATOM 4801 N N . MET A 1 303 ? 30.733 4.843 29.217 1.00 18.57 562 MET A N 1
ATOM 4802 C CA . MET A 1 303 ? 29.914 5.988 28.840 1.00 20.97 562 MET A CA 1
ATOM 4803 C C . MET A 1 303 ? 30.624 7.296 29.154 1.00 20.80 562 MET A C 1
ATOM 4804 O O . MET A 1 303 ? 30.519 8.269 28.399 1.00 20.04 562 MET A O 1
ATOM 4818 N N . THR A 1 304 ? 31.352 7.347 30.264 1.00 25.39 563 THR A N 1
ATOM 4819 C CA . THR A 1 304 ? 32.109 8.548 30.580 1.00 29.09 563 THR A CA 1
ATOM 4820 C C . THR A 1 304 ? 33.094 8.876 29.466 1.00 27.40 563 THR A C 1
ATOM 4821 O O . THR A 1 304 ? 33.307 10.049 29.131 1.00 26.77 563 THR A O 1
ATOM 4832 N N . LEU A 1 305 ? 33.698 7.854 28.868 1.00 25.65 564 LEU A N 1
ATOM 4833 C CA . LEU A 1 305 ? 34.686 8.096 27.829 1.00 27.08 564 LEU A CA 1
ATOM 4834 C C . LEU A 1 305 ? 34.020 8.569 26.549 1.00 25.19 564 LEU A C 1
ATOM 4835 O O . LEU A 1 305 ? 34.491 9.524 25.920 1.00 30.32 564 LEU A O 1
ATOM 4851 N N . VAL A 1 306 ? 32.907 7.945 26.154 1.00 20.36 565 VAL A N 1
ATOM 4852 C CA . VAL A 1 306 ? 32.259 8.377 24.923 1.00 22.90 565 VAL A CA 1
ATOM 4853 C C . VAL A 1 306 ? 31.677 9.776 25.094 1.00 22.75 565 VAL A C 1
ATOM 4854 O O . VAL A 1 306 ? 31.748 10.608 24.187 1.00 23.69 565 VAL A O 1
ATOM 4867 N N . ASN A 1 307 ? 31.117 10.072 26.263 1.00 25.02 566 ASN A N 1
ATOM 4868 C CA . ASN A 1 307 ? 30.510 11.386 26.474 1.00 30.61 566 ASN A CA 1
ATOM 4869 C C . ASN A 1 307 ? 31.561 12.489 26.471 1.00 31.08 566 ASN A C 1
ATOM 4870 O O . ASN A 1 307 ? 31.330 13.569 25.911 1.00 32.31 566 ASN A O 1
ATOM 4881 N N . LYS A 1 308 ? 32.735 12.240 27.064 1.00 31.56 567 LYS A N 1
ATOM 4882 C CA . LYS A 1 308 ? 33.780 13.257 27.000 1.00 37.54 567 LYS A CA 1
ATOM 4883 C C . LYS A 1 308 ? 34.224 13.482 25.558 1.00 39.97 567 LYS A C 1
ATOM 4884 O O . LYS A 1 308 ? 34.464 14.624 25.141 1.00 38.48 567 LYS A O 1
ATOM 4903 N N . PHE A 1 309 ? 34.338 12.402 24.777 1.00 42.10 568 PHE A N 1
ATOM 4904 C CA . PHE A 1 309 ? 34.711 12.553 23.377 1.00 41.87 568 PHE A CA 1
ATOM 4905 C C . PHE A 1 309 ? 33.647 13.312 22.588 1.00 39.87 568 PHE A C 1
ATOM 4906 O O . PHE A 1 309 ? 33.982 14.071 21.674 1.00 42.20 568 PHE A O 1
ATOM 4923 N N . ILE A 1 310 ? 32.369 13.126 22.919 1.00 36.82 569 ILE A N 1
ATOM 4924 C CA . ILE A 1 310 ? 31.312 13.891 22.263 1.00 41.54 569 ILE A CA 1
ATOM 4925 C C . ILE A 1 310 ? 31.493 15.382 22.527 1.00 48.35 569 ILE A C 1
ATOM 4926 O O . ILE A 1 310 ? 31.274 16.217 21.643 1.00 47.44 569 ILE A O 1
ATOM 4942 N N . GLU A 1 311 ? 31.895 15.739 23.738 1.00 58.08 570 GLU A N 1
ATOM 4943 C CA . GLU A 1 311 ? 32.115 17.138 24.088 1.00 63.68 570 GLU A CA 1
ATOM 4944 C C . GLU A 1 311 ? 33.391 17.680 23.447 1.00 61.89 570 GLU A C 1
ATOM 4945 O O . GLU A 1 311 ? 34.471 17.113 23.609 1.00 59.61 570 GLU A O 1
ATOM 4957 N N . ALA B 1 2 ? 43.277 -34.965 40.547 1.00 14.66 261 ALA B N 1
ATOM 4958 C CA . ALA B 1 2 ? 43.524 -35.968 39.513 1.00 19.01 261 ALA B CA 1
ATOM 4959 C C . ALA B 1 2 ? 44.633 -35.438 38.592 1.00 20.99 261 ALA B C 1
ATOM 4960 O O . ALA B 1 2 ? 44.796 -34.226 38.444 1.00 21.33 261 ALA B O 1
ATOM 4966 N N . ILE B 1 3 ? 45.403 -36.335 37.980 1.00 19.01 262 ILE B N 1
ATOM 4967 C CA . ILE B 1 3 ? 46.455 -35.921 37.057 1.00 18.09 262 ILE B CA 1
ATOM 4968 C C . ILE B 1 3 ? 46.356 -36.733 35.763 1.00 17.30 262 ILE B C 1
ATOM 4969 O O . ILE B 1 3 ? 46.047 -37.930 35.776 1.00 17.00 262 ILE B O 1
ATOM 4985 N N . THR B 1 4 ? 46.572 -36.062 34.642 1.00 17.42 263 THR B N 1
ATOM 4986 C CA . THR B 1 4 ? 46.562 -36.711 33.343 1.00 14.65 263 THR B CA 1
ATOM 4987 C C . THR B 1 4 ? 47.846 -37.495 33.123 1.00 16.16 263 THR B C 1
ATOM 4988 O O . THR B 1 4 ? 48.804 -37.430 33.906 1.00 18.84 263 THR B O 1
ATOM 4999 N N . LEU B 1 5 ? 47.868 -38.245 32.025 1.00 18.95 264 LEU B N 1
ATOM 5000 C CA . LEU B 1 5 ? 49.033 -39.083 31.737 1.00 20.29 264 LEU B CA 1
ATOM 5001 C C . LEU B 1 5 ? 50.290 -38.245 31.525 1.00 18.03 264 LEU B C 1
ATOM 5002 O O . LEU B 1 5 ? 51.393 -38.701 31.801 1.00 21.29 264 LEU B O 1
ATOM 5018 N N . ASP B 1 6 ? 50.148 -37.030 31.019 1.00 15.15 265 ASP B N 1
ATOM 5019 C CA . ASP B 1 6 ? 51.288 -36.163 30.774 1.00 18.57 265 ASP B CA 1
ATOM 5020 C C . ASP B 1 6 ? 51.472 -35.133 31.876 1.00 16.70 265 ASP B C 1
ATOM 5021 O O . ASP B 1 6 ? 52.225 -34.166 31.691 1.00 18.19 265 ASP B O 1
ATOM 5030 N N . GLY B 1 7 ? 50.817 -35.324 33.028 1.00 15.84 266 GLY B N 1
ATOM 5031 C CA . GLY B 1 7 ? 51.167 -34.563 34.215 1.00 16.42 266 GLY B CA 1
ATOM 5032 C C . GLY B 1 7 ? 50.372 -33.325 34.492 1.00 16.24 266 GLY B C 1
ATOM 5033 O O . GLY B 1 7 ? 50.815 -32.518 35.303 1.00 17.09 266 GLY B O 1
ATOM 5037 N N . HIS B 1 8 ? 49.227 -33.134 33.828 1.00 18.61 267 HIS B N 1
ATOM 5038 C CA . HIS B 1 8 ? 48.374 -31.974 34.007 1.00 18.35 267 HIS B CA 1
ATOM 5039 C C . HIS B 1 8 ? 47.395 -32.278 35.130 1.00 16.11 267 HIS B C 1
ATOM 5040 O O . HIS B 1 8 ? 46.661 -33.268 35.068 1.00 18.24 267 HIS B O 1
ATOM 5054 N N . GLN B 1 9 ? 47.375 -31.432 36.154 1.00 15.77 268 GLN B N 1
ATOM 5055 C CA . GLN B 1 9 ? 46.554 -31.673 37.333 1.00 19.60 268 GLN B CA 1
ATOM 5056 C C . GLN B 1 9 ? 45.237 -30.913 37.218 1.00 18.32 268 GLN B C 1
ATOM 5057 O O . GLN B 1 9 ? 45.217 -29.738 36.859 1.00 19.61 268 GLN B O 1
ATOM 5071 N N . VAL B 1 10 ? 44.140 -31.586 37.515 1.00 17.03 269 VAL B N 1
ATOM 5072 C CA . VAL B 1 10 ? 42.843 -30.924 37.597 1.00 21.07 269 VAL B CA 1
ATOM 5073 C C . VAL B 1 10 ? 42.146 -31.435 38.847 1.00 18.25 269 VAL B C 1
ATOM 5074 O O . VAL B 1 10 ? 42.335 -32.587 39.254 1.00 17.61 269 VAL B O 1
ATOM 5087 N N . GLU B 1 11 ? 41.325 -30.578 39.444 1.00 17.70 270 GLU B N 1
ATOM 5088 C CA . GLU B 1 11 ? 40.535 -30.950 40.606 1.00 17.83 270 GLU B CA 1
ATOM 5089 C C . GLU B 1 11 ? 39.213 -31.557 40.167 1.00 15.66 270 GLU B C 1
ATOM 5090 O O . GLU B 1 11 ? 38.552 -31.045 39.262 1.00 15.45 270 GLU B O 1
ATOM 5102 N N . VAL B 1 12 ? 38.821 -32.646 40.826 1.00 14.49 271 VAL B N 1
ATOM 5103 C CA . VAL B 1 12 ? 37.532 -33.289 40.617 1.00 13.84 271 VAL B CA 1
ATOM 5104 C C . VAL B 1 12 ? 36.779 -33.233 41.942 1.00 14.89 271 VAL B C 1
ATOM 5105 O O . VAL B 1 12 ? 37.149 -33.911 42.915 1.00 15.91 271 VAL B O 1
ATOM 5118 N N . CYS B 1 13 ? 35.717 -32.441 41.976 1.00 14.69 272 CYS B N 1
ATOM 5119 C CA . CYS B 1 13 ? 35.026 -32.104 43.202 1.00 16.47 272 CYS B CA 1
ATOM 5120 C C . CYS B 1 13 ? 33.554 -32.464 43.115 1.00 14.41 272 CYS B C 1
ATOM 5121 O O . CYS B 1 13 ? 33.017 -32.777 42.035 1.00 12.13 272 CYS B O 1
ATOM 5129 N N . ALA B 1 14 ? 32.895 -32.383 44.270 1.00 14.91 273 ALA B N 1
ATOM 5130 C CA . ALA B 1 14 ? 31.474 -32.716 44.383 1.00 14.49 273 ALA B CA 1
ATOM 5131 C C . ALA B 1 14 ? 30.609 -31.456 44.416 1.00 13.03 273 ALA B C 1
ATOM 5132 O O . ALA B 1 14 ? 30.988 -30.433 44.993 1.00 13.06 273 ALA B O 1
ATOM 5139 N N . ASN B 1 15 ? 29.465 -31.531 43.770 1.00 11.02 274 ASN B N 1
ATOM 5140 C CA . ASN B 1 15 ? 28.381 -30.607 44.008 1.00 11.16 274 ASN B CA 1
ATOM 5141 C C . ASN B 1 15 ? 27.549 -31.157 45.161 1.00 14.00 274 ASN B C 1
ATOM 5142 O O . ASN B 1 15 ? 27.147 -32.333 45.136 1.00 16.14 274 ASN B O 1
ATOM 5153 N N . ILE B 1 16 ? 27.246 -30.307 46.145 1.00 13.30 275 ILE B N 1
ATOM 5154 C CA . ILE B 1 16 ? 26.370 -30.720 47.233 1.00 15.79 275 ILE B CA 1
ATOM 5155 C C . ILE B 1 16 ? 25.251 -29.707 47.390 1.00 17.83 275 ILE B C 1
ATOM 5156 O O . ILE B 1 16 ? 25.382 -28.548 47.006 1.00 16.37 275 ILE B O 1
ATOM 5172 N N . GLY B 1 17 ? 24.156 -30.155 47.999 1.00 23.35 276 GLY B N 1
ATOM 5173 C CA . GLY B 1 17 ? 23.023 -29.297 48.270 1.00 29.15 276 GLY B CA 1
ATOM 5174 C C . GLY B 1 17 ? 22.593 -29.287 49.719 1.00 30.45 276 GLY B C 1
ATOM 5175 O O . GLY B 1 17 ? 21.589 -28.656 50.068 1.00 28.06 276 GLY B O 1
ATOM 5179 N N . THR B 1 18 ? 23.350 -29.973 50.570 1.00 30.25 277 THR B N 1
ATOM 5180 C CA . THR B 1 18 ? 23.044 -30.081 51.988 1.00 30.17 277 THR B CA 1
ATOM 5181 C C . THR B 1 18 ? 24.229 -30.738 52.679 1.00 25.50 277 THR B C 1
ATOM 5182 O O . THR B 1 18 ? 24.983 -31.479 52.040 1.00 22.71 277 THR B O 1
ATOM 5193 N N . PRO B 1 19 ? 24.404 -30.502 53.981 1.00 22.99 278 PRO B N 1
ATOM 5194 C CA . PRO B 1 19 ? 25.536 -31.150 54.667 1.00 23.69 278 PRO B CA 1
ATOM 5195 C C . PRO B 1 19 ? 25.528 -32.655 54.522 1.00 22.28 278 PRO B C 1
ATOM 5196 O O . PRO B 1 19 ? 26.603 -33.263 54.490 1.00 22.81 278 PRO B O 1
ATOM 5207 N N . LYS B 1 20 ? 24.343 -33.273 54.434 1.00 21.44 279 LYS B N 1
ATOM 5208 C CA . LYS B 1 20 ? 24.267 -34.731 54.339 1.00 25.29 279 LYS B CA 1
ATOM 5209 C C . LYS B 1 20 ? 24.981 -35.257 53.102 1.00 21.90 279 LYS B C 1
ATOM 5210 O O . LYS B 1 20 ? 25.353 -36.436 53.060 1.00 24.29 279 LYS B O 1
ATOM 5229 N N . ASP B 1 21 ? 25.099 -34.431 52.048 1.00 22.14 280 ASP B N 1
ATOM 5230 C CA . ASP B 1 21 ? 25.738 -34.881 50.812 1.00 24.01 280 ASP B CA 1
ATOM 5231 C C . ASP B 1 21 ? 27.241 -35.091 50.955 1.00 21.64 280 ASP B C 1
ATOM 5232 O O . ASP B 1 21 ? 27.849 -35.738 50.090 1.00 18.01 280 ASP B O 1
ATOM 5241 N N . VAL B 1 22 ? 27.862 -34.552 52.011 1.00 21.16 281 VAL B N 1
ATOM 5242 C CA . VAL B 1 22 ? 29.311 -34.685 52.139 1.00 20.28 281 VAL B CA 1
ATOM 5243 C C . VAL B 1 22 ? 29.712 -36.157 52.217 1.00 20.42 281 VAL B C 1
ATOM 5244 O O . VAL B 1 22 ? 30.729 -36.566 51.654 1.00 21.33 281 VAL B O 1
ATOM 5257 N N . GLU B 1 23 ? 28.921 -36.976 52.910 1.00 21.94 282 GLU B N 1
ATOM 5258 C CA . GLU B 1 23 ? 29.248 -38.398 53.038 1.00 25.86 282 GLU B CA 1
ATOM 5259 C C . GLU B 1 23 ? 29.475 -39.052 51.679 1.00 23.04 282 GLU B C 1
ATOM 5260 O O . GLU B 1 23 ? 30.496 -39.732 51.458 1.00 23.36 282 GLU B O 1
ATOM 5272 N N . GLY B 1 24 ? 28.530 -38.858 50.750 1.00 25.87 283 GLY B N 1
ATOM 5273 C CA . GLY B 1 24 ? 28.668 -39.451 49.429 1.00 27.14 283 GLY B CA 1
ATOM 5274 C C . GLY B 1 24 ? 29.820 -38.866 48.636 1.00 21.39 283 GLY B C 1
ATOM 5275 O O . GLY B 1 24 ? 30.472 -39.570 47.859 1.00 20.81 283 GLY B O 1
ATOM 5279 N N . ALA B 1 25 ? 30.079 -37.572 48.798 1.00 18.76 284 ALA B N 1
ATOM 5280 C CA . ALA B 1 25 ? 31.233 -36.974 48.148 1.00 20.22 284 ALA B CA 1
ATOM 5281 C C . ALA B 1 25 ? 32.514 -37.669 48.586 1.00 19.18 284 ALA B C 1
ATOM 5282 O O . ALA B 1 25 ? 33.362 -38.028 47.764 1.00 21.39 284 ALA B O 1
ATOM 5289 N N . GLU B 1 26 ? 32.674 -37.853 49.883 1.00 19.07 285 GLU B N 1
ATOM 5290 C CA . GLU B 1 26 ? 33.820 -38.599 50.413 1.00 22.35 285 GLU B CA 1
ATOM 5291 C C . GLU B 1 26 ? 33.827 -40.030 49.905 1.00 21.43 285 GLU B C 1
ATOM 5292 O O . GLU B 1 26 ? 34.863 -40.539 49.464 1.00 22.78 285 GLU B O 1
ATOM 5304 N N . ARG B 1 27 ? 32.681 -40.707 49.988 1.00 22.95 286 ARG B N 1
ATOM 5305 C CA . ARG B 1 27 ? 32.578 -42.083 49.515 1.00 27.40 286 ARG B CA 1
ATOM 5306 C C . ARG B 1 27 ? 33.108 -42.228 48.093 1.00 24.37 286 ARG B C 1
ATOM 5307 O O . ARG B 1 27 ? 33.755 -43.227 47.761 1.00 24.09 286 ARG B O 1
ATOM 5328 N N . ASN B 1 28 ? 32.843 -41.239 47.238 1.00 21.99 287 ASN B N 1
ATOM 5329 C CA . ASN B 1 28 ? 33.173 -41.328 45.824 1.00 21.49 287 ASN B CA 1
ATOM 5330 C C . ASN B 1 28 ? 34.468 -40.620 45.462 1.00 22.85 287 ASN B C 1
ATOM 5331 O O . ASN B 1 28 ? 34.758 -40.467 44.264 1.00 24.31 287 ASN B O 1
ATOM 5342 N N . GLY B 1 29 ? 35.245 -40.185 46.450 1.00 21.76 288 GLY B N 1
ATOM 5343 C CA . GLY B 1 29 ? 36.579 -39.697 46.182 1.00 23.12 288 GLY B CA 1
ATOM 5344 C C . GLY B 1 29 ? 36.670 -38.244 45.779 1.00 19.91 288 GLY B C 1
ATOM 5345 O O . GLY B 1 29 ? 37.607 -37.864 45.068 1.00 18.81 288 GLY B O 1
ATOM 5349 N N . ALA B 1 30 ? 35.719 -37.412 46.206 1.00 17.17 289 ALA B N 1
ATOM 5350 C CA . ALA B 1 30 ? 35.774 -35.995 45.867 1.00 16.72 289 ALA B CA 1
ATOM 5351 C C . ALA B 1 30 ? 37.016 -35.350 46.469 1.00 17.79 289 ALA B C 1
ATOM 5352 O O . ALA B 1 30 ? 37.382 -35.607 47.614 1.00 18.95 289 ALA B O 1
ATOM 5359 N N . GLU B 1 31 ? 37.672 -34.502 45.687 1.00 18.26 290 GLU B N 1
ATOM 5360 C CA . GLU B 1 31 ? 38.859 -33.781 46.143 1.00 17.94 290 GLU B CA 1
ATOM 5361 C C . GLU B 1 31 ? 38.492 -32.461 46.793 1.00 18.41 290 GLU B C 1
ATOM 5362 O O . GLU B 1 31 ? 39.382 -31.709 47.220 1.00 19.00 290 GLU B O 1
ATOM 5374 N N . GLY B 1 32 ? 37.203 -32.204 46.932 1.00 17.82 291 GLY B N 1
ATOM 5375 C CA . GLY B 1 32 ? 36.704 -30.975 47.511 1.00 21.06 291 GLY B CA 1
ATOM 5376 C C . GLY B 1 32 ? 35.285 -30.787 47.027 1.00 18.03 291 GLY B C 1
ATOM 5377 O O . GLY B 1 32 ? 34.732 -31.647 46.350 1.00 14.56 291 GLY B O 1
ATOM 5381 N N . VAL B 1 33 ? 34.713 -29.639 47.388 1.00 17.53 292 VAL B N 1
ATOM 5382 C CA . VAL B 1 33 ? 33.344 -29.283 47.041 1.00 15.33 292 VAL B CA 1
ATOM 5383 C C . VAL B 1 33 ? 33.404 -28.057 46.141 1.00 15.25 292 VAL B C 1
ATOM 5384 O O . VAL B 1 33 ? 33.782 -26.962 46.585 1.00 14.56 292 VAL B O 1
ATOM 5397 N N . GLY B 1 34 ? 33.068 -28.255 44.857 1.00 14.76 293 GLY B N 1
ATOM 5398 C CA . GLY B 1 34 ? 33.081 -27.198 43.886 1.00 13.97 293 GLY B CA 1
ATOM 5399 C C . GLY B 1 34 ? 31.801 -26.402 43.816 1.00 13.13 293 GLY B C 1
ATOM 5400 O O . GLY B 1 34 ? 31.780 -25.343 43.192 1.00 12.55 293 GLY B O 1
ATOM 5404 N N . LEU B 1 35 ? 30.740 -26.886 44.451 1.00 10.28 294 LEU B N 1
ATOM 5405 C CA . LEU B 1 35 ? 29.482 -26.148 44.504 1.00 11.17 294 LEU B CA 1
ATOM 5406 C C . LEU B 1 35 ? 28.696 -26.653 45.709 1.00 12.15 294 LEU B C 1
ATOM 5407 O O . LEU B 1 35 ? 28.279 -27.818 45.738 1.00 13.25 294 LEU B O 1
ATOM 5423 N N . TYR B 1 36 ? 28.497 -25.778 46.683 1.00 12.55 295 TYR B N 1
ATOM 5424 C CA . TYR B 1 36 ? 27.592 -25.993 47.810 1.00 13.42 295 TYR B CA 1
ATOM 5425 C C . TYR B 1 36 ? 26.382 -25.093 47.544 1.00 12.64 295 TYR B C 1
ATOM 5426 O O . TYR B 1 36 ? 26.438 -23.882 47.766 1.00 9.88 295 TYR B O 1
ATOM 5444 N N . ARG B 1 37 ? 25.314 -25.693 47.024 1.00 15.16 296 ARG B N 1
ATOM 5445 C CA . ARG B 1 37 ? 24.066 -24.981 46.791 1.00 15.73 296 ARG B CA 1
ATOM 5446 C C . ARG B 1 37 ? 23.419 -24.651 48.121 1.00 15.33 296 ARG B C 1
ATOM 5447 O O . ARG B 1 37 ? 23.349 -25.505 49.002 1.00 17.52 296 ARG B O 1
ATOM 5468 N N . THR B 1 38 ? 22.924 -23.418 48.262 1.00 13.63 297 THR B N 1
ATOM 5469 C CA . THR B 1 38 ? 22.339 -22.986 49.526 1.00 13.43 297 THR B CA 1
ATOM 5470 C C . THR B 1 38 ? 20.826 -22.822 49.451 1.00 12.09 297 THR B C 1
ATOM 5471 O O . THR B 1 38 ? 20.215 -22.378 50.410 1.00 13.47 297 THR B O 1
ATOM 5482 N N . GLU B 1 39 ? 20.206 -23.240 48.363 1.00 12.57 298 GLU B N 1
ATOM 5483 C CA . GLU B 1 39 ? 18.762 -23.089 48.236 1.00 15.60 298 GLU B CA 1
ATOM 5484 C C . GLU B 1 39 ? 18.018 -23.887 49.297 1.00 16.87 298 GLU B C 1
ATOM 5485 O O . GLU B 1 39 ? 16.929 -23.485 49.719 1.00 17.63 298 GLU B O 1
ATOM 5497 N N . PHE B 1 40 ? 18.588 -25.008 49.764 1.00 15.60 299 PHE B N 1
ATOM 5498 C CA . PHE B 1 40 ? 17.887 -25.818 50.767 1.00 19.47 299 PHE B CA 1
ATOM 5499 C C . PHE B 1 40 ? 17.592 -25.034 52.032 1.00 17.23 299 PHE B C 1
ATOM 5500 O O . PHE B 1 40 ? 16.656 -25.367 52.768 1.00 17.30 299 PHE B O 1
ATOM 5517 N N . LEU B 1 41 ? 18.352 -23.982 52.293 1.00 15.02 300 LEU B N 1
ATOM 5518 C CA . LEU B 1 41 ? 18.127 -23.153 53.466 1.00 18.71 300 LEU B CA 1
ATOM 5519 C C . LEU B 1 41 ? 16.956 -22.194 53.317 1.00 18.30 300 LEU B C 1
ATOM 5520 O O . LEU B 1 41 ? 16.412 -21.738 54.337 1.00 17.34 300 LEU B O 1
ATOM 5536 N N . TYR B 1 42 ? 16.577 -21.873 52.088 1.00 18.56 301 TYR B N 1
ATOM 5537 C CA . TYR B 1 42 ? 15.519 -20.915 51.784 1.00 16.86 301 TYR B CA 1
ATOM 5538 C C . TYR B 1 42 ? 14.212 -21.554 51.370 1.00 18.57 301 TYR B C 1
ATOM 5539 O O . TYR B 1 42 ? 13.159 -20.911 51.473 1.00 19.90 301 TYR B O 1
ATOM 5557 N N . MET B 1 43 ? 14.254 -22.785 50.887 1.00 20.30 302 MET B N 1
ATOM 5558 C CA . MET B 1 43 ? 13.064 -23.445 50.385 1.00 25.02 302 MET B CA 1
ATOM 5559 C C . MET B 1 43 ? 12.370 -24.204 51.502 1.00 26.06 302 MET B C 1
ATOM 5560 O O . MET B 1 43 ? 12.909 -24.377 52.597 1.00 23.79 302 MET B O 1
ATOM 5574 N N . ASP B 1 44 ? 11.136 -24.617 51.219 1.00 32.87 303 ASP B N 1
ATOM 5575 C CA . ASP B 1 44 ? 10.366 -25.473 52.120 1.00 41.85 303 ASP B CA 1
ATOM 5576 C C . ASP B 1 44 ? 10.256 -24.848 53.511 1.00 37.58 303 ASP B C 1
ATOM 5577 O O . ASP B 1 44 ? 10.539 -25.485 54.524 1.00 35.76 303 ASP B O 1
ATOM 5586 N N . ARG B 1 45 ? 9.825 -23.588 53.551 1.00 31.62 304 ARG B N 1
ATOM 5587 C CA . ARG B 1 45 ? 9.740 -22.865 54.814 1.00 26.63 304 ARG B CA 1
ATOM 5588 C C . ARG B 1 45 ? 8.933 -21.598 54.596 1.00 29.72 304 ARG B C 1
ATOM 5589 O O . ARG B 1 45 ? 8.597 -21.242 53.465 1.00 39.76 304 ARG B O 1
ATOM 5610 N N . ASN B 1 46 ? 8.631 -20.917 55.704 1.00 26.82 305 ASN B N 1
ATOM 5611 C CA . ASN B 1 46 ? 7.760 -19.747 55.695 1.00 29.79 305 ASN B CA 1
ATOM 5612 C C . ASN B 1 46 ? 8.467 -18.501 56.200 1.00 26.04 305 ASN B C 1
ATOM 5613 O O . ASN B 1 46 ? 7.808 -17.536 56.582 1.00 27.27 305 ASN B O 1
ATOM 5624 N N . SER B 1 47 ? 9.786 -18.497 56.189 1.00 23.73 306 SER B N 1
ATOM 5625 C CA . SER B 1 47 ? 10.569 -17.423 56.778 1.00 24.00 306 SER B CA 1
ATOM 5626 C C . SER B 1 47 ? 11.954 -17.467 56.164 1.00 20.90 306 SER B C 1
ATOM 5627 O O . SER B 1 47 ? 12.405 -18.511 55.694 1.00 24.52 306 SER B O 1
ATOM 5635 N N . LEU B 1 48 ? 12.642 -16.339 56.209 1.00 19.37 307 LEU B N 1
ATOM 5636 C CA . LEU B 1 48 ? 14.039 -16.345 55.785 1.00 17.78 307 LEU B CA 1
ATOM 5637 C C . LEU B 1 48 ? 14.888 -17.157 56.765 1.00 16.54 307 LEU B C 1
ATOM 5638 O O . LEU B 1 48 ? 14.649 -17.106 57.958 1.00 16.97 307 LEU B O 1
ATOM 5654 N N . PRO B 1 49 ? 15.892 -17.897 56.288 1.00 15.98 308 PRO B N 1
ATOM 5655 C CA . PRO B 1 49 ? 16.792 -18.611 57.215 1.00 16.72 308 PRO B CA 1
ATOM 5656 C C . PRO B 1 49 ? 17.673 -17.630 57.954 1.00 15.24 308 PRO B C 1
ATOM 5657 O O . PRO B 1 49 ? 18.287 -16.772 57.333 1.00 14.00 308 PRO B O 1
ATOM 5668 N N . SER B 1 50 ? 17.718 -17.748 59.283 1.00 16.46 309 SER B N 1
ATOM 5669 C CA . SER B 1 50 ? 18.504 -16.783 60.052 1.00 17.22 309 SER B CA 1
ATOM 5670 C C . SER B 1 50 ? 19.992 -16.958 59.755 1.00 16.20 309 SER B C 1
ATOM 5671 O O . SER B 1 50 ? 20.438 -17.989 59.223 1.00 14.57 309 SER B O 1
ATOM 5679 N N . GLU B 1 51 ? 20.765 -15.946 60.145 1.00 15.81 310 GLU B N 1
ATOM 5680 C CA . GLU B 1 51 ? 22.219 -16.057 60.095 1.00 15.32 310 GLU B CA 1
ATOM 5681 C C . GLU B 1 51 ? 22.690 -17.283 60.867 1.00 15.42 310 GLU B C 1
ATOM 5682 O O . GLU B 1 51 ? 23.512 -18.059 60.375 1.00 12.98 310 GLU B O 1
ATOM 5694 N N . GLU B 1 52 ? 22.157 -17.487 62.080 1.00 17.92 311 GLU B N 1
ATOM 5695 C CA . GLU B 1 52 ? 22.591 -18.620 62.904 1.00 20.65 311 GLU B CA 1
ATOM 5696 C C . GLU B 1 52 ? 22.260 -19.965 62.253 1.00 19.03 311 GLU B C 1
ATOM 5697 O O . GLU B 1 52 ? 23.046 -20.921 62.335 1.00 18.78 311 GLU B O 1
ATOM 5709 N N . GLU B 1 53 ? 21.080 -20.081 61.633 1.00 16.17 312 GLU B N 1
ATOM 5710 C CA . GLU B 1 53 ? 20.733 -21.340 60.982 1.00 18.28 312 GLU B CA 1
ATOM 5711 C C . GLU B 1 53 ? 21.648 -21.616 59.798 1.00 15.81 312 GLU B C 1
ATOM 5712 O O . GLU B 1 53 ? 22.095 -22.755 59.600 1.00 13.37 312 GLU B O 1
ATOM 5724 N N . GLN B 1 54 ? 21.899 -20.597 58.967 1.00 18.33 313 GLN B N 1
ATOM 5725 C CA . GLN B 1 54 ? 22.840 -20.754 57.863 1.00 17.65 313 GLN B CA 1
ATOM 5726 C C . GLN B 1 54 ? 24.240 -21.070 58.375 1.00 17.55 313 GLN B C 1
ATOM 5727 O O . GLN B 1 54 ? 24.929 -21.940 57.835 1.00 17.65 313 GLN B O 1
ATOM 5741 N N . PHE B 1 55 ? 24.695 -20.336 59.397 1.00 17.26 314 PHE B N 1
ATOM 5742 C CA . PHE B 1 55 ? 26.031 -20.574 59.933 1.00 16.86 314 PHE B CA 1
ATOM 5743 C C . PHE B 1 55 ? 26.207 -22.029 60.334 1.00 15.51 314 PHE B C 1
ATOM 5744 O O . PHE B 1 55 ? 27.243 -22.631 60.051 1.00 14.78 314 PHE B O 1
ATOM 5761 N N . ALA B 1 56 ? 25.190 -22.622 60.946 1.00 17.33 315 ALA B N 1
ATOM 5762 C CA . ALA B 1 56 ? 25.301 -24.011 61.389 1.00 21.52 315 ALA B CA 1
ATOM 5763 C C . ALA B 1 56 ? 25.515 -24.941 60.204 1.00 19.86 315 ALA B C 1
ATOM 5764 O O . ALA B 1 56 ? 26.360 -25.846 60.257 1.00 15.68 315 ALA B O 1
ATOM 5771 N N . ALA B 1 57 ? 24.773 -24.717 59.111 1.00 19.41 316 ALA B N 1
ATOM 5772 C CA . ALA B 1 57 ? 24.924 -25.557 57.931 1.00 19.50 316 ALA B CA 1
ATOM 5773 C C . ALA B 1 57 ? 26.282 -25.347 57.263 1.00 16.99 316 ALA B C 1
ATOM 5774 O O . ALA B 1 57 ? 26.917 -26.312 56.842 1.00 17.20 316 ALA B O 1
ATOM 5781 N N . TYR B 1 58 ? 26.747 -24.102 57.165 1.00 15.14 317 TYR B N 1
ATOM 5782 C CA . TYR B 1 58 ? 28.022 -23.851 56.490 1.00 15.20 317 TYR B CA 1
ATOM 5783 C C . TYR B 1 58 ? 29.187 -24.359 57.333 1.00 14.69 317 TYR B C 1
ATOM 5784 O O . TYR B 1 58 ? 30.178 -24.871 56.797 1.00 13.41 317 TYR B O 1
ATOM 5802 N N . LYS B 1 59 ? 29.085 -24.215 58.649 1.00 13.40 318 LYS B N 1
ATOM 5803 C CA . LYS B 1 59 ? 30.140 -24.687 59.534 1.00 15.11 318 LYS B CA 1
ATOM 5804 C C . LYS B 1 59 ? 30.243 -26.202 59.492 1.00 16.75 318 LYS B C 1
ATOM 5805 O O . LYS B 1 59 ? 31.353 -26.750 59.509 1.00 17.85 318 LYS B O 1
ATOM 5824 N N . ALA B 1 60 ? 29.100 -26.894 59.421 1.00 19.50 319 ALA B N 1
ATOM 5825 C CA . ALA B 1 60 ? 29.113 -28.349 59.411 1.00 19.26 319 ALA B CA 1
ATOM 5826 C C . ALA B 1 60 ? 29.863 -28.876 58.199 1.00 18.56 319 ALA B C 1
ATOM 5827 O O . ALA B 1 60 ? 30.630 -29.841 58.313 1.00 22.12 319 ALA B O 1
ATOM 5834 N N . VAL B 1 61 ? 29.634 -28.269 57.021 1.00 14.81 320 VAL B N 1
ATOM 5835 C CA . VAL B 1 61 ? 30.346 -28.702 55.825 1.00 15.77 320 VAL B CA 1
ATOM 5836 C C . VAL B 1 61 ? 31.813 -28.301 55.882 1.00 16.76 320 VAL B C 1
ATOM 5837 O O . VAL B 1 61 ? 32.693 -29.091 55.530 1.00 18.77 320 VAL B O 1
ATOM 5850 N N . ALA B 1 62 ? 32.102 -27.078 56.333 1.00 15.50 321 ALA B N 1
ATOM 5851 C CA . ALA B 1 62 ? 33.486 -26.643 56.478 1.00 16.90 321 ALA B CA 1
ATOM 5852 C C . ALA B 1 62 ? 34.300 -27.617 57.330 1.00 18.66 321 ALA B C 1
ATOM 5853 O O . ALA B 1 62 ? 35.472 -27.896 57.031 1.00 18.67 321 ALA B O 1
ATOM 5860 N N . GLU B 1 63 ? 33.707 -28.117 58.414 1.00 19.71 322 GLU B N 1
ATOM 5861 C CA . GLU B 1 63 ? 34.430 -29.031 59.296 1.00 26.82 322 GLU B CA 1
ATOM 5862 C C . GLU B 1 63 ? 34.448 -30.436 58.711 1.00 27.23 322 GLU B C 1
ATOM 5863 O O . GLU B 1 63 ? 35.456 -31.144 58.816 1.00 25.99 322 GLU B O 1
ATOM 5875 N N . ALA B 1 64 ? 33.342 -30.853 58.095 1.00 28.15 323 ALA B N 1
ATOM 5876 C CA . ALA B 1 64 ? 33.288 -32.191 57.519 1.00 28.08 323 ALA B CA 1
ATOM 5877 C C . ALA B 1 64 ? 34.324 -32.370 56.425 1.00 25.61 323 ALA B C 1
ATOM 5878 O O . ALA B 1 64 ? 34.848 -33.461 56.249 1.00 28.62 323 ALA B O 1
ATOM 5885 N N . CYS B 1 65 ? 34.618 -31.321 55.659 1.00 24.79 324 CYS B N 1
ATOM 5886 C CA . CYS B 1 65 ? 35.552 -31.431 54.551 1.00 27.82 324 CYS B CA 1
ATOM 5887 C C . CYS B 1 65 ? 37.003 -31.232 54.959 1.00 30.53 324 CYS B C 1
ATOM 5888 O O . CYS B 1 65 ? 37.873 -31.148 54.086 1.00 27.65 324 CYS B O 1
ATOM 5896 N N . GLY B 1 66 ? 37.290 -31.190 56.258 1.00 33.48 325 GLY B N 1
ATOM 5897 C CA . GLY B 1 66 ? 38.659 -31.135 56.725 1.00 33.58 325 GLY B CA 1
ATOM 5898 C C . GLY B 1 66 ? 39.478 -30.043 56.079 1.00 29.05 325 GLY B C 1
ATOM 5899 O O . GLY B 1 66 ? 39.180 -28.861 56.237 1.00 28.85 325 GLY B O 1
ATOM 5903 N N . SER B 1 67 ? 40.513 -30.437 55.357 1.00 28.04 326 SER B N 1
ATOM 5904 C CA . SER B 1 67 ? 41.411 -29.504 54.693 1.00 35.00 326 SER B CA 1
ATOM 5905 C C . SER B 1 67 ? 40.963 -29.155 53.280 1.00 29.12 326 SER B C 1
ATOM 5906 O O . SER B 1 67 ? 41.591 -28.312 52.630 1.00 27.74 326 SER B O 1
ATOM 5914 N N . GLN B 1 68 ? 39.884 -29.751 52.800 1.00 21.86 327 GLN B N 1
ATOM 5915 C CA . GLN B 1 68 ? 39.451 -29.480 51.440 1.00 20.40 327 GLN B CA 1
ATOM 5916 C C . GLN B 1 68 ? 38.736 -28.125 51.375 1.00 22.74 327 GLN B C 1
ATOM 5917 O O . GLN B 1 68 ? 38.246 -27.595 52.380 1.00 25.93 327 GLN B O 1
ATOM 5931 N N . ALA B 1 69 ? 38.671 -27.576 50.179 1.00 23.08 328 ALA B N 1
ATOM 5932 C CA . ALA B 1 69 ? 38.001 -26.306 49.944 1.00 19.42 328 ALA B CA 1
ATOM 5933 C C . ALA B 1 69 ? 36.556 -26.564 49.554 1.00 15.21 328 ALA B C 1
ATOM 5934 O O . ALA B 1 69 ? 36.238 -27.546 48.866 1.00 14.02 328 ALA B O 1
ATOM 5941 N N . VAL B 1 70 ? 35.685 -25.651 49.987 1.00 13.02 329 VAL B N 1
ATOM 5942 C CA . VAL B 1 70 ? 34.259 -25.714 49.752 1.00 12.01 329 VAL B CA 1
ATOM 5943 C C . VAL B 1 70 ? 33.834 -24.377 49.156 1.00 12.05 329 VAL B C 1
ATOM 5944 O O . VAL B 1 70 ? 34.065 -23.329 49.765 1.00 11.83 329 VAL B O 1
ATOM 5957 N N . ILE B 1 71 ? 33.260 -24.409 47.953 1.00 12.93 330 ILE B N 1
ATOM 5958 C CA . ILE B 1 71 ? 32.776 -23.201 47.291 1.00 13.43 330 ILE B CA 1
ATOM 5959 C C . ILE B 1 71 ? 31.292 -23.054 47.596 1.00 13.58 330 ILE B C 1
ATOM 5960 O O . ILE B 1 71 ? 30.477 -23.892 47.202 1.00 12.85 330 ILE B O 1
ATOM 5976 N N . VAL B 1 72 ? 30.940 -22.025 48.361 1.00 14.43 331 VAL B N 1
ATOM 5977 C CA . VAL B 1 72 ? 29.555 -21.801 48.762 1.00 14.25 331 VAL B CA 1
ATOM 5978 C C . VAL B 1 72 ? 28.921 -20.830 47.768 1.00 13.31 331 VAL B C 1
ATOM 5979 O O . VAL B 1 72 ? 29.374 -19.684 47.619 1.00 11.88 331 VAL B O 1
ATOM 5992 N N . ARG B 1 73 ? 27.854 -21.267 47.112 1.00 14.85 332 ARG B N 1
ATOM 5993 C CA . ARG B 1 73 ? 27.126 -20.394 46.199 1.00 14.06 332 ARG B CA 1
ATOM 5994 C C . ARG B 1 73 ? 26.030 -19.666 46.975 1.00 13.65 332 ARG B C 1
ATOM 5995 O O . ARG B 1 73 ? 25.230 -20.288 47.678 1.00 13.71 332 ARG B O 1
ATOM 6016 N N . THR B 1 74 ? 25.976 -18.353 46.826 1.00 13.03 333 THR B N 1
ATOM 6017 C CA . THR B 1 74 ? 24.932 -17.596 47.504 1.00 13.30 333 THR B CA 1
ATOM 6018 C C . THR B 1 74 ? 23.573 -17.870 46.850 1.00 15.59 333 THR B C 1
ATOM 6019 O O . THR B 1 74 ? 23.473 -18.526 45.801 1.00 15.33 333 THR B O 1
ATOM 6030 N N . LEU B 1 75 ? 22.527 -17.358 47.489 1.00 14.92 334 LEU B N 1
ATOM 6031 C CA . LEU B 1 75 ? 21.153 -17.604 47.081 1.00 15.52 334 LEU B CA 1
ATOM 6032 C C . LEU B 1 75 ? 21.014 -17.509 45.570 1.00 15.20 334 LEU B C 1
ATOM 6033 O O . LEU B 1 75 ? 21.358 -16.486 44.944 1.00 14.42 334 LEU B O 1
ATOM 6049 N N . ASP B 1 76 ? 20.490 -18.561 44.981 1.00 15.86 335 ASP B N 1
ATOM 6050 C CA . ASP B 1 76 ? 20.454 -18.698 43.525 1.00 20.81 335 ASP B CA 1
ATOM 6051 C C . ASP B 1 76 ? 19.065 -19.210 43.139 1.00 25.45 335 ASP B C 1
ATOM 6052 O O . ASP B 1 76 ? 18.908 -20.344 42.658 1.00 29.46 335 ASP B O 1
ATOM 6061 N N . ILE B 1 77 ? 18.064 -18.356 43.332 1.00 25.27 336 ILE B N 1
ATOM 6062 C CA . ILE B 1 77 ? 16.670 -18.739 43.139 1.00 31.29 336 ILE B CA 1
ATOM 6063 C C . ILE B 1 77 ? 15.875 -17.453 43.023 1.00 26.86 336 ILE B C 1
ATOM 6064 O O . ILE B 1 77 ? 16.346 -16.390 43.411 1.00 24.13 336 ILE B O 1
ATOM 6080 N N . GLY B 1 78 ? 14.664 -17.547 42.485 1.00 26.73 337 GLY B N 1
ATOM 6081 C CA . GLY B 1 78 ? 13.726 -16.443 42.526 1.00 29.03 337 GLY B CA 1
ATOM 6082 C C . GLY B 1 78 ? 12.311 -16.968 42.382 1.00 35.78 337 GLY B C 1
ATOM 6083 O O . GLY B 1 78 ? 12.070 -18.179 42.385 1.00 33.24 337 GLY B O 1
ATOM 6087 N N . GLY B 1 79 ? 11.368 -16.034 42.279 1.00 46.02 338 GLY B N 1
ATOM 6088 C CA . GLY B 1 79 ? 9.983 -16.364 42.017 1.00 51.11 338 GLY B CA 1
ATOM 6089 C C . GLY B 1 79 ? 9.170 -16.597 43.280 1.00 50.82 338 GLY B C 1
ATOM 6090 O O . GLY B 1 79 ? 9.693 -16.894 44.357 1.00 42.64 338 GLY B O 1
ATOM 6094 N N . ASP B 1 80 ? 7.847 -16.473 43.125 1.00 63.28 339 ASP B N 1
ATOM 6095 C CA . ASP B 1 80 ? 6.948 -16.655 44.259 1.00 68.00 339 ASP B CA 1
ATOM 6096 C C . ASP B 1 80 ? 6.849 -18.119 44.659 1.00 64.48 339 ASP B C 1
ATOM 6097 O O . ASP B 1 80 ? 6.887 -18.443 45.854 1.00 66.00 339 ASP B O 1
ATOM 6106 N N . LYS B 1 81 ? 6.721 -19.014 43.675 1.00 57.79 340 LYS B N 1
ATOM 6107 C CA . LYS B 1 81 ? 6.611 -20.440 43.963 1.00 56.53 340 LYS B CA 1
ATOM 6108 C C . LYS B 1 81 ? 7.672 -20.891 44.962 1.00 52.28 340 LYS B C 1
ATOM 6109 O O . LYS B 1 81 ? 7.382 -21.619 45.921 1.00 53.16 340 LYS B O 1
ATOM 6128 N N . GLU B 1 82 ? 8.912 -20.463 44.750 1.00 47.50 341 GLU B N 1
ATOM 6129 C CA . GLU B 1 82 ? 10.036 -20.973 45.520 1.00 45.97 341 GLU B CA 1
ATOM 6130 C C . GLU B 1 82 ? 10.387 -20.105 46.720 1.00 49.11 341 GLU B C 1
ATOM 6131 O O . GLU B 1 82 ? 11.068 -20.584 47.635 1.00 52.71 341 GLU B O 1
ATOM 6143 N N . LEU B 1 83 ? 9.938 -18.847 46.742 1.00 44.80 342 LEU B N 1
ATOM 6144 C CA . LEU B 1 83 ? 10.171 -17.954 47.879 1.00 40.12 342 LEU B CA 1
ATOM 6145 C C . LEU B 1 83 ? 8.874 -17.263 48.283 1.00 35.37 342 LEU B C 1
ATOM 6146 O O . LEU B 1 83 ? 8.823 -16.043 48.399 1.00 29.57 342 LEU B O 1
ATOM 6162 N N . PRO B 1 84 ? 7.805 -18.026 48.520 1.00 33.93 343 PRO B N 1
ATOM 6163 C CA . PRO B 1 84 ? 6.492 -17.396 48.734 1.00 38.16 343 PRO B CA 1
ATOM 6164 C C . PRO B 1 84 ? 6.461 -16.453 49.921 1.00 39.92 343 PRO B C 1
ATOM 6165 O O . PRO B 1 84 ? 5.702 -15.478 49.900 1.00 42.99 343 PRO B O 1
ATOM 6176 N N . TYR B 1 85 ? 7.259 -16.711 50.960 1.00 37.21 344 TYR B N 1
ATOM 6177 C CA . TYR B 1 85 ? 7.247 -15.841 52.126 1.00 36.72 344 TYR B CA 1
ATOM 6178 C C . TYR B 1 85 ? 7.914 -14.497 51.856 1.00 34.32 344 TYR B C 1
ATOM 6179 O O . TYR B 1 85 ? 7.861 -13.617 52.717 1.00 37.17 344 TYR B O 1
ATOM 6197 N N . LEU B 1 86 ? 8.543 -14.318 50.704 1.00 33.68 345 LEU B N 1
ATOM 6198 C CA . LEU B 1 86 ? 9.132 -13.037 50.326 1.00 38.91 345 LEU B CA 1
ATOM 6199 C C . LEU B 1 86 ? 8.216 -12.198 49.445 1.00 45.32 345 LEU B C 1
ATOM 6200 O O . LEU B 1 86 ? 8.612 -11.103 49.021 1.00 45.44 345 LEU B O 1
ATOM 6216 N N . ASP B 1 87 ? 7.011 -12.681 49.154 1.00 51.33 346 ASP B N 1
ATOM 6217 C CA . ASP B 1 87 ? 6.034 -11.927 48.375 1.00 57.73 346 ASP B CA 1
ATOM 6218 C C . ASP B 1 87 ? 6.642 -11.421 47.067 1.00 54.48 346 ASP B C 1
ATOM 6219 O O . ASP B 1 87 ? 6.578 -10.237 46.740 1.00 53.92 346 ASP B O 1
ATOM 6228 N N . MET B 1 88 ? 7.245 -12.337 46.319 1.00 50.17 347 MET B N 1
ATOM 6229 C CA . MET B 1 88 ? 7.821 -11.983 45.028 1.00 46.55 347 MET B CA 1
ATOM 6230 C C . MET B 1 88 ? 6.706 -11.628 44.043 1.00 37.16 347 MET B C 1
ATOM 6231 O O . MET B 1 88 ? 5.662 -12.281 44.016 1.00 28.24 347 MET B O 1
ATOM 6245 N N . PRO B 1 89 ? 6.901 -10.623 43.205 1.00 44.13 348 PRO B N 1
ATOM 6246 C CA . PRO B 1 89 ? 5.901 -10.339 42.166 1.00 44.57 348 PRO B CA 1
ATOM 6247 C C . PRO B 1 89 ? 5.917 -11.407 41.083 1.00 33.38 348 PRO B C 1
ATOM 6248 O O . PRO B 1 89 ? 6.954 -12.001 40.794 1.00 29.21 348 PRO B O 1
ATOM 6259 N N . LYS B 1 90 ? 4.744 -11.652 40.504 1.00 26.06 349 LYS B N 1
ATOM 6260 C CA . LYS B 1 90 ? 4.630 -12.453 39.293 1.00 28.67 349 LYS B CA 1
ATOM 6261 C C . LYS B 1 90 ? 5.501 -11.841 38.199 1.00 26.56 349 LYS B C 1
ATOM 6262 O O . LYS B 1 90 ? 5.609 -10.609 38.076 1.00 22.85 349 LYS B O 1
ATOM 6281 N N . GLU B 1 91 ? 6.130 -12.709 37.409 1.00 27.15 350 GLU B N 1
ATOM 6282 C CA . GLU B 1 91 ? 7.044 -12.280 36.357 1.00 21.56 350 GLU B CA 1
ATOM 6283 C C . GLU B 1 91 ? 6.734 -12.965 35.037 1.00 20.59 350 GLU B C 1
ATOM 6284 O O . GLU B 1 91 ? 6.379 -14.142 35.001 1.00 21.27 350 GLU B O 1
ATOM 6296 N N . MET B 1 92 ? 6.853 -12.209 33.947 1.00 19.46 351 MET B N 1
ATOM 6297 C CA . MET B 1 92 ? 6.633 -12.785 32.627 1.00 19.72 351 MET B CA 1
ATOM 6298 C C . MET B 1 92 ? 7.776 -13.728 32.254 1.00 18.49 351 MET B C 1
ATOM 6299 O O . MET B 1 92 ? 7.537 -14.791 31.684 1.00 19.01 351 MET B O 1
ATOM 6313 N N . ASN B 1 93 ? 9.014 -13.336 32.548 1.00 17.04 352 ASN B N 1
ATOM 6314 C CA . ASN B 1 93 ? 10.207 -14.136 32.267 1.00 15.93 352 ASN B CA 1
ATOM 6315 C C . ASN B 1 93 ? 11.066 -14.222 33.518 1.00 15.12 352 ASN B C 1
ATOM 6316 O O . ASN B 1 93 ? 12.117 -13.590 33.600 1.00 14.04 352 ASN B O 1
ATOM 6327 N N . PRO B 1 94 ? 10.660 -15.021 34.502 1.00 17.51 353 PRO B N 1
ATOM 6328 C CA . PRO B 1 94 ? 11.438 -15.100 35.747 1.00 15.95 353 PRO B CA 1
ATOM 6329 C C . PRO B 1 94 ? 12.907 -15.449 35.541 1.00 14.76 353 PRO B C 1
ATOM 6330 O O . PRO B 1 94 ? 13.745 -15.035 36.341 1.00 13.92 353 PRO B O 1
ATOM 6341 N N . PHE B 1 95 ? 13.235 -16.233 34.510 1.00 13.66 354 PHE B N 1
ATOM 6342 C CA . PHE B 1 95 ? 14.625 -16.599 34.246 1.00 14.47 354 PHE B CA 1
ATOM 6343 C C . PHE B 1 95 ? 15.475 -15.365 33.929 1.00 12.86 354 PHE B C 1
ATOM 6344 O O . PHE B 1 95 ? 16.694 -15.373 34.145 1.00 13.11 354 PHE B O 1
ATOM 6361 N N . LEU B 1 96 ? 14.840 -14.287 33.490 1.00 12.70 355 LEU B N 1
ATOM 6362 C CA . LEU B 1 96 ? 15.503 -13.033 33.198 1.00 11.99 355 LEU B CA 1
ATOM 6363 C C . LEU B 1 96 ? 15.141 -11.949 34.215 1.00 12.53 355 LEU B C 1
ATOM 6364 O O . LEU B 1 96 ? 15.200 -10.755 33.922 1.00 13.87 355 LEU B O 1
ATOM 6380 N N . GLY B 1 97 ? 14.774 -12.345 35.413 1.00 12.09 356 GLY B N 1
ATOM 6381 C CA . GLY B 1 97 ? 14.113 -11.422 36.296 1.00 13.32 356 GLY B CA 1
ATOM 6382 C C . GLY B 1 97 ? 14.804 -11.215 37.621 1.00 12.21 356 GLY B C 1
ATOM 6383 O O . GLY B 1 97 ? 16.033 -11.198 37.701 1.00 11.10 356 GLY B O 1
ATOM 6387 N N . TYR B 1 98 ? 13.973 -11.065 38.658 1.00 12.68 357 TYR B N 1
ATOM 6388 C CA . TYR B 1 98 ? 14.372 -10.628 39.995 1.00 12.58 357 TYR B CA 1
ATOM 6389 C C . TYR B 1 98 ? 14.742 -11.876 40.767 1.00 12.35 357 TYR B C 1
ATOM 6390 O O . TYR B 1 98 ? 13.916 -12.484 41.446 1.00 13.12 357 TYR B O 1
ATOM 6408 N N . ARG B 1 99 ? 16.009 -12.261 40.678 1.00 12.69 358 ARG B N 1
ATOM 6409 C CA . ARG B 1 99 ? 16.424 -13.564 41.170 1.00 14.36 358 ARG B CA 1
ATOM 6410 C C . ARG B 1 99 ? 17.871 -13.510 41.649 1.00 14.75 358 ARG B C 1
ATOM 6411 O O . ARG B 1 99 ? 18.656 -12.644 41.257 1.00 11.25 358 ARG B O 1
ATOM 6432 N N . ALA B 1 100 ? 18.196 -14.431 42.548 1.00 17.63 359 ALA B N 1
ATOM 6433 C CA . ALA B 1 100 ? 19.573 -14.699 42.977 1.00 15.93 359 ALA B CA 1
ATOM 6434 C C . ALA B 1 100 ? 20.177 -13.421 43.540 1.00 14.01 359 ALA B C 1
ATOM 6435 O O . ALA B 1 100 ? 19.601 -12.822 44.456 1.00 14.32 359 ALA B O 1
ATOM 6442 N N . ILE B 1 101 ? 21.328 -12.979 43.043 1.00 15.25 360 ILE B N 1
ATOM 6443 C CA . ILE B 1 101 ? 22.029 -11.834 43.590 1.00 17.32 360 ILE B CA 1
ATOM 6444 C C . ILE B 1 101 ? 21.235 -10.546 43.431 1.00 16.26 360 ILE B C 1
ATOM 6445 O O . ILE B 1 101 ? 21.448 -9.586 44.189 1.00 13.90 360 ILE B O 1
ATOM 6461 N N . ARG B 1 102 ? 20.330 -10.479 42.449 1.00 14.77 361 ARG B N 1
ATOM 6462 C CA . ARG B 1 102 ? 19.532 -9.270 42.307 1.00 13.84 361 ARG B CA 1
ATOM 6463 C C . ARG B 1 102 ? 18.599 -9.099 43.495 1.00 12.71 361 ARG B C 1
ATOM 6464 O O . ARG B 1 102 ? 18.325 -7.973 43.907 1.00 14.50 361 ARG B O 1
ATOM 6485 N N . ILE B 1 103 ? 18.057 -10.201 44.010 1.00 11.82 362 ILE B N 1
ATOM 6486 C CA . ILE B 1 103 ? 17.229 -10.143 45.212 1.00 13.27 362 ILE B CA 1
ATOM 6487 C C . ILE B 1 103 ? 18.077 -9.705 46.397 1.00 13.80 362 ILE B C 1
ATOM 6488 O O . ILE B 1 103 ? 17.698 -8.809 47.153 1.00 12.88 362 ILE B O 1
ATOM 6504 N N . ALA B 1 104 ? 19.248 -10.327 46.565 1.00 16.12 363 ALA B N 1
ATOM 6505 C CA . ALA B 1 104 ? 20.056 -10.096 47.752 1.00 19.14 363 ALA B CA 1
ATOM 6506 C C . ALA B 1 104 ? 20.614 -8.684 47.776 1.00 17.32 363 ALA B C 1
ATOM 6507 O O . ALA B 1 104 ? 20.711 -8.076 48.846 1.00 17.74 363 ALA B O 1
ATOM 6514 N N . MET B 1 105 ? 20.991 -8.144 46.609 1.00 17.93 364 MET B N 1
ATOM 6515 C CA . MET B 1 105 ? 21.518 -6.774 46.567 1.00 21.64 364 MET B CA 1
ATOM 6516 C C . MET B 1 105 ? 20.425 -5.739 46.725 1.00 18.72 364 MET B C 1
ATOM 6517 O O . MET B 1 105 ? 20.705 -4.598 47.101 1.00 18.67 364 MET B O 1
ATOM 6531 N N . ASP B 1 106 ? 19.183 -6.119 46.497 1.00 17.37 365 ASP B N 1
ATOM 6532 C CA . ASP B 1 106 ? 18.061 -5.215 46.720 1.00 20.53 365 ASP B CA 1
ATOM 6533 C C . ASP B 1 106 ? 17.512 -5.329 48.136 1.00 18.16 365 ASP B C 1
ATOM 6534 O O . ASP B 1 106 ? 17.032 -4.337 48.701 1.00 19.22 365 ASP B O 1
ATOM 6543 N N . ARG B 1 107 ? 17.538 -6.520 48.717 1.00 16.01 366 ARG B N 1
ATOM 6544 C CA . ARG B 1 107 ? 17.029 -6.747 50.072 1.00 17.94 366 ARG B CA 1
ATOM 6545 C C . ARG B 1 107 ? 18.243 -7.100 50.929 1.00 20.27 366 ARG B C 1
ATOM 6546 O O . ARG B 1 107 ? 18.550 -8.280 51.152 1.00 19.28 366 ARG B O 1
ATOM 6567 N N . LYS B 1 108 ? 18.938 -6.064 51.410 1.00 23.88 367 LYS B N 1
ATOM 6568 C CA . LYS B 1 108 ? 20.272 -6.240 51.983 1.00 26.47 367 LYS B CA 1
ATOM 6569 C C . LYS B 1 108 ? 20.293 -7.169 53.188 1.00 21.02 367 LYS B C 1
ATOM 6570 O O . LYS B 1 108 ? 21.355 -7.744 53.501 1.00 17.64 367 LYS B O 1
ATOM 6589 N N . GLU B 1 109 ? 19.162 -7.343 53.871 1.00 19.89 368 GLU B N 1
ATOM 6590 C CA . GLU B 1 109 ? 19.117 -8.297 54.980 1.00 23.93 368 GLU B CA 1
ATOM 6591 C C . GLU B 1 109 ? 19.469 -9.698 54.500 1.00 18.92 368 GLU B C 1
ATOM 6592 O O . GLU B 1 109 ? 20.105 -10.478 55.224 1.00 17.62 368 GLU B O 1
ATOM 6604 N N . ILE B 1 110 ? 19.034 -10.043 53.292 1.00 16.30 369 ILE B N 1
ATOM 6605 C CA . ILE B 1 110 ? 19.278 -11.369 52.770 1.00 13.31 369 ILE B CA 1
ATOM 6606 C C . ILE B 1 110 ? 20.750 -11.542 52.474 1.00 13.14 369 ILE B C 1
ATOM 6607 O O . ILE B 1 110 ? 21.337 -12.577 52.786 1.00 15.91 369 ILE B O 1
ATOM 6623 N N . LEU B 1 111 ? 21.371 -10.538 51.863 1.00 12.11 370 LEU B N 1
ATOM 6624 C CA . LEU B 1 111 ? 22.796 -10.608 51.592 1.00 13.56 370 LEU B CA 1
ATOM 6625 C C . LEU B 1 111 ? 23.572 -10.673 52.890 1.00 13.31 370 LEU B C 1
ATOM 6626 O O . LEU B 1 111 ? 24.493 -11.485 53.033 1.00 11.96 370 LEU B O 1
ATOM 6642 N N . ARG B 1 112 ? 23.198 -9.816 53.856 1.00 13.35 371 ARG B N 1
ATOM 6643 C CA . ARG B 1 112 ? 23.937 -9.703 55.103 1.00 15.19 371 ARG B CA 1
ATOM 6644 C C . ARG B 1 112 ? 23.893 -11.004 55.912 1.00 13.14 371 ARG B C 1
ATOM 6645 O O . ARG B 1 112 ? 24.923 -11.470 56.428 1.00 11.84 371 ARG B O 1
ATOM 6666 N N . ASP B 1 113 ? 22.703 -11.593 56.060 1.00 12.06 372 ASP B N 1
ATOM 6667 C CA . ASP B 1 113 ? 22.595 -12.838 56.816 1.00 13.65 372 ASP B CA 1
ATOM 6668 C C . ASP B 1 113 ? 23.477 -13.938 56.226 1.00 12.39 372 ASP B C 1
ATOM 6669 O O . ASP B 1 113 ? 24.134 -14.700 56.967 1.00 11.61 372 ASP B O 1
ATOM 6678 N N . GLN B 1 114 ? 23.477 -14.073 54.897 1.00 14.14 373 GLN B N 1
ATOM 6679 C CA . GLN B 1 114 ? 24.191 -15.173 54.285 1.00 12.81 373 GLN B CA 1
ATOM 6680 C C . GLN B 1 114 ? 25.691 -14.937 54.287 1.00 12.89 373 GLN B C 1
ATOM 6681 O O . GLN B 1 114 ? 26.455 -15.847 54.575 1.00 13.87 373 GLN B O 1
ATOM 6695 N N . LEU B 1 115 ? 26.142 -13.739 53.944 1.00 11.07 374 LEU B N 1
ATOM 6696 C CA . LEU B 1 115 ? 27.577 -13.504 53.896 1.00 11.00 374 LEU B CA 1
ATOM 6697 C C . LEU B 1 115 ? 28.191 -13.502 55.294 1.00 10.40 374 LEU B C 1
ATOM 6698 O O . LEU B 1 115 ? 29.307 -13.990 55.492 1.00 10.43 374 LEU B O 1
ATOM 6714 N N . ARG B 1 116 ? 27.481 -12.985 56.284 1.00 12.49 375 ARG B N 1
ATOM 6715 C CA . ARG B 1 116 ? 28.010 -13.052 57.647 1.00 13.52 375 ARG B CA 1
ATOM 6716 C C . ARG B 1 116 ? 28.113 -14.509 58.100 1.00 14.45 375 ARG B C 1
ATOM 6717 O O . ARG B 1 116 ? 29.085 -14.907 58.749 1.00 14.51 375 ARG B O 1
ATOM 6738 N N . ALA B 1 117 ? 27.112 -15.324 57.773 1.00 12.34 376 ALA B N 1
ATOM 6739 C CA . ALA B 1 117 ? 27.163 -16.740 58.129 1.00 11.69 376 ALA B CA 1
ATOM 6740 C C . ALA B 1 117 ? 28.321 -17.441 57.429 1.00 11.48 376 ALA B C 1
ATOM 6741 O O . ALA B 1 117 ? 29.039 -18.239 58.035 1.00 12.64 376 ALA B O 1
ATOM 6748 N N . ILE B 1 118 ? 28.507 -17.180 56.141 1.00 10.84 377 ILE B N 1
ATOM 6749 C CA . ILE B 1 118 ? 29.625 -17.802 55.446 1.00 12.66 377 ILE B CA 1
ATOM 6750 C C . ILE B 1 118 ? 30.946 -17.332 56.033 1.00 13.54 377 ILE B C 1
ATOM 6751 O O . ILE B 1 118 ? 31.868 -18.128 56.236 1.00 12.84 377 ILE B O 1
ATOM 6767 N N . LEU B 1 119 ? 31.085 -16.027 56.262 1.00 14.50 378 LEU B N 1
ATOM 6768 C CA . LEU B 1 119 ? 32.310 -15.510 56.879 1.00 14.01 378 LEU B CA 1
ATOM 6769 C C . LEU B 1 119 ? 32.592 -16.195 58.214 1.00 13.21 378 LEU B C 1
ATOM 6770 O O . LEU B 1 119 ? 33.709 -16.642 58.474 1.00 13.20 378 LEU B O 1
ATOM 6786 N N . ARG B 1 120 ? 31.593 -16.273 59.084 1.00 14.04 379 ARG B N 1
ATOM 6787 C CA . ARG B 1 120 ? 31.814 -16.906 60.387 1.00 15.13 379 ARG B CA 1
ATOM 6788 C C . ARG B 1 120 ? 32.182 -18.371 60.231 1.00 14.92 379 ARG B C 1
ATOM 6789 O O . ARG B 1 120 ? 33.026 -18.900 60.979 1.00 13.20 379 ARG B O 1
ATOM 6810 N N . ALA B 1 121 ? 31.557 -19.046 59.268 1.00 14.54 380 ALA B N 1
ATOM 6811 C CA . ALA B 1 121 ? 31.849 -20.454 59.045 1.00 15.28 380 ALA B CA 1
ATOM 6812 C C . ALA B 1 121 ? 33.252 -20.662 58.487 1.00 14.79 380 ALA B C 1
ATOM 6813 O O . ALA B 1 121 ? 33.833 -21.749 58.651 1.00 13.96 380 ALA B O 1
ATOM 6820 N N . SER B 1 122 ? 33.800 -19.654 57.800 1.00 13.89 381 SER B N 1
ATOM 6821 C CA . SER B 1 122 ? 35.135 -19.752 57.215 1.00 14.62 381 SER B CA 1
ATOM 6822 C C . SER B 1 122 ? 36.228 -19.843 58.261 1.00 16.13 381 SER B C 1
ATOM 6823 O O . SER B 1 122 ? 37.368 -20.163 57.915 1.00 18.25 381 SER B O 1
ATOM 6831 N N . ALA B 1 123 ? 35.917 -19.575 59.529 1.00 15.81 382 ALA B N 1
ATOM 6832 C CA . ALA B 1 123 ? 36.878 -19.820 60.598 1.00 18.34 382 ALA B CA 1
ATOM 6833 C C . ALA B 1 123 ? 37.081 -21.308 60.851 1.00 21.21 382 ALA B C 1
ATOM 6834 O O . ALA B 1 123 ? 38.031 -21.680 61.551 1.00 20.24 382 ALA B O 1
ATOM 6841 N N . PHE B 1 124 ? 36.221 -22.171 60.281 1.00 20.69 383 PHE B N 1
ATOM 6842 C CA . PHE B 1 124 ? 36.233 -23.588 60.607 1.00 19.80 383 PHE B CA 1
ATOM 6843 C C . PHE B 1 124 ? 36.631 -24.477 59.441 1.00 20.82 383 PHE B C 1
ATOM 6844 O O . PHE B 1 124 ? 36.599 -25.710 59.581 1.00 21.42 383 PHE B O 1
ATOM 6861 N N . GLY B 1 125 ? 36.998 -23.890 58.306 1.00 20.20 384 GLY B N 1
ATOM 6862 C CA . GLY B 1 125 ? 37.452 -24.658 57.169 1.00 21.45 384 GLY B CA 1
ATOM 6863 C C . GLY B 1 125 ? 37.709 -23.701 56.033 1.00 21.35 384 GLY B C 1
ATOM 6864 O O . GLY B 1 125 ? 37.539 -22.488 56.171 1.00 23.90 384 GLY B O 1
ATOM 6868 N N . LYS B 1 126 ? 38.095 -24.259 54.894 1.00 19.46 385 LYS B N 1
ATOM 6869 C CA . LYS B 1 126 ? 38.461 -23.459 53.727 1.00 21.03 385 LYS B CA 1
ATOM 6870 C C . LYS B 1 126 ? 37.205 -23.238 52.892 1.00 17.13 385 LYS B C 1
ATOM 6871 O O . LYS B 1 126 ? 36.772 -24.115 52.123 1.00 16.05 385 LYS B O 1
ATOM 6890 N N . LEU B 1 127 ? 36.605 -22.078 53.056 1.00 15.34 386 LEU B N 1
ATOM 6891 C CA . LEU B 1 127 ? 35.388 -21.726 52.348 1.00 14.53 386 LEU B CA 1
ATOM 6892 C C . LEU B 1 127 ? 35.729 -20.659 51.330 1.00 15.67 386 LEU B C 1
ATOM 6893 O O . LEU B 1 127 ? 36.625 -19.845 51.554 1.00 15.31 386 LEU B O 1
ATOM 6909 N N . ARG B 1 128 ? 35.034 -20.709 50.195 1.00 14.91 387 ARG B N 1
ATOM 6910 C CA . ARG B 1 128 ? 35.050 -19.676 49.171 1.00 12.02 387 ARG B CA 1
ATOM 6911 C C . ARG B 1 128 ? 33.625 -19.238 48.883 1.00 12.46 387 ARG B C 1
ATOM 6912 O O . ARG B 1 128 ? 32.683 -20.017 49.041 1.00 15.13 387 ARG B O 1
ATOM 6933 N N . ILE B 1 129 ? 33.459 -17.981 48.493 1.00 13.15 388 ILE B N 1
ATOM 6934 C CA . ILE B 1 129 ? 32.142 -17.423 48.168 1.00 15.16 388 ILE B CA 1
ATOM 6935 C C . ILE B 1 129 ? 32.043 -17.297 46.652 1.00 15.98 388 ILE B C 1
ATOM 6936 O O . ILE B 1 129 ? 32.939 -16.730 46.013 1.00 15.10 388 ILE B O 1
ATOM 6952 N N . MET B 1 130 ? 30.949 -17.800 46.082 1.00 15.66 389 MET B N 1
ATOM 6953 C CA . MET B 1 130 ? 30.688 -17.699 44.654 1.00 15.10 389 MET B CA 1
ATOM 6954 C C . MET B 1 130 ? 29.325 -17.062 44.437 1.00 12.54 389 MET B C 1
ATOM 6955 O O . MET B 1 130 ? 28.324 -17.530 45.000 1.00 9.79 389 MET B O 1
ATOM 6969 N N . PHE B 1 131 ? 29.285 -16.012 43.603 1.00 14.88 390 PHE B N 1
ATOM 6970 C CA . PHE B 1 131 ? 28.060 -15.288 43.336 1.00 15.26 390 PHE B CA 1
ATOM 6971 C C . PHE B 1 131 ? 27.483 -15.705 41.995 1.00 12.44 390 PHE B C 1
ATOM 6972 O O . PHE B 1 131 ? 28.221 -15.729 41.004 1.00 12.16 390 PHE B O 1
ATOM 6989 N N . PRO B 1 132 ? 26.194 -16.016 41.925 1.00 11.50 391 PRO B N 1
ATOM 6990 C CA . PRO B 1 132 ? 25.563 -16.350 40.647 1.00 11.83 391 PRO B CA 1
ATOM 6991 C C . PRO B 1 132 ? 24.978 -15.100 40.001 1.00 11.88 391 PRO B C 1
ATOM 6992 O O . PRO B 1 132 ? 24.818 -14.047 40.642 1.00 12.87 391 PRO B O 1
ATOM 7003 N N . MET B 1 133 ? 24.655 -15.236 38.718 1.00 11.27 392 MET B N 1
ATOM 7004 C CA . MET B 1 133 ? 23.892 -14.234 37.977 1.00 13.56 392 MET B CA 1
ATOM 7005 C C . MET B 1 133 ? 24.632 -12.926 37.765 1.00 12.43 392 MET B C 1
ATOM 7006 O O . MET B 1 133 ? 24.016 -11.909 37.441 1.00 14.76 392 MET B O 1
ATOM 7020 N N . ILE B 1 134 ? 25.947 -12.922 37.905 1.00 13.51 393 ILE B N 1
ATOM 7021 C CA . ILE B 1 134 ? 26.741 -11.716 37.724 1.00 13.73 393 ILE B CA 1
ATOM 7022 C C . ILE B 1 134 ? 26.760 -11.347 36.246 1.00 13.04 393 ILE B C 1
ATOM 7023 O O . ILE B 1 134 ? 26.907 -12.214 35.376 1.00 12.36 393 ILE B O 1
ATOM 7039 N N . ILE B 1 135 ? 26.605 -10.070 35.959 1.00 13.36 394 ILE B N 1
ATOM 7040 C CA . ILE B 1 135 ? 26.740 -9.565 34.600 1.00 12.11 394 ILE B CA 1
ATOM 7041 C C . ILE B 1 135 ? 27.723 -8.398 34.494 1.00 11.96 394 ILE B C 1
ATOM 7042 O O . ILE B 1 135 ? 28.014 -7.927 33.391 1.00 11.75 394 ILE B O 1
ATOM 7058 N N . SER B 1 136 ? 28.253 -7.913 35.612 1.00 14.49 395 SER B N 1
ATOM 7059 C CA . SER B 1 136 ? 29.053 -6.698 35.540 1.00 16.02 395 SER B CA 1
ATOM 7060 C C . SER B 1 136 ? 30.109 -6.610 36.634 1.00 15.09 395 SER B C 1
ATOM 7061 O O . SER B 1 136 ? 29.947 -7.140 37.742 1.00 13.78 395 SER B O 1
ATOM 7069 N N . VAL B 1 137 ? 31.207 -5.916 36.298 1.00 13.22 396 VAL B N 1
ATOM 7070 C CA . VAL B 1 137 ? 32.239 -5.632 37.291 1.00 13.13 396 VAL B CA 1
ATOM 7071 C C . VAL B 1 137 ? 31.663 -4.805 38.433 1.00 13.10 396 VAL B C 1
ATOM 7072 O O . VAL B 1 137 ? 32.042 -4.981 39.599 1.00 12.18 396 VAL B O 1
ATOM 7085 N N . GLU B 1 138 ? 30.740 -3.881 38.118 1.00 14.01 397 GLU B N 1
ATOM 7086 C CA . GLU B 1 138 ? 30.174 -3.040 39.169 1.00 17.56 397 GLU B CA 1
ATOM 7087 C C . GLU B 1 138 ? 29.521 -3.877 40.262 1.00 12.18 397 GLU B C 1
ATOM 7088 O O . GLU B 1 138 ? 29.534 -3.493 41.434 1.00 11.94 397 GLU B O 1
ATOM 7100 N N . GLU B 1 139 ? 28.889 -4.987 39.895 1.00 12.29 398 GLU B N 1
ATOM 7101 C CA . GLU B 1 139 ? 28.253 -5.849 40.888 1.00 12.60 398 GLU B CA 1
ATOM 7102 C C . GLU B 1 139 ? 29.305 -6.478 41.794 1.00 14.03 398 GLU B C 1
ATOM 7103 O O . GLU B 1 139 ? 29.132 -6.521 43.018 1.00 11.99 398 GLU B O 1
ATOM 7115 N N . VAL B 1 140 ? 30.411 -6.972 41.213 1.00 13.75 399 VAL B N 1
ATOM 7116 C CA . VAL B 1 140 ? 31.481 -7.525 42.042 1.00 11.87 399 VAL B CA 1
ATOM 7117 C C . VAL B 1 140 ? 31.999 -6.477 43.022 1.00 12.65 399 VAL B C 1
ATOM 7118 O O . VAL B 1 140 ? 32.177 -6.756 44.211 1.00 10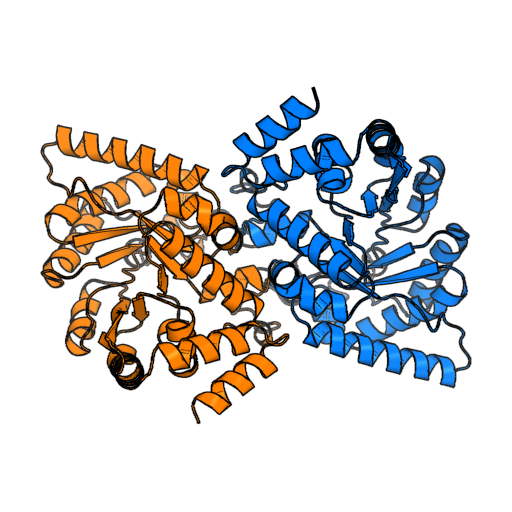.88 399 VAL B O 1
ATOM 7131 N N . ARG B 1 141 ? 32.194 -5.242 42.550 1.00 15.08 400 ARG B N 1
ATOM 7132 C CA . ARG B 1 141 ? 32.703 -4.185 43.420 1.00 15.39 400 ARG B CA 1
ATOM 7133 C C . ARG B 1 141 ? 31.719 -3.864 44.535 1.00 14.58 400 ARG B C 1
ATOM 7134 O O . ARG B 1 141 ? 32.131 -3.636 45.676 1.00 13.77 400 ARG B O 1
ATOM 7155 N N . ALA B 1 142 ? 30.424 -3.837 44.229 1.00 12.38 401 ALA B N 1
ATOM 7156 C CA . ALA B 1 142 ? 29.432 -3.566 45.258 1.00 11.83 401 ALA B CA 1
ATOM 7157 C C . ALA B 1 142 ? 29.385 -4.700 46.278 1.00 12.24 401 ALA B C 1
ATOM 7158 O O . ALA B 1 142 ? 29.243 -4.465 47.487 1.00 12.65 401 ALA B O 1
ATOM 7165 N N . LEU B 1 143 ? 29.513 -5.935 45.817 1.00 12.89 402 LEU B N 1
ATOM 7166 C CA . LEU B 1 143 ? 29.502 -7.071 46.735 1.00 13.17 402 LEU B CA 1
ATOM 7167 C C . LEU B 1 143 ? 30.752 -7.095 47.597 1.00 13.32 402 LEU B C 1
ATOM 7168 O O . LEU B 1 143 ? 30.678 -7.383 48.790 1.00 15.12 402 LEU B O 1
ATOM 7184 N N . ARG B 1 144 ? 31.906 -6.770 47.025 1.00 11.69 403 ARG B N 1
ATOM 7185 C CA . ARG B 1 144 ? 33.116 -6.706 47.832 1.00 13.78 403 ARG B CA 1
ATOM 7186 C C . ARG B 1 144 ? 33.002 -5.616 48.890 1.00 15.57 403 ARG B C 1
ATOM 7187 O O . ARG B 1 144 ? 33.446 -5.796 50.022 1.00 14.72 403 ARG B O 1
ATOM 7208 N N . LYS B 1 145 ? 32.419 -4.465 48.538 1.00 15.84 404 LYS B N 1
ATOM 7209 C CA . LYS B 1 145 ? 32.207 -3.416 49.527 1.00 16.99 404 LYS B CA 1
ATOM 7210 C C . LYS B 1 145 ? 31.371 -3.929 50.699 1.00 15.81 404 LYS B C 1
ATOM 7211 O O . LYS B 1 145 ? 31.701 -3.671 51.872 1.00 14.64 404 LYS B O 1
ATOM 7230 N N . GLU B 1 146 ? 30.309 -4.685 50.413 1.00 16.78 405 GLU B N 1
ATOM 7231 C CA . GLU B 1 146 ? 29.468 -5.188 51.484 1.00 16.28 405 GLU B CA 1
ATOM 7232 C C . GLU B 1 146 ? 30.208 -6.225 52.313 1.00 15.44 405 GLU B C 1
ATOM 7233 O O . GLU B 1 146 ? 30.126 -6.218 53.542 1.00 15.38 405 GLU B O 1
ATOM 7245 N N . ILE B 1 147 ? 30.964 -7.105 51.660 1.00 14.27 406 ILE B N 1
ATOM 7246 C CA . ILE B 1 147 ? 31.776 -8.068 52.399 1.00 13.63 406 ILE B CA 1
ATOM 7247 C C . ILE B 1 147 ? 32.679 -7.349 53.379 1.00 13.32 406 ILE B C 1
ATOM 7248 O O . ILE B 1 147 ? 32.866 -7.794 54.524 1.00 13.59 406 ILE B O 1
ATOM 7264 N N . GLU B 1 148 ? 33.313 -6.257 52.937 1.00 14.37 407 GLU B N 1
ATOM 7265 C CA . GLU B 1 148 ? 34.216 -5.557 53.845 1.00 15.66 407 GLU B CA 1
ATOM 7266 C C . GLU B 1 148 ? 33.462 -4.962 55.035 1.00 16.57 407 GLU B C 1
ATOM 7267 O O . GLU B 1 148 ? 33.985 -4.921 56.157 1.00 18.68 407 GLU B O 1
ATOM 7279 N N . ILE B 1 149 ? 32.234 -4.508 54.824 1.00 15.14 408 ILE B N 1
ATOM 7280 C CA . ILE B 1 149 ? 31.440 -4.015 55.944 1.00 17.09 408 ILE B CA 1
ATOM 7281 C C . ILE B 1 149 ? 31.152 -5.149 56.919 1.00 16.35 408 ILE B C 1
ATOM 7282 O O . ILE B 1 149 ? 31.330 -5.005 58.134 1.00 20.05 408 ILE B O 1
ATOM 7298 N N . TYR B 1 150 ? 30.705 -6.300 56.398 1.00 13.39 409 TYR B N 1
ATOM 7299 C CA . TYR B 1 150 ? 30.380 -7.420 57.274 1.00 14.12 409 TYR B CA 1
ATOM 7300 C C . TYR B 1 150 ? 31.621 -7.898 58.016 1.00 13.36 409 TYR B C 1
ATOM 7301 O O . TYR B 1 150 ? 31.554 -8.255 59.193 1.00 13.64 409 TYR B O 1
ATOM 7319 N N . LYS B 1 151 ? 32.760 -7.897 57.340 1.00 15.43 410 LYS B N 1
ATOM 7320 C CA . LYS B 1 151 ? 34.013 -8.269 57.994 1.00 17.36 410 LYS B CA 1
ATOM 7321 C C . LYS B 1 151 ? 34.266 -7.390 59.211 1.00 18.12 410 LYS B C 1
ATOM 7322 O O . LYS B 1 151 ? 34.640 -7.875 60.291 1.00 17.63 410 LYS B O 1
ATOM 7341 N N . GLN B 1 152 ? 34.077 -6.086 59.057 1.00 15.50 411 GLN B N 1
ATOM 7342 C CA . GLN B 1 152 ? 34.361 -5.197 60.168 1.00 18.46 411 GLN B CA 1
ATOM 7343 C C . GLN B 1 152 ? 33.345 -5.378 61.282 1.00 17.34 411 GLN B C 1
ATOM 7344 O O . GLN B 1 152 ? 33.685 -5.210 62.462 1.00 18.04 411 GLN B O 1
ATOM 7358 N N . GLU B 1 153 ? 32.089 -5.659 60.938 1.00 18.88 412 GLU B N 1
ATOM 7359 C CA . GLU B 1 153 ? 31.107 -5.984 61.961 1.00 19.76 412 GLU B CA 1
ATOM 7360 C C . GLU B 1 153 ? 31.546 -7.209 62.750 1.00 18.83 412 GLU B C 1
ATOM 7361 O O . GLU B 1 153 ? 31.405 -7.248 63.966 1.00 18.56 412 GLU B O 1
ATOM 7373 N N . LEU B 1 154 ? 32.059 -8.234 62.067 1.00 18.46 413 LEU B N 1
ATOM 7374 C CA . LEU B 1 154 ? 32.484 -9.440 62.765 1.00 17.65 413 LEU B CA 1
ATOM 7375 C C . LEU B 1 154 ? 33.670 -9.147 63.677 1.00 18.05 413 LEU B C 1
ATOM 7376 O O . LEU B 1 154 ? 33.730 -9.658 64.800 1.00 18.03 413 LEU B O 1
ATOM 7392 N N . ARG B 1 155 ? 34.628 -8.340 63.213 1.00 21.00 414 ARG B N 1
ATOM 7393 C CA . ARG B 1 155 ? 35.737 -7.931 64.076 1.00 21.67 414 ARG B CA 1
ATOM 7394 C C . ARG B 1 155 ? 35.230 -7.190 65.309 1.00 20.75 414 ARG B C 1
ATOM 7395 O O . ARG B 1 155 ? 35.683 -7.447 66.434 1.00 22.41 414 ARG B O 1
ATOM 7416 N N . ASP B 1 156 ? 34.266 -6.287 65.122 1.00 19.53 415 ASP B N 1
ATOM 7417 C CA . ASP B 1 156 ? 33.732 -5.512 66.234 1.00 24.85 415 ASP B CA 1
ATOM 7418 C C . ASP B 1 156 ? 33.023 -6.396 67.243 1.00 21.70 415 ASP B C 1
ATOM 7419 O O . ASP B 1 156 ? 32.970 -6.066 68.426 1.00 21.73 415 ASP B O 1
ATOM 7428 N N . GLU B 1 157 ? 32.459 -7.509 66.800 1.00 22.35 416 GLU B N 1
ATOM 7429 C CA . GLU B 1 157 ? 31.754 -8.440 67.678 1.00 19.50 416 GLU B CA 1
ATOM 7430 C C . GLU B 1 157 ? 32.670 -9.512 68.252 1.00 20.38 416 GLU B C 1
ATOM 7431 O O . GLU B 1 157 ? 32.230 -10.301 69.077 1.00 25.93 416 GLU B O 1
ATOM 7443 N N . GLY B 1 158 ? 33.913 -9.579 67.815 1.00 21.14 417 GLY B N 1
ATOM 7444 C CA . GLY B 1 158 ? 34.824 -10.598 68.295 1.00 22.85 417 GLY B CA 1
ATOM 7445 C C . GLY B 1 158 ? 34.632 -11.955 67.671 1.00 20.23 417 GLY B C 1
ATOM 7446 O O . GLY B 1 158 ? 34.935 -12.965 68.304 1.00 19.86 417 GLY B O 1
ATOM 7450 N N . LYS B 1 159 ? 34.106 -12.015 66.450 1.00 16.76 418 LYS B N 1
ATOM 7451 C CA . LYS B 1 159 ? 33.853 -13.293 65.796 1.00 17.14 418 LYS B CA 1
ATOM 7452 C C . LYS B 1 159 ? 34.937 -13.568 64.761 1.00 18.66 418 LYS B C 1
ATOM 7453 O O . LYS B 1 159 ? 35.306 -12.682 63.997 1.00 18.41 418 LYS B O 1
ATOM 7472 N N . ALA B 1 160 ? 35.457 -14.791 64.754 1.00 20.43 419 ALA B N 1
ATOM 7473 C CA . ALA B 1 160 ? 36.513 -15.158 63.832 1.00 17.77 419 ALA B CA 1
ATOM 7474 C C . ALA B 1 160 ? 35.977 -15.333 62.425 1.00 15.41 419 ALA B C 1
ATOM 7475 O O . ALA B 1 160 ? 34.811 -15.655 62.213 1.00 17.56 419 ALA B O 1
ATOM 7482 N N . PHE B 1 161 ? 36.840 -15.095 61.447 1.00 14.75 420 PHE B N 1
ATOM 7483 C CA . PHE B 1 161 ? 36.524 -15.357 60.053 1.00 15.26 420 PHE B CA 1
ATOM 7484 C C . PHE B 1 161 ? 37.843 -15.386 59.300 1.00 16.06 420 PHE B C 1
ATOM 7485 O O . PHE B 1 161 ? 38.874 -14.934 59.814 1.00 16.10 420 PHE B O 1
ATOM 7502 N N . ASP B 1 162 ? 37.809 -15.974 58.108 1.00 18.23 421 ASP B N 1
ATOM 7503 C CA . ASP B 1 162 ? 38.973 -16.069 57.231 1.00 24.25 421 ASP B CA 1
ATOM 7504 C C . ASP B 1 162 ? 39.140 -14.727 56.528 1.00 22.82 421 ASP B C 1
ATOM 7505 O O . ASP B 1 162 ? 38.372 -14.382 55.617 1.00 20.52 421 ASP B O 1
ATOM 7514 N N . GLU B 1 163 ? 40.159 -13.971 56.943 1.00 24.28 422 GLU B N 1
ATOM 7515 C CA . GLU B 1 163 ? 40.316 -12.606 56.458 1.00 29.02 422 GLU B CA 1
ATOM 7516 C C . GLU B 1 163 ? 40.595 -12.558 54.961 1.00 29.13 422 GLU B C 1
ATOM 7517 O O . GLU B 1 163 ? 40.243 -11.570 54.302 1.00 30.13 422 GLU B O 1
ATOM 7529 N N . SER B 1 164 ? 41.213 -13.604 54.412 1.00 30.85 423 SER B N 1
ATOM 7530 C CA . SER B 1 164 ? 41.534 -13.687 52.991 1.00 38.51 423 SER B CA 1
ATOM 7531 C C . SER B 1 164 ? 40.587 -14.619 52.232 1.00 27.91 423 SER B C 1
ATOM 7532 O O . SER B 1 164 ? 40.986 -15.252 51.250 1.00 24.37 423 SER B O 1
ATOM 7540 N N . ILE B 1 165 ? 39.341 -14.728 52.688 1.00 20.49 424 ILE B N 1
ATOM 7541 C CA . ILE B 1 165 ? 38.371 -15.572 52.016 1.00 18.69 424 ILE B CA 1
ATOM 7542 C C . ILE B 1 165 ? 38.330 -15.206 50.542 1.00 18.41 424 ILE B C 1
ATOM 7543 O O . ILE B 1 165 ? 38.346 -14.021 50.175 1.00 15.11 424 ILE B O 1
ATOM 7559 N N . GLU B 1 166 ? 38.268 -16.232 49.691 1.00 19.36 425 GLU B N 1
ATOM 7560 C CA . GLU B 1 166 ? 38.296 -16.032 48.250 1.00 17.55 425 GLU B CA 1
ATOM 7561 C C . GLU B 1 166 ? 36.901 -15.873 47.684 1.00 14.72 425 GLU B C 1
ATOM 7562 O O . GLU B 1 166 ? 35.934 -16.481 48.165 1.00 13.32 425 GLU B O 1
ATOM 7574 N N . ILE B 1 167 ? 36.814 -15.059 46.633 1.00 14.70 426 ILE B N 1
ATOM 7575 C CA . ILE B 1 167 ? 35.560 -14.631 46.034 1.00 18.99 426 ILE B CA 1
ATOM 7576 C C . ILE B 1 167 ? 35.585 -15.042 44.568 1.00 15.84 426 ILE B C 1
ATOM 7577 O O . ILE B 1 167 ? 36.570 -14.803 43.867 1.00 16.95 426 ILE B O 1
ATOM 7593 N N . GLY B 1 168 ? 34.482 -15.591 44.092 1.00 13.43 427 GLY B N 1
ATOM 7594 C CA . GLY B 1 168 ? 34.370 -16.001 42.709 1.00 13.58 427 GLY B CA 1
ATOM 7595 C C . GLY B 1 168 ? 33.012 -15.674 42.118 1.00 12.54 427 GLY B C 1
ATOM 7596 O O . GLY B 1 168 ? 32.082 -15.271 42.807 1.00 14.21 427 GLY B O 1
ATOM 7600 N N . VAL B 1 169 ? 32.925 -15.863 40.818 1.00 11.55 428 VAL B N 1
ATOM 7601 C CA . VAL B 1 169 ? 31.713 -15.643 40.057 1.00 12.51 428 VAL B CA 1
ATOM 7602 C C . VAL B 1 169 ? 31.311 -16.972 39.443 1.00 11.54 428 VAL B C 1
ATOM 7603 O O . VAL B 1 169 ? 32.131 -17.632 38.801 1.00 10.42 428 VAL B O 1
ATOM 7616 N N . MET B 1 170 ? 30.040 -17.331 39.585 1.00 12.15 429 MET B N 1
ATOM 7617 C CA . MET B 1 170 ? 29.498 -18.448 38.818 1.00 14.36 429 MET B CA 1
ATOM 7618 C C . MET B 1 170 ? 29.071 -17.891 37.465 1.00 15.94 429 MET B C 1
ATOM 7619 O O . MET B 1 170 ? 28.075 -17.167 37.382 1.00 17.48 429 MET B O 1
ATOM 7633 N N . VAL B 1 171 ? 29.819 -18.213 36.416 1.00 15.38 430 VAL B N 1
ATOM 7634 C CA . VAL B 1 171 ? 29.572 -17.640 35.100 1.00 17.15 430 VAL B CA 1
ATOM 7635 C C . VAL B 1 171 ? 28.397 -18.388 34.481 1.00 16.06 430 VAL B C 1
ATOM 7636 O O . VAL B 1 171 ? 28.513 -19.560 34.107 1.00 13.75 430 VAL B O 1
ATOM 7649 N N . GLU B 1 172 ? 27.255 -17.726 34.415 1.00 17.19 431 GLU B N 1
ATOM 7650 C CA . GLU B 1 172 ? 26.094 -18.284 33.729 1.00 18.48 431 GLU B CA 1
ATOM 7651 C C . GLU B 1 172 ? 25.505 -17.307 32.729 1.00 13.17 431 GLU B C 1
ATOM 7652 O O . GLU B 1 172 ? 24.689 -17.710 31.913 1.00 12.24 431 GLU B O 1
ATOM 7664 N N . THR B 1 173 ? 25.914 -16.062 32.734 1.00 13.95 432 THR B N 1
ATOM 7665 C CA . THR B 1 173 ? 25.376 -15.075 31.782 1.00 13.83 432 THR B CA 1
ATOM 7666 C C . THR B 1 173 ? 26.384 -14.851 30.673 1.00 15.33 432 THR B C 1
ATOM 7667 O O . THR B 1 173 ? 27.599 -14.850 30.931 1.00 12.48 432 THR B O 1
ATOM 7678 N N . PRO B 1 174 ? 25.917 -14.684 29.432 1.00 16.70 433 PRO B N 1
ATOM 7679 C CA . PRO B 1 174 ? 26.859 -14.352 28.353 1.00 15.32 433 PRO B CA 1
ATOM 7680 C C . PRO B 1 174 ? 27.620 -13.076 28.649 1.00 12.15 433 PRO B C 1
ATOM 7681 O O . PRO B 1 174 ? 28.753 -12.922 28.188 1.00 11.66 433 PRO B O 1
ATOM 7692 N N . ALA B 1 175 ? 26.991 -12.149 29.366 1.00 9.73 434 ALA B N 1
ATOM 7693 C CA . ALA B 1 175 ? 27.648 -10.916 29.772 1.00 11.91 434 ALA B CA 1
ATOM 7694 C C . ALA B 1 175 ? 28.935 -11.199 30.518 1.00 12.34 434 ALA B C 1
ATOM 7695 O O . ALA B 1 175 ? 30.005 -10.695 30.149 1.00 10.84 434 ALA B O 1
ATOM 7702 N N . ALA B 1 176 ? 28.847 -12.013 31.567 1.00 12.84 435 ALA B N 1
ATOM 7703 C CA . ALA B 1 176 ? 30.026 -12.332 32.364 1.00 13.44 435 ALA B CA 1
ATOM 7704 C C . ALA B 1 176 ? 31.076 -13.046 31.528 1.00 13.31 435 ALA B C 1
ATOM 7705 O O . ALA B 1 176 ? 32.284 -12.804 31.686 1.00 11.98 435 ALA B O 1
ATOM 7712 N N . ALA B 1 177 ? 30.646 -13.934 30.626 1.00 14.10 436 ALA B N 1
ATOM 7713 C CA . ALA B 1 177 ? 31.629 -14.593 29.774 1.00 14.46 436 ALA B CA 1
ATOM 7714 C C . ALA B 1 177 ? 32.361 -13.566 28.905 1.00 15.79 436 ALA B C 1
ATOM 7715 O O . ALA B 1 177 ? 33.560 -13.706 28.625 1.00 18.63 436 ALA B O 1
ATOM 7722 N N . THR B 1 178 ? 31.644 -12.542 28.439 1.00 11.80 437 THR B N 1
ATOM 7723 C CA . THR B 1 178 ? 32.248 -11.597 27.519 1.00 13.44 437 THR B CA 1
ATOM 7724 C C . THR B 1 178 ? 33.213 -10.668 28.240 1.00 12.40 437 THR B C 1
ATOM 7725 O O . THR B 1 178 ? 34.248 -10.287 27.676 1.00 13.25 437 THR B O 1
ATOM 7736 N N . ILE B 1 179 ? 32.905 -10.296 29.470 1.00 11.45 438 ILE B N 1
ATOM 7737 C CA . ILE B 1 179 ? 33.792 -9.409 30.243 1.00 14.25 438 ILE B CA 1
ATOM 7738 C C . ILE B 1 179 ? 34.673 -10.209 31.204 1.00 14.15 438 ILE B C 1
ATOM 7739 O O . ILE B 1 179 ? 35.124 -9.694 32.240 1.00 12.02 438 ILE B O 1
ATOM 7755 N N . ALA B 1 180 ? 34.939 -11.477 30.869 1.00 13.79 439 ALA B N 1
ATOM 7756 C CA . ALA B 1 180 ? 35.669 -12.322 31.812 1.00 13.09 439 ALA B CA 1
ATOM 7757 C C . ALA B 1 180 ? 37.044 -11.745 32.129 1.00 12.31 439 ALA B C 1
ATOM 7758 O O . ALA B 1 180 ? 37.543 -11.882 33.263 1.00 14.57 439 ALA B O 1
ATOM 7765 N N . ARG B 1 181 ? 37.703 -11.135 31.141 1.00 10.60 440 ARG B N 1
ATOM 7766 C CA . ARG B 1 181 ? 39.058 -10.654 31.399 1.00 14.14 440 ARG B CA 1
ATOM 7767 C C . ARG B 1 181 ? 39.039 -9.533 32.430 1.00 13.31 440 ARG B C 1
ATOM 7768 O O . ARG B 1 181 ? 39.926 -9.455 33.280 1.00 17.23 440 ARG B O 1
ATOM 7789 N N . HIS B 1 182 ? 38.023 -8.673 32.386 1.00 11.01 441 HIS B N 1
ATOM 7790 C CA . HIS B 1 182 ? 37.878 -7.640 33.408 1.00 12.19 441 HIS B CA 1
ATOM 7791 C C . HIS B 1 182 ? 37.521 -8.239 34.763 1.00 11.06 441 HIS B C 1
ATOM 7792 O O . HIS B 1 182 ? 38.081 -7.837 35.805 1.00 11.55 441 HIS B O 1
ATOM 7806 N N . LEU B 1 183 ? 36.599 -9.218 34.774 1.00 10.29 442 LEU B N 1
ATOM 7807 C CA . LEU B 1 183 ? 36.227 -9.842 36.030 1.00 10.81 442 LEU B CA 1
ATOM 7808 C C . LEU B 1 183 ? 37.402 -10.597 36.646 1.00 13.73 442 LEU B C 1
ATOM 7809 O O . LEU B 1 183 ? 37.542 -10.641 37.881 1.00 11.75 442 LEU B O 1
ATOM 7825 N N . ALA B 1 184 ? 38.244 -11.211 35.809 1.00 17.59 443 ALA B N 1
ATOM 7826 C CA . ALA B 1 184 ? 39.336 -12.023 36.335 1.00 16.30 443 ALA B CA 1
ATOM 7827 C C . ALA B 1 184 ? 40.330 -11.180 37.128 1.00 13.50 443 ALA B C 1
ATOM 7828 O O . ALA B 1 184 ? 41.132 -11.734 37.900 1.00 13.57 443 ALA B O 1
ATOM 7835 N N . LYS B 1 185 ? 40.329 -9.873 36.921 1.00 11.55 444 LYS B N 1
ATOM 7836 C CA . LYS B 1 185 ? 41.209 -8.999 37.672 1.00 13.57 444 LYS B CA 1
ATOM 7837 C C . LYS B 1 185 ? 40.706 -8.740 39.077 1.00 13.56 444 LYS B C 1
ATOM 7838 O O . LYS B 1 185 ? 41.500 -8.308 39.918 1.00 15.10 444 LYS B O 1
ATOM 7857 N N . GLU B 1 186 ? 39.413 -8.944 39.326 1.00 14.28 445 GLU B N 1
ATOM 7858 C CA . GLU B 1 186 ? 38.779 -8.562 40.574 1.00 18.02 445 GLU B CA 1
ATOM 7859 C C . GLU B 1 186 ? 38.099 -9.718 41.302 1.00 17.11 445 GLU B C 1
ATOM 7860 O O . GLU B 1 186 ? 37.498 -9.501 42.357 1.00 16.49 445 GLU B O 1
ATOM 7872 N N . VAL B 1 187 ? 38.184 -10.939 40.785 1.00 15.58 446 VAL B N 1
ATOM 7873 C CA . VAL B 1 187 ? 37.708 -12.103 41.510 1.00 15.28 446 VAL B CA 1
ATOM 7874 C C . VAL B 1 187 ? 38.807 -13.150 41.491 1.00 14.27 446 VAL B C 1
ATOM 7875 O O . VAL B 1 187 ? 39.753 -13.080 40.710 1.00 15.13 446 VAL B O 1
ATOM 7888 N N . ASP B 1 188 ? 38.683 -14.124 42.383 1.00 12.39 447 ASP B N 1
ATOM 7889 C CA . ASP B 1 188 ? 39.714 -15.131 42.515 1.00 12.47 447 ASP B CA 1
ATOM 7890 C C . ASP B 1 188 ? 39.540 -16.312 41.594 1.00 11.74 447 ASP B C 1
ATOM 7891 O O . ASP B 1 188 ? 40.520 -17.014 41.315 1.00 12.25 447 ASP B O 1
ATOM 7900 N N . PHE B 1 189 ? 38.324 -16.598 41.152 1.00 13.43 448 PHE B N 1
ATOM 7901 C CA . PHE B 1 189 ? 38.087 -17.789 40.342 1.00 10.26 448 PHE B CA 1
ATOM 7902 C C . PHE B 1 189 ? 36.740 -17.644 39.661 1.00 9.68 448 PHE B C 1
ATOM 7903 O O . PHE B 1 189 ? 35.902 -16.831 40.059 1.00 10.76 448 PHE B O 1
ATOM 7920 N N . PHE B 1 190 ? 36.544 -18.453 38.643 1.00 10.15 449 PHE B N 1
ATOM 7921 C CA . PHE B 1 190 ? 35.252 -18.640 38.016 1.00 12.72 449 PHE B CA 1
ATOM 7922 C C . PHE B 1 190 ? 34.806 -20.093 38.182 1.00 12.30 449 PHE B C 1
ATOM 7923 O O . PHE B 1 190 ? 35.625 -20.998 38.266 1.00 12.88 449 PHE B O 1
ATOM 7940 N N . SER B 1 191 ? 33.500 -20.307 38.207 1.00 11.37 450 SER B N 1
ATOM 7941 C CA . SER B 1 191 ? 32.929 -21.608 37.943 1.00 12.09 450 SER B CA 1
ATOM 7942 C C . SER B 1 191 ? 31.803 -21.420 36.943 1.00 12.36 450 SER B C 1
ATOM 7943 O O . SER B 1 191 ? 30.931 -20.578 37.135 1.00 13.55 450 SER B O 1
ATOM 7951 N N . ILE B 1 192 ? 31.770 -22.244 35.921 1.00 13.03 451 ILE B N 1
ATOM 7952 C CA . ILE B 1 192 ? 30.790 -22.091 34.852 1.00 15.19 451 ILE B CA 1
ATOM 7953 C C . ILE B 1 192 ? 29.550 -22.898 35.212 1.00 12.61 451 ILE B C 1
ATOM 7954 O O . ILE B 1 192 ? 29.626 -24.108 35.438 1.00 10.31 451 ILE B O 1
ATOM 7970 N N . GLY B 1 193 ? 28.409 -22.220 35.287 1.00 12.45 452 GLY B N 1
ATOM 7971 C CA . GLY B 1 193 ? 27.131 -22.873 35.404 1.00 13.30 452 GLY B CA 1
ATOM 7972 C C . GLY B 1 193 ? 26.594 -23.138 34.008 1.00 14.13 452 GLY B C 1
ATOM 7973 O O . GLY B 1 193 ? 25.869 -22.307 33.448 1.00 12.89 452 GLY B O 1
ATOM 7977 N N . THR B 1 194 ? 26.970 -24.283 33.433 1.00 17.04 453 THR B N 1
ATOM 7978 C CA . THR B 1 194 ? 26.787 -24.505 31.998 1.00 16.94 453 THR B CA 1
ATOM 7979 C C . THR B 1 194 ? 25.320 -24.618 31.621 1.00 14.28 453 THR B C 1
ATOM 7980 O O . THR B 1 194 ? 24.928 -24.193 30.524 1.00 14.61 453 THR B O 1
ATOM 7991 N N . ASN B 1 195 ? 24.493 -25.181 32.501 1.00 12.04 454 ASN B N 1
ATOM 7992 C CA . ASN B 1 195 ? 23.082 -25.320 32.168 1.00 17.73 454 ASN B CA 1
ATOM 7993 C C . ASN B 1 195 ? 22.469 -23.951 31.887 1.00 14.24 454 ASN B C 1
ATOM 7994 O O . ASN B 1 195 ? 21.714 -23.766 30.924 1.00 12.48 454 ASN B O 1
ATOM 8005 N N . ASP B 1 196 ? 22.723 -22.992 32.765 1.00 14.03 455 ASP B N 1
ATOM 8006 C CA . ASP B 1 196 ? 22.104 -21.682 32.609 1.00 16.23 455 ASP B CA 1
ATOM 8007 C C . ASP B 1 196 ? 22.821 -20.863 31.542 1.00 13.38 455 ASP B C 1
ATOM 8008 O O . ASP B 1 196 ? 22.178 -20.145 30.769 1.00 12.15 455 ASP B O 1
ATOM 8017 N N . LEU B 1 197 ? 24.141 -20.997 31.450 1.00 12.05 456 LEU B N 1
ATOM 8018 C CA . LEU B 1 197 ? 24.858 -20.328 30.378 1.00 13.89 456 LEU B CA 1
ATOM 8019 C C . LEU B 1 197 ? 24.329 -20.783 29.022 1.00 13.15 456 LEU B C 1
ATOM 8020 O O . LEU B 1 197 ? 24.172 -19.969 28.110 1.00 9.95 456 LEU B O 1
ATOM 8036 N N . THR B 1 198 ? 24.058 -22.085 28.872 1.00 11.87 457 THR B N 1
ATOM 8037 C CA . THR B 1 198 ? 23.498 -22.572 27.608 1.00 11.75 457 THR B CA 1
ATOM 8038 C C . THR B 1 198 ? 22.139 -21.939 27.349 1.00 11.27 457 THR B C 1
ATOM 8039 O O . THR B 1 198 ? 21.841 -21.485 26.220 1.00 11.67 457 THR B O 1
ATOM 8050 N N . GLN B 1 199 ? 21.295 -21.900 28.384 1.00 10.43 458 GLN B N 1
ATOM 8051 C CA . GLN B 1 199 ? 19.955 -21.351 28.220 1.00 11.94 458 GLN B CA 1
ATOM 8052 C C . GLN B 1 199 ? 19.999 -19.872 27.842 1.00 11.98 458 GLN B C 1
ATOM 8053 O O . GLN B 1 199 ? 19.277 -19.433 26.942 1.00 11.96 458 GLN B O 1
ATOM 8067 N N . TYR B 1 200 ? 20.826 -19.079 28.509 1.00 12.85 459 TYR B N 1
ATOM 8068 C CA . TYR B 1 200 ? 20.861 -17.657 28.157 1.00 13.12 459 TYR B CA 1
ATOM 8069 C C . TYR B 1 200 ? 21.512 -17.440 26.786 1.00 12.85 459 TYR B C 1
ATOM 8070 O O . TYR B 1 200 ? 21.077 -16.589 26.001 1.00 12.19 459 TYR B O 1
ATOM 8088 N N . THR B 1 201 ? 22.532 -18.223 26.455 1.00 12.77 460 THR B N 1
ATOM 8089 C CA . THR B 1 201 ? 23.254 -17.973 25.204 1.00 13.16 460 THR B CA 1
ATOM 8090 C C . THR B 1 201 ? 22.405 -18.335 24.000 1.00 12.29 460 THR B C 1
ATOM 8091 O O . THR B 1 201 ? 22.326 -17.572 23.012 1.00 12.53 460 THR B O 1
ATOM 8102 N N . LEU B 1 202 ? 21.747 -19.486 24.068 1.00 11.94 461 LEU B N 1
ATOM 8103 C CA . LEU B 1 202 ? 20.872 -19.975 23.011 1.00 11.50 461 LEU B CA 1
ATOM 8104 C C . LEU B 1 202 ? 19.455 -19.439 23.131 1.00 11.58 461 LEU B C 1
ATOM 8105 O O . LEU B 1 202 ? 18.584 -19.829 22.340 1.00 12.31 461 LEU B O 1
ATOM 8121 N N . ALA B 1 203 ? 19.192 -18.593 24.124 1.00 11.88 462 ALA B N 1
ATOM 8122 C CA . ALA B 1 203 ? 17.873 -18.050 24.350 1.00 14.42 462 ALA B CA 1
ATOM 8123 C C . ALA B 1 203 ? 16.812 -19.151 24.364 1.00 15.44 462 ALA B C 1
ATOM 8124 O O . ALA B 1 203 ? 15.828 -19.095 23.633 1.00 14.05 462 ALA B O 1
ATOM 8131 N N . VAL B 1 204 ? 17.020 -20.158 25.214 1.00 15.55 463 VAL B N 1
ATOM 8132 C CA . VAL B 1 204 ? 16.130 -21.312 25.278 1.00 15.82 463 VAL B CA 1
ATOM 8133 C C . VAL B 1 204 ? 15.890 -21.706 26.736 1.00 13.54 463 VAL B C 1
ATOM 8134 O O . VAL B 1 204 ? 16.832 -21.870 27.513 1.00 13.17 463 VAL B O 1
ATOM 8147 N N . ASP B 1 205 ? 14.633 -21.893 27.093 1.00 15.40 464 ASP B N 1
ATOM 8148 C CA . ASP B 1 205 ? 14.231 -22.446 28.387 1.00 15.20 464 ASP B CA 1
ATOM 8149 C C . ASP B 1 205 ? 14.197 -23.971 28.258 1.00 15.69 464 ASP B C 1
ATOM 8150 O O . ASP B 1 205 ? 13.354 -24.530 27.553 1.00 17.70 464 ASP B O 1
ATOM 8159 N N . ARG B 1 206 ? 15.132 -24.643 28.904 1.00 17.17 465 ARG B N 1
ATOM 8160 C CA . ARG B 1 206 ? 15.288 -26.077 28.693 1.00 26.92 465 ARG B CA 1
ATOM 8161 C C . ARG B 1 206 ? 14.045 -26.833 29.123 1.00 27.76 465 ARG B C 1
ATOM 8162 O O . ARG B 1 206 ? 13.766 -27.909 28.588 1.00 30.54 465 ARG B O 1
ATOM 8183 N N . MET B 1 207 ? 13.285 -26.289 30.077 1.00 24.77 466 MET B N 1
ATOM 8184 C CA . MET B 1 207 ? 12.074 -26.924 30.582 1.00 24.83 466 MET B CA 1
ATOM 8185 C C . MET B 1 207 ? 10.859 -26.649 29.714 1.00 25.12 466 MET B C 1
ATOM 8186 O O . MET B 1 207 ? 9.762 -27.080 30.063 1.00 24.41 466 MET B O 1
ATOM 8200 N N . ASN B 1 208 ? 11.024 -25.921 28.612 1.00 24.82 467 ASN B N 1
ATOM 8201 C CA . ASN B 1 208 ? 9.930 -25.605 27.708 1.00 25.07 467 ASN B CA 1
ATOM 8202 C C . ASN B 1 208 ? 9.866 -26.720 26.663 1.00 27.52 467 ASN B C 1
ATOM 8203 O O . ASN B 1 208 ? 10.745 -26.826 25.799 1.00 22.78 467 ASN B O 1
ATOM 8214 N N . GLU B 1 209 ? 8.827 -27.556 26.747 1.00 32.88 468 GLU B N 1
ATOM 8215 C CA . GLU B 1 209 ? 8.778 -28.755 25.921 1.00 37.26 468 GLU B CA 1
ATOM 8216 C C . GLU B 1 209 ? 8.848 -28.417 24.442 1.00 33.15 468 GLU B C 1
ATOM 8217 O O . GLU B 1 209 ? 9.362 -29.211 23.648 1.00 34.25 468 GLU B O 1
ATOM 8229 N N . HIS B 1 210 ? 8.325 -27.261 24.047 1.00 29.56 469 HIS B N 1
ATOM 8230 C CA . HIS B 1 210 ? 8.215 -26.941 22.633 1.00 28.61 469 HIS B CA 1
ATOM 8231 C C . HIS B 1 210 ? 9.524 -26.483 22.013 1.00 24.51 469 HIS B C 1
ATOM 8232 O O . HIS B 1 210 ? 9.596 -26.416 20.778 1.00 26.98 469 HIS B O 1
ATOM 8246 N N . VAL B 1 211 ? 10.547 -26.185 22.813 1.00 20.34 470 VAL B N 1
ATOM 8247 C CA . VAL B 1 211 ? 11.823 -25.746 22.267 1.00 19.38 470 VAL B CA 1
ATOM 8248 C C . VAL B 1 211 ? 12.968 -26.522 22.892 1.00 20.44 470 VAL B C 1
ATOM 8249 O O . VAL B 1 211 ? 14.133 -26.144 22.750 1.00 18.35 470 VAL B O 1
ATOM 8262 N N . LYS B 1 212 ? 12.660 -27.620 23.576 1.00 30.18 471 LYS B N 1
ATOM 8263 C CA . LYS B 1 212 ? 13.695 -28.333 24.323 1.00 31.94 471 LYS B CA 1
ATOM 8264 C C . LYS B 1 212 ? 14.830 -28.788 23.420 1.00 25.77 471 LYS B C 1
ATOM 8265 O O . LYS B 1 212 ? 15.973 -28.861 23.869 1.00 24.67 471 LYS B O 1
ATOM 8284 N N . GLU B 1 213 ? 14.540 -29.085 22.153 1.00 26.14 472 GLU B N 1
ATOM 8285 C CA . GLU B 1 213 ? 15.576 -29.533 21.231 1.00 33.53 472 GLU B CA 1
ATOM 8286 C C . GLU B 1 213 ? 16.617 -28.450 20.957 1.00 28.04 472 GLU B C 1
ATOM 8287 O O . GLU B 1 213 ? 17.723 -28.767 20.512 1.00 27.23 472 GLU B O 1
ATOM 8299 N N . TYR B 1 214 ? 16.285 -27.181 21.200 1.00 24.21 473 TYR B N 1
ATOM 8300 C CA . TYR B 1 214 ? 17.251 -26.108 21.012 1.00 21.01 473 TYR B CA 1
ATOM 8301 C C . TYR B 1 214 ? 18.296 -26.070 22.114 1.00 20.35 473 TYR B C 1
ATOM 8302 O O . TYR B 1 214 ? 19.345 -25.462 21.911 1.00 18.43 473 TYR B O 1
ATOM 8320 N N . TYR B 1 215 ? 18.063 -26.732 23.255 1.00 24.79 474 TYR B N 1
ATOM 8321 C CA . TYR B 1 215 ? 19.017 -26.737 24.367 1.00 23.72 474 TYR B CA 1
ATOM 8322 C C . TYR B 1 215 ? 20.167 -27.689 24.055 1.00 20.79 474 TYR B C 1
ATOM 8323 O O . TYR B 1 215 ? 19.995 -28.910 24.076 1.00 20.45 474 TYR B O 1
ATOM 8341 N N . GLN B 1 216 ? 21.353 -27.137 23.804 1.00 16.52 475 GLN B N 1
ATOM 8342 C CA . GLN B 1 216 ? 22.492 -27.920 23.327 1.00 17.43 475 GLN B CA 1
ATOM 8343 C C . GLN B 1 216 ? 23.732 -27.420 24.039 1.00 14.93 475 GLN B C 1
ATOM 8344 O O . GLN B 1 216 ? 24.390 -26.476 23.587 1.00 11.94 475 GLN B O 1
ATOM 8358 N N . PRO B 1 217 ? 24.114 -28.060 25.144 1.00 23.09 476 PRO B N 1
ATOM 8359 C CA . PRO B 1 217 ? 25.347 -27.641 25.826 1.00 24.54 476 PRO B CA 1
ATOM 8360 C C . PRO B 1 217 ? 26.595 -27.774 24.980 1.00 22.25 476 PRO B C 1
ATOM 8361 O O . PRO B 1 217 ? 27.569 -27.062 25.263 1.00 22.64 476 PRO B O 1
ATOM 8372 N N . PHE B 1 218 ? 26.603 -28.617 23.938 1.00 16.85 477 PHE B N 1
ATOM 8373 C CA . PHE B 1 218 ? 27.773 -28.727 23.082 1.00 14.41 477 PHE B CA 1
ATOM 8374 C C . PHE B 1 218 ? 27.746 -27.748 21.911 1.00 13.22 477 PHE B C 1
ATOM 8375 O O . PHE B 1 218 ? 28.595 -27.838 21.027 1.00 12.70 477 PHE B O 1
ATOM 8392 N N . HIS B 1 219 ? 26.785 -26.840 21.879 1.00 16.74 478 HIS B N 1
ATOM 8393 C CA . HIS B 1 219 ? 26.709 -25.833 20.827 1.00 16.23 478 HIS B CA 1
ATOM 8394 C C . HIS B 1 219 ? 28.010 -25.041 20.761 1.00 13.01 478 HIS B C 1
ATOM 8395 O O . HIS B 1 219 ? 28.530 -24.618 21.799 1.00 11.46 478 HIS B O 1
ATOM 8409 N N . PRO B 1 220 ? 28.554 -24.803 19.566 1.00 13.87 479 PRO B N 1
ATOM 8410 C CA . PRO B 1 220 ? 29.855 -24.112 19.493 1.00 16.50 479 PRO B CA 1
ATOM 8411 C C . PRO B 1 220 ? 29.878 -22.745 20.188 1.00 14.89 479 PRO B C 1
ATOM 8412 O O . PRO B 1 220 ? 30.929 -22.315 20.667 1.00 11.36 479 PRO B O 1
ATOM 8423 N N . SER B 1 221 ? 28.753 -22.042 20.261 1.00 13.89 480 SER B N 1
ATOM 8424 C CA . SER B 1 221 ? 28.771 -20.744 20.930 1.00 16.04 480 SER B CA 1
ATOM 8425 C C . SER B 1 221 ? 28.983 -20.903 22.432 1.00 12.88 480 SER B C 1
ATOM 8426 O O . SER B 1 221 ? 29.746 -20.146 23.031 1.00 11.09 480 SER B O 1
ATOM 8434 N N . VAL B 1 222 ? 28.338 -21.897 23.043 1.00 11.84 481 VAL B N 1
ATOM 8435 C CA . VAL B 1 222 ? 28.487 -22.136 24.479 1.00 10.29 481 VAL B CA 1
ATOM 8436 C C . VAL B 1 222 ? 29.910 -22.536 24.807 1.00 10.41 481 VAL B C 1
ATOM 8437 O O . VAL B 1 222 ? 30.518 -22.011 25.746 1.00 10.68 481 VAL B O 1
ATOM 8450 N N . LEU B 1 223 ? 30.456 -23.497 24.067 1.00 10.22 482 LEU B N 1
ATOM 8451 C CA . LEU B 1 223 ? 31.804 -23.958 24.348 1.00 11.64 482 LEU B CA 1
ATOM 8452 C C . LEU B 1 223 ? 32.835 -22.876 24.069 1.00 13.33 482 LEU B C 1
ATOM 8453 O O . LEU B 1 223 ? 33.868 -22.818 24.753 1.00 13.49 482 LEU B O 1
ATOM 8469 N N . ASN B 1 224 ? 32.596 -22.008 23.069 1.00 12.07 483 ASN B N 1
ATOM 8470 C CA . ASN B 1 224 ? 33.560 -20.939 22.842 1.00 10.58 483 ASN B CA 1
ATOM 8471 C C . ASN B 1 224 ? 33.489 -19.882 23.921 1.00 11.51 483 ASN B C 1
ATOM 8472 O O . ASN B 1 224 ? 34.519 -19.268 24.243 1.00 10.29 483 ASN B O 1
ATOM 8483 N N . LEU B 1 225 ? 32.291 -19.648 24.490 1.00 13.45 484 LEU B N 1
ATOM 8484 C CA . LEU B 1 225 ? 32.201 -18.744 25.627 1.00 12.90 484 LEU B CA 1
ATOM 8485 C C . LEU B 1 225 ? 32.957 -19.334 26.817 1.00 12.22 484 LEU B C 1
ATOM 8486 O O . LEU B 1 225 ? 33.649 -18.625 27.534 1.00 10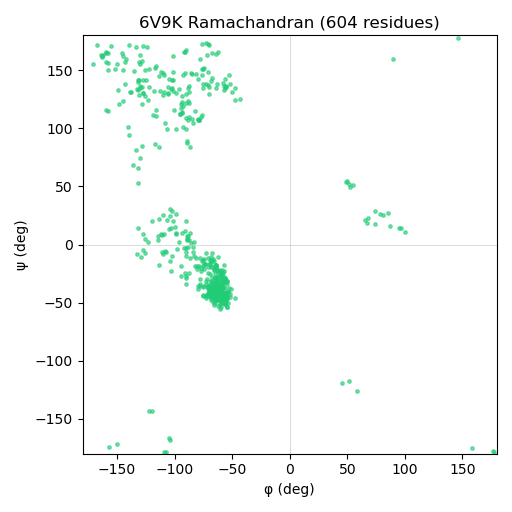.68 484 LEU B O 1
ATOM 8502 N N . ILE B 1 226 ? 32.810 -20.632 27.040 1.00 12.80 485 ILE B N 1
ATOM 8503 C CA . ILE B 1 226 ? 33.523 -21.299 28.134 1.00 12.29 485 ILE B CA 1
ATOM 8504 C C . ILE B 1 226 ? 35.025 -21.145 27.955 1.00 11.89 485 ILE B C 1
ATOM 8505 O O . ILE B 1 226 ? 35.741 -20.811 28.899 1.00 13.45 485 ILE B O 1
ATOM 8521 N N . LYS B 1 227 ? 35.523 -21.384 26.743 1.00 10.52 486 LYS B N 1
ATOM 8522 C CA . LYS B 1 227 ? 36.949 -21.238 26.485 1.00 12.04 486 LYS B CA 1
ATOM 8523 C C . LYS B 1 227 ? 37.393 -19.805 26.756 1.00 12.25 486 LYS B C 1
ATOM 8524 O O . LYS B 1 227 ? 38.474 -19.571 27.308 1.00 9.65 486 LYS B O 1
ATOM 8543 N N . GLN B 1 228 ? 36.577 -18.829 26.347 1.00 13.07 487 GLN B N 1
ATOM 8544 C CA . GLN B 1 228 ? 36.891 -17.432 26.631 1.00 13.57 487 GLN B CA 1
ATOM 8545 C C . GLN B 1 228 ? 37.059 -17.186 28.134 1.00 10.38 487 GLN B C 1
ATOM 8546 O O . GLN B 1 228 ? 37.991 -16.495 28.548 1.00 10.61 487 GLN B O 1
ATOM 8560 N N . VAL B 1 229 ? 36.188 -17.767 28.956 1.00 9.88 488 VAL B N 1
ATOM 8561 C CA . VAL B 1 229 ? 36.276 -17.616 30.399 1.00 11.03 488 VAL B CA 1
ATOM 8562 C C . VAL B 1 229 ? 37.533 -18.281 30.929 1.00 12.48 488 VAL B C 1
ATOM 8563 O O . VAL B 1 229 ? 38.278 -17.698 31.732 1.00 13.87 488 VAL B O 1
ATOM 8576 N N . ILE B 1 230 ? 37.792 -19.513 30.488 1.00 10.81 489 ILE B N 1
ATOM 8577 C CA . ILE B 1 230 ? 38.979 -20.227 30.949 1.00 11.35 489 ILE B CA 1
ATOM 8578 C C . ILE B 1 230 ? 40.231 -19.413 30.655 1.00 12.54 489 ILE B C 1
ATOM 8579 O O . ILE B 1 230 ? 41.066 -19.179 31.542 1.00 12.83 489 ILE B O 1
ATOM 8595 N N . ASP B 1 231 ? 40.379 -18.968 29.405 1.00 12.57 490 ASP B N 1
ATOM 8596 C CA . ASP B 1 231 ? 41.585 -18.260 28.997 1.00 12.49 490 ASP B CA 1
ATOM 8597 C C . ASP B 1 231 ? 41.726 -16.929 29.728 1.00 11.15 490 ASP B C 1
ATOM 8598 O O . ASP B 1 231 ? 42.841 -16.525 30.078 1.00 11.14 490 ASP B O 1
ATOM 8607 N N . ALA B 1 232 ? 40.617 -16.220 29.929 1.00 12.52 491 ALA B N 1
ATOM 8608 C CA . ALA B 1 232 ? 40.665 -14.967 30.671 1.00 15.60 491 ALA B CA 1
ATOM 8609 C C . ALA B 1 232 ? 41.150 -15.216 32.092 1.00 15.71 491 ALA B C 1
ATOM 8610 O O . ALA B 1 232 ? 41.961 -14.439 32.628 1.00 13.89 491 ALA B O 1
ATOM 8617 N N . SER B 1 233 ? 40.672 -16.307 32.721 1.00 15.77 492 SER B N 1
ATOM 8618 C CA . SER B 1 233 ? 41.092 -16.577 34.095 1.00 16.20 492 SER B CA 1
ATOM 8619 C C . SER B 1 233 ? 42.580 -16.860 34.146 1.00 15.95 492 SER B C 1
ATOM 8620 O O . SER B 1 233 ? 43.288 -16.330 35.010 1.00 16.75 492 SER B O 1
ATOM 8628 N N . HIS B 1 234 ? 43.085 -17.637 33.183 1.00 11.74 493 HIS B N 1
ATOM 8629 C CA . HIS B 1 234 ? 44.500 -17.945 33.156 1.00 12.46 493 HIS B CA 1
ATOM 8630 C C . HIS B 1 234 ? 45.350 -16.715 32.886 1.00 13.35 493 HIS B C 1
ATOM 8631 O O . HIS B 1 234 ? 46.455 -16.605 33.438 1.00 13.70 493 HIS B O 1
ATOM 8645 N N . ALA B 1 235 ? 44.872 -15.792 32.045 1.00 14.72 494 ALA B N 1
ATOM 8646 C CA . ALA B 1 235 ? 45.658 -14.606 31.733 1.00 17.75 494 ALA B CA 1
ATOM 8647 C C . ALA B 1 235 ? 45.955 -13.798 32.985 1.00 19.52 494 ALA B C 1
ATOM 8648 O O . ALA B 1 235 ? 46.976 -13.097 33.050 1.00 21.74 494 ALA B O 1
ATOM 8655 N N . GLU B 1 236 ? 45.089 -13.889 33.987 1.00 17.58 495 GLU B N 1
ATOM 8656 C CA . GLU B 1 236 ? 45.231 -13.158 35.239 1.00 17.57 495 GLU B CA 1
ATOM 8657 C C . GLU B 1 236 ? 45.730 -14.048 36.373 1.00 17.99 495 GLU B C 1
ATOM 8658 O O . GLU B 1 236 ? 45.671 -13.647 37.537 1.00 18.14 495 GLU B O 1
ATOM 8670 N N . GLY B 1 237 ? 46.237 -15.241 36.062 1.00 17.38 496 GLY B N 1
ATOM 8671 C CA . GLY B 1 237 ? 46.707 -16.139 37.082 1.00 17.19 496 GLY B CA 1
ATOM 8672 C C . GLY B 1 237 ? 45.634 -16.717 37.975 1.00 17.94 496 GLY B C 1
ATOM 8673 O O . GLY B 1 237 ? 45.932 -17.169 39.079 1.00 20.30 496 GLY B O 1
ATOM 8677 N N . LYS B 1 238 ? 44.405 -16.750 37.521 1.00 15.78 497 LYS B N 1
ATOM 8678 C CA . LYS B 1 238 ? 43.300 -17.331 38.264 1.00 15.01 497 LYS B CA 1
ATOM 8679 C C . LYS B 1 238 ? 42.946 -18.684 37.630 1.00 15.04 497 LYS B C 1
ATOM 8680 O O . LYS B 1 238 ? 43.693 -19.247 36.822 1.00 15.94 497 LYS B O 1
ATOM 8699 N N . TRP B 1 239 ? 41.798 -19.233 37.999 1.00 14.31 498 TRP B N 1
ATOM 8700 C CA . TRP B 1 239 ? 41.399 -20.537 37.513 1.00 10.95 498 TRP B CA 1
ATOM 8701 C C . TRP B 1 239 ? 39.898 -20.567 37.312 1.00 11.15 498 TRP B C 1
ATOM 8702 O O . TRP B 1 239 ? 39.160 -19.741 37.853 1.00 10.94 498 TRP B O 1
ATOM 8723 N N . THR B 1 240 ? 39.459 -21.550 36.528 1.00 10.85 499 THR B N 1
ATOM 8724 C CA . THR B 1 240 ? 38.063 -21.721 36.179 1.00 10.50 499 THR B CA 1
ATOM 8725 C C . THR B 1 240 ? 37.666 -23.165 36.407 1.00 12.44 499 THR B C 1
ATOM 8726 O O . THR B 1 240 ? 38.350 -24.079 35.928 1.00 13.82 499 THR B O 1
ATOM 8737 N N . GLY B 1 241 ? 36.573 -23.355 37.144 1.00 13.26 500 GLY B N 1
ATOM 8738 C CA . GLY B 1 241 ? 35.955 -24.645 37.319 1.00 12.08 500 GLY B CA 1
ATOM 8739 C C . GLY B 1 241 ? 34.632 -24.711 36.582 1.00 12.20 500 GLY B C 1
ATOM 8740 O O . GLY B 1 241 ? 34.207 -23.783 35.906 1.00 12.35 500 GLY B O 1
ATOM 8744 N N . MET B 1 242 ? 33.982 -25.856 36.719 1.00 15.31 501 MET B N 1
ATOM 8745 C CA . MET B 1 242 ? 32.650 -26.044 36.151 1.00 13.56 501 MET B CA 1
ATOM 8746 C C . MET B 1 242 ? 31.839 -26.919 37.083 1.00 11.27 501 MET B C 1
ATOM 8747 O O . MET B 1 242 ? 32.215 -28.059 37.350 1.00 12.28 501 MET B O 1
ATOM 8761 N N . CYS B 1 243 ? 30.703 -26.406 37.518 1.00 12.47 502 CYS B N 1
ATOM 8762 C CA . CYS B 1 243 ? 29.780 -27.147 38.350 1.00 14.92 502 CYS B CA 1
ATOM 8763 C C . CYS B 1 243 ? 28.510 -27.481 37.604 1.00 15.97 502 CYS B C 1
ATOM 8764 O O . CYS B 1 243 ? 27.695 -28.238 38.129 1.00 16.14 502 CYS B O 1
ATOM 8772 N N . GLY B 1 244 ? 28.338 -26.959 36.383 1.00 17.79 503 GLY B N 1
ATOM 8773 C CA . GLY B 1 244 ? 27.209 -27.348 35.563 1.00 17.40 503 GLY B CA 1
ATOM 8774 C C . GLY B 1 244 ? 27.258 -28.818 35.193 1.00 17.34 503 GLY B C 1
ATOM 8775 O O . GLY B 1 244 ? 28.292 -29.486 35.307 1.00 19.63 503 GLY B O 1
ATOM 8779 N N . GLU B 1 245 ? 26.105 -29.311 34.743 1.00 14.35 504 GLU B N 1
ATOM 8780 C CA . GLU B 1 245 ? 25.936 -30.725 34.433 1.00 20.57 504 GLU B CA 1
ATOM 8781 C C . GLU B 1 245 ? 26.980 -31.235 33.435 1.00 17.78 504 GLU B C 1
ATOM 8782 O O . GLU B 1 245 ? 27.374 -32.423 33.471 1.00 15.09 504 GLU B O 1
ATOM 8794 N N . LEU B 1 246 ? 27.431 -30.378 32.527 1.00 18.75 505 LEU B N 1
ATOM 8795 C CA . LEU B 1 246 ? 28.386 -30.831 31.517 1.00 20.12 505 LEU B CA 1
ATOM 8796 C C . LEU B 1 246 ? 29.675 -31.378 32.129 1.00 18.03 505 LEU B C 1
ATOM 8797 O O . LEU B 1 246 ? 30.346 -32.210 31.515 1.00 17.69 505 LEU B O 1
ATOM 8813 N N . ALA B 1 247 ? 30.046 -30.937 33.335 1.00 14.68 506 ALA B N 1
ATOM 8814 C CA . ALA B 1 247 ? 31.288 -31.439 33.922 1.00 14.49 506 ALA B CA 1
ATOM 8815 C C . ALA B 1 247 ? 31.191 -32.897 34.361 1.00 16.19 506 ALA B C 1
ATOM 8816 O O . ALA B 1 247 ? 32.214 -33.574 34.480 1.00 17.31 506 ALA B O 1
ATOM 8823 N N . GLY B 1 248 ? 30.006 -33.386 34.646 1.00 18.14 507 GLY B N 1
ATOM 8824 C CA . GLY B 1 248 ? 29.806 -34.780 34.956 1.00 16.99 507 GLY B CA 1
ATOM 8825 C C . GLY B 1 248 ? 29.534 -35.656 33.745 1.00 16.32 507 GLY B C 1
ATOM 8826 O O . GLY B 1 248 ? 29.291 -36.851 33.902 1.00 16.64 507 GLY B O 1
ATOM 8830 N N . ASP B 1 249 ? 29.591 -35.087 32.555 1.00 17.92 508 ASP B N 1
ATOM 8831 C CA . ASP B 1 249 ? 29.236 -35.784 31.319 1.00 20.38 508 ASP B CA 1
ATOM 8832 C C . ASP B 1 249 ? 30.504 -36.348 30.688 1.00 18.99 508 ASP B C 1
ATOM 8833 O O . ASP B 1 249 ? 31.375 -35.592 30.250 1.00 17.75 508 ASP B O 1
ATOM 8842 N N . GLU B 1 250 ? 30.615 -37.677 30.663 1.00 15.86 509 GLU B N 1
ATOM 8843 C CA . GLU B 1 250 ? 31.791 -38.339 30.121 1.00 20.25 509 GLU B CA 1
ATOM 8844 C C . GLU B 1 250 ? 32.043 -37.976 28.665 1.00 18.25 509 GLU B C 1
ATOM 8845 O O . GLU B 1 250 ? 33.177 -38.141 28.193 1.00 20.34 509 GLU B O 1
ATOM 8857 N N . ARG B 1 251 ? 31.011 -37.515 27.941 1.00 17.84 510 ARG B N 1
ATOM 8858 C CA . ARG B 1 251 ? 31.192 -37.123 26.552 1.00 23.99 510 ARG B CA 1
ATOM 8859 C C . ARG B 1 251 ? 31.994 -35.844 26.430 1.00 22.52 510 ARG B C 1
ATOM 8860 O O . ARG B 1 251 ? 32.529 -35.562 25.354 1.00 21.97 510 ARG B O 1
ATOM 8881 N N . ALA B 1 252 ? 32.074 -35.053 27.501 1.00 20.71 511 ALA B N 1
ATOM 8882 C CA . ALA B 1 252 ? 32.716 -33.750 27.456 1.00 17.70 511 ALA B CA 1
ATOM 8883 C C . ALA B 1 252 ? 34.061 -33.703 28.171 1.00 14.26 511 ALA B C 1
ATOM 8884 O O . ALA B 1 252 ? 34.748 -32.681 28.072 1.00 12.47 511 ALA B O 1
ATOM 8891 N N . THR B 1 253 ? 34.457 -34.775 28.867 1.00 15.96 512 THR B N 1
ATOM 8892 C CA . THR B 1 253 ? 35.607 -34.679 29.762 1.00 17.21 512 THR B CA 1
ATOM 8893 C C . THR B 1 253 ? 36.866 -34.287 28.995 1.00 15.26 512 THR B C 1
ATOM 8894 O O . THR B 1 253 ? 37.551 -33.315 29.337 1.00 14.12 512 THR B O 1
ATOM 8905 N N . LEU B 1 254 ? 37.204 -35.064 27.971 1.00 14.24 513 LEU B N 1
ATOM 8906 C CA . LEU B 1 254 ? 38.426 -34.811 27.212 1.00 16.77 513 LEU B CA 1
ATOM 8907 C C . LEU B 1 254 ? 38.378 -33.430 26.579 1.00 14.57 513 LEU B C 1
ATOM 8908 O O . LEU B 1 254 ? 39.371 -32.688 26.596 1.00 13.62 513 LEU B O 1
ATOM 8924 N N . LEU B 1 255 ? 37.210 -33.043 26.061 1.00 17.51 514 LEU B N 1
ATOM 8925 C CA . LEU B 1 255 ? 37.063 -31.721 25.470 1.00 17.61 514 LEU B CA 1
ATOM 8926 C C . LEU B 1 255 ? 37.329 -30.631 26.503 1.00 15.02 514 LEU B C 1
ATOM 8927 O O . LEU B 1 255 ? 38.123 -29.715 26.282 1.00 12.35 514 LEU B O 1
ATOM 8943 N N . LEU B 1 256 ? 36.657 -30.708 27.641 1.00 16.86 515 LEU B N 1
ATOM 8944 C CA . LEU B 1 256 ? 36.837 -29.687 28.667 1.00 16.74 515 LEU B CA 1
ATOM 8945 C C . LEU B 1 256 ? 38.287 -29.655 29.150 1.00 13.35 515 LEU B C 1
ATOM 8946 O O . LEU B 1 256 ? 38.844 -28.587 29.423 1.00 12.77 515 LEU B O 1
ATOM 8962 N N . LEU B 1 257 ? 38.905 -30.817 29.290 1.00 11.95 516 LEU B N 1
ATOM 8963 C CA . LEU B 1 257 ? 40.312 -30.873 29.675 1.00 15.57 516 LEU B CA 1
ATOM 8964 C C . LEU B 1 257 ? 41.176 -30.135 28.657 1.00 15.20 516 LEU B C 1
ATOM 8965 O O . LEU B 1 257 ? 42.054 -29.339 29.023 1.00 13.03 516 LEU B O 1
ATOM 8981 N N . GLY B 1 258 ? 40.954 -30.409 27.366 1.00 15.75 517 GLY B N 1
ATOM 8982 C CA . GLY B 1 258 ? 41.715 -29.744 26.322 1.00 13.72 517 GLY B CA 1
ATOM 8983 C C . GLY B 1 258 ? 41.463 -28.264 26.240 1.00 13.11 517 GLY B C 1
ATOM 8984 O O . GLY B 1 258 ? 42.359 -27.512 25.868 1.00 15.74 517 GLY B O 1
ATOM 8988 N N . MET B 1 259 ? 40.261 -27.827 26.593 1.00 12.79 518 MET B N 1
ATOM 8989 C CA . MET B 1 259 ? 39.965 -26.413 26.707 1.00 15.56 518 MET B CA 1
ATOM 8990 C C . MET B 1 259 ? 40.666 -25.747 27.877 1.00 17.45 518 MET B C 1
ATOM 8991 O O . MET B 1 259 ? 40.707 -24.515 27.924 1.00 18.07 518 MET B O 1
ATOM 9005 N N . GLY B 1 260 ? 41.228 -26.516 28.804 1.00 16.61 519 GLY B N 1
ATOM 9006 C CA . GLY B 1 260 ? 41.995 -25.962 29.895 1.00 14.69 519 GLY B CA 1
ATOM 9007 C C . GLY B 1 260 ? 41.272 -25.847 31.221 1.00 13.51 519 GLY B C 1
ATOM 9008 O O . GLY B 1 260 ? 41.790 -25.194 32.139 1.00 14.36 519 GLY B O 1
ATOM 9012 N N . LEU B 1 261 ? 40.096 -26.446 31.351 1.00 12.34 520 LEU B N 1
ATOM 9013 C CA . LEU B 1 261 ? 39.346 -26.390 32.604 1.00 11.07 520 LEU B CA 1
ATOM 9014 C C . LEU B 1 261 ? 40.190 -26.892 33.777 1.00 10.80 520 LEU B C 1
ATOM 9015 O O . LEU B 1 261 ? 40.879 -27.919 33.687 1.00 11.58 520 LEU B O 1
ATOM 9031 N N . ASP B 1 262 ? 40.145 -26.159 34.886 1.00 14.04 521 ASP B N 1
ATOM 9032 C CA . ASP B 1 262 ? 41.015 -26.460 36.018 1.00 15.59 521 ASP B CA 1
ATOM 9033 C C . ASP B 1 262 ? 40.347 -27.346 37.052 1.00 14.48 521 ASP B C 1
ATOM 9034 O O . ASP B 1 262 ? 41.042 -28.045 37.802 1.00 13.29 521 ASP B O 1
ATOM 9043 N N . GLU B 1 263 ? 39.027 -27.286 37.144 1.00 14.42 522 GLU B N 1
ATOM 9044 C CA . GLU B 1 263 ? 38.277 -28.025 38.152 1.00 17.06 522 GLU B CA 1
ATOM 9045 C C . GLU B 1 263 ? 36.976 -28.500 37.522 1.00 12.43 522 GLU B C 1
ATOM 9046 O O . GLU B 1 263 ? 36.321 -27.750 36.803 1.00 9.27 522 GLU B O 1
ATOM 9058 N N . PHE B 1 264 ? 36.613 -29.732 37.822 1.00 12.28 523 PHE B N 1
ATOM 9059 C CA . PHE B 1 264 ? 35.326 -30.304 37.489 1.00 11.35 523 PHE B CA 1
ATOM 9060 C C . PHE B 1 264 ? 34.577 -30.544 38.787 1.00 12.41 523 PHE B C 1
ATOM 9061 O O . PHE B 1 264 ? 35.122 -31.176 39.698 1.00 17.82 523 PHE B O 1
ATOM 9078 N N . SER B 1 265 ? 33.312 -30.118 38.859 1.00 10.75 524 SER B N 1
ATOM 9079 C CA . SER B 1 265 ? 32.502 -30.385 40.046 1.00 12.42 524 SER B CA 1
ATOM 9080 C C . SER B 1 265 ? 31.182 -30.981 39.616 1.00 12.25 524 SER B C 1
ATOM 9081 O O . SER B 1 265 ? 30.591 -30.512 38.643 1.00 12.24 524 SER B O 1
ATOM 9089 N N . MET B 1 266 ? 30.737 -32.017 40.330 1.00 12.16 525 MET B N 1
ATOM 9090 C CA . MET B 1 266 ? 29.636 -32.830 39.832 1.00 12.80 525 MET B CA 1
ATOM 9091 C C . MET B 1 266 ? 28.979 -33.596 40.961 1.00 14.21 525 MET B C 1
ATOM 9092 O O . MET B 1 266 ? 29.536 -33.745 42.060 1.00 14.17 525 MET B O 1
ATOM 9106 N N . SER B 1 267 ? 27.787 -34.105 40.671 1.00 16.40 526 SER B N 1
ATOM 9107 C CA . SER B 1 267 ? 27.173 -35.087 41.556 1.00 20.75 526 SER B CA 1
ATOM 9108 C C . SER B 1 267 ? 28.186 -36.158 41.898 1.00 18.84 526 SER B C 1
ATOM 9109 O O . SER B 1 267 ? 28.904 -36.656 41.013 1.00 18.10 526 SER B O 1
ATOM 9117 N N . ALA B 1 268 ? 28.243 -36.508 43.184 1.00 16.39 527 ALA B N 1
ATOM 9118 C CA . ALA B 1 268 ? 29.334 -37.324 43.679 1.00 19.12 527 ALA B CA 1
ATOM 9119 C C . ALA B 1 268 ? 29.439 -38.638 42.917 1.00 19.92 527 ALA B C 1
ATOM 9120 O O . ALA B 1 268 ? 30.550 -39.131 42.682 1.00 17.72 527 ALA B O 1
ATOM 9127 N N . ILE B 1 269 ? 28.298 -39.232 42.542 1.00 26.18 528 ILE B N 1
ATOM 9128 C CA . ILE B 1 269 ? 28.338 -40.550 41.910 1.00 27.67 528 ILE B CA 1
ATOM 9129 C C . ILE B 1 269 ? 29.020 -40.520 40.545 1.00 22.19 528 ILE B C 1
ATOM 9130 O O . ILE B 1 269 ? 29.445 -41.561 40.056 1.00 22.53 528 ILE B O 1
ATOM 9146 N N . SER B 1 270 ? 29.108 -39.363 39.904 1.00 18.93 529 SER B N 1
ATOM 9147 C CA . SER B 1 270 ? 29.797 -39.260 38.617 1.00 21.22 529 SER B CA 1
ATOM 9148 C C . SER B 1 270 ? 31.313 -39.140 38.771 1.00 20.39 529 SER B C 1
ATOM 9149 O O . SER B 1 270 ? 32.038 -39.259 37.771 1.00 18.46 529 SER B O 1
ATOM 9157 N N . ILE B 1 271 ? 31.803 -38.907 39.994 1.00 19.14 530 ILE B N 1
ATOM 9158 C CA . ILE B 1 271 ? 33.216 -38.585 40.176 1.00 19.85 530 ILE B CA 1
ATOM 9159 C C . ILE B 1 271 ? 34.133 -39.730 39.758 1.00 20.33 530 ILE B C 1
ATOM 9160 O O . ILE B 1 271 ? 35.148 -39.468 39.096 1.00 16.67 530 ILE B O 1
ATOM 9176 N N . PRO B 1 272 ? 33.882 -40.985 40.145 1.00 22.49 531 PRO B N 1
ATOM 9177 C CA . PRO B 1 272 ? 34.836 -42.049 39.758 1.00 25.91 531 PRO B CA 1
ATOM 9178 C C . PRO B 1 272 ? 35.021 -42.184 38.251 1.00 23.17 531 PRO B C 1
ATOM 9179 O O . PRO B 1 272 ? 36.153 -42.338 37.780 1.00 21.45 531 PRO B O 1
ATOM 9190 N N . ARG B 1 273 ? 33.954 -42.088 37.463 1.00 21.96 532 ARG B N 1
ATOM 9191 C CA . ARG B 1 273 ? 34.112 -42.257 36.019 1.00 21.53 532 ARG B CA 1
ATOM 9192 C C . ARG B 1 273 ? 34.858 -41.083 35.392 1.00 18.51 532 ARG B C 1
ATOM 9193 O O . ARG B 1 273 ? 35.686 -41.275 34.491 1.00 21.18 532 ARG B O 1
ATOM 9214 N N . ILE B 1 274 ? 34.572 -39.859 35.824 1.00 16.61 533 ILE B N 1
ATOM 9215 C CA . ILE B 1 274 ? 35.245 -38.702 35.248 1.00 16.07 533 ILE B CA 1
ATOM 9216 C C . ILE B 1 274 ? 36.712 -38.675 35.675 1.00 17.47 533 ILE B C 1
ATOM 9217 O O . ILE B 1 274 ? 37.599 -38.359 34.873 1.00 16.65 533 ILE B O 1
ATOM 9233 N N . LYS B 1 275 ? 36.993 -39.020 36.940 1.00 16.34 534 LYS B N 1
ATOM 9234 C CA . LYS B 1 275 ? 38.374 -39.139 37.393 1.00 19.15 534 LYS B CA 1
ATOM 9235 C C . LYS B 1 275 ? 39.148 -40.141 36.541 1.00 17.94 534 LYS B C 1
ATOM 9236 O O . LYS B 1 275 ? 40.297 -39.899 36.141 1.00 16.77 534 LYS B O 1
ATOM 9255 N N . LYS B 1 276 ? 38.542 -41.291 36.264 1.00 18.59 535 LYS B N 1
ATOM 9256 C CA . LYS B 1 276 ? 39.253 -42.301 35.485 1.00 19.42 535 LYS B CA 1
ATOM 9257 C C . LYS B 1 276 ? 39.566 -41.796 34.074 1.00 19.40 535 LYS B C 1
ATOM 9258 O O . LYS B 1 276 ? 40.656 -42.044 33.543 1.00 20.67 535 LYS B O 1
ATOM 9277 N N . ILE B 1 277 ? 38.630 -41.084 33.451 1.00 18.28 536 ILE B N 1
ATOM 9278 C CA . ILE B 1 277 ? 38.885 -40.538 32.121 1.00 18.32 536 ILE B CA 1
ATOM 9279 C C . ILE B 1 277 ? 40.039 -39.542 32.174 1.00 17.54 536 ILE B C 1
ATOM 9280 O O . ILE B 1 277 ? 40.968 -39.581 31.352 1.00 17.74 536 ILE B O 1
ATOM 9296 N N . ILE B 1 278 ? 40.021 -38.667 33.175 1.00 16.64 537 ILE B N 1
ATOM 9297 C CA . ILE B 1 278 ? 41.077 -37.676 33.310 1.00 16.06 537 ILE B CA 1
ATOM 9298 C C . ILE B 1 278 ? 42.429 -38.363 33.422 1.00 17.28 537 ILE B C 1
ATOM 9299 O O . ILE B 1 278 ? 43.377 -38.025 32.703 1.00 19.17 537 ILE B O 1
ATOM 9315 N N . ARG B 1 279 ? 42.513 -39.384 34.274 1.00 17.00 538 ARG B N 1
ATOM 9316 C CA . ARG B 1 279 ? 43.770 -40.077 34.512 1.00 18.26 538 ARG B CA 1
ATOM 9317 C C . ARG B 1 279 ? 44.233 -40.875 33.308 1.00 18.88 538 ARG B C 1
ATOM 9318 O O . ARG B 1 279 ? 45.421 -41.210 33.207 1.00 21.55 538 ARG B O 1
ATOM 9339 N N . ASN B 1 280 ? 43.346 -41.168 32.365 1.00 19.55 539 ASN B N 1
ATOM 9340 C CA . ASN B 1 280 ? 43.724 -41.892 31.160 1.00 23.10 539 ASN B CA 1
ATOM 9341 C C . ASN B 1 280 ? 43.761 -40.978 29.946 1.00 24.06 539 ASN B C 1
ATOM 9342 O O . ASN B 1 280 ? 43.696 -41.456 28.815 1.00 25.17 539 ASN B O 1
ATOM 9353 N N . THR B 1 281 ? 43.882 -39.669 30.160 1.00 23.64 540 THR B N 1
ATOM 9354 C CA . THR B 1 281 ? 43.879 -38.711 29.066 1.00 24.86 540 THR B CA 1
ATOM 9355 C C . THR B 1 281 ? 45.234 -38.025 28.941 1.00 21.64 540 THR B C 1
ATOM 9356 O O . THR B 1 281 ? 45.914 -37.763 29.937 1.00 18.95 540 THR B O 1
ATOM 9367 N N . ASN B 1 282 ? 45.613 -37.729 27.699 1.00 21.98 541 ASN B N 1
ATOM 9368 C CA . ASN B 1 282 ? 46.760 -36.873 27.418 1.00 21.01 541 ASN B CA 1
ATOM 9369 C C . ASN B 1 282 ? 46.261 -35.448 27.230 1.00 21.31 541 ASN B C 1
ATOM 9370 O O . ASN B 1 282 ? 45.466 -35.177 26.314 1.00 21.85 541 ASN B O 1
ATOM 9381 N N . PHE B 1 283 ? 46.710 -34.534 28.105 1.00 16.97 542 PHE B N 1
ATOM 9382 C CA . PHE B 1 283 ? 46.248 -33.154 28.008 1.00 17.22 542 PHE B CA 1
ATOM 9383 C C . PHE B 1 283 ? 46.673 -32.511 26.686 1.00 16.44 542 PHE B C 1
ATOM 9384 O O . PHE B 1 283 ? 45.891 -31.795 26.044 1.00 15.94 542 PHE B O 1
ATOM 9401 N N . GLU B 1 284 ? 47.914 -32.732 26.265 1.00 19.58 543 GLU B N 1
ATOM 9402 C CA . GLU B 1 284 ? 48.384 -32.116 25.026 1.00 26.16 543 GLU B CA 1
ATOM 9403 C C . GLU B 1 284 ? 47.531 -32.560 23.835 1.00 24.19 543 GLU B C 1
ATOM 9404 O O . GLU B 1 284 ? 47.104 -31.739 23.015 1.00 21.88 543 GLU B O 1
ATOM 9416 N N . ASP B 1 285 ? 47.268 -33.862 23.723 1.00 24.07 544 ASP B N 1
ATOM 9417 C CA . ASP B 1 285 ? 46.377 -34.355 22.677 1.00 23.91 544 ASP B CA 1
ATOM 9418 C C . ASP B 1 285 ? 44.967 -33.786 22.822 1.00 20.77 544 ASP B C 1
ATOM 9419 O O . ASP B 1 285 ? 44.296 -33.503 21.825 1.00 18.91 544 ASP B O 1
ATOM 9428 N N . ALA B 1 286 ? 44.482 -33.648 24.052 1.00 21.23 545 ALA B N 1
ATOM 9429 C CA . ALA B 1 286 ? 43.146 -33.083 24.250 1.00 19.00 545 ALA B CA 1
ATOM 9430 C C . ALA B 1 286 ? 43.090 -31.635 23.791 1.00 17.18 545 ALA B C 1
ATOM 9431 O O . ALA B 1 286 ? 42.086 -31.196 23.222 1.00 16.41 545 ALA B O 1
ATOM 9438 N N . LYS B 1 287 ? 44.153 -30.875 24.041 1.00 18.20 546 LYS B N 1
ATOM 9439 C CA . LYS B 1 287 ? 44.172 -29.468 23.658 1.00 21.07 546 LYS B CA 1
ATOM 9440 C C . LYS B 1 287 ? 44.047 -29.306 22.142 1.00 21.20 546 LYS B C 1
ATOM 9441 O O . LYS B 1 287 ? 43.321 -28.427 21.657 1.00 22.06 546 LYS B O 1
ATOM 9460 N N . VAL B 1 288 ? 44.720 -30.155 21.383 1.00 21.64 547 VAL B N 1
ATOM 9461 C CA . VAL B 1 288 ? 44.593 -30.128 19.930 1.00 23.80 547 VAL B CA 1
ATOM 9462 C C . VAL B 1 288 ? 43.159 -30.442 19.519 1.00 23.14 547 VAL B C 1
ATOM 9463 O O . VAL B 1 288 ? 42.567 -29.745 18.685 1.00 23.54 547 VAL B O 1
ATOM 9476 N N . LEU B 1 289 ? 42.583 -31.493 20.108 1.00 22.04 548 LEU B N 1
ATOM 9477 C CA . LEU B 1 289 ? 41.197 -31.854 19.843 1.00 21.93 548 LEU B CA 1
ATOM 9478 C C . LEU B 1 289 ? 40.265 -30.698 20.134 1.00 17.65 548 LEU B C 1
ATOM 9479 O O . LEU B 1 289 ? 39.388 -30.377 19.326 1.00 16.72 548 LEU B O 1
ATOM 9495 N N . ALA B 1 290 ? 40.436 -30.063 21.287 1.00 16.04 549 ALA B N 1
ATOM 9496 C CA . ALA B 1 290 ? 39.538 -28.985 21.681 1.00 17.30 549 ALA B CA 1
ATOM 9497 C C . ALA B 1 290 ? 39.601 -27.823 20.696 1.00 17.70 549 ALA B C 1
ATOM 9498 O O . ALA B 1 290 ? 38.564 -27.219 20.363 1.00 16.98 549 ALA B O 1
ATOM 9505 N N . GLU B 1 291 ? 40.806 -27.486 20.230 1.00 17.31 550 GLU B N 1
ATOM 9506 C CA . GLU B 1 291 ? 40.940 -26.421 19.247 1.00 26.45 550 GLU B CA 1
ATOM 9507 C C . GLU B 1 291 ? 40.159 -26.743 17.974 1.00 23.37 550 GLU B C 1
ATOM 9508 O O . GLU B 1 291 ? 39.453 -25.886 17.436 1.00 18.65 550 GLU B O 1
ATOM 9520 N N . GLN B 1 292 ? 40.287 -27.971 17.470 1.00 25.86 551 GLN B N 1
ATOM 9521 C CA . GLN B 1 292 ? 39.554 -28.360 16.270 1.00 26.70 551 GLN B CA 1
ATOM 9522 C C . GLN B 1 292 ? 38.051 -28.340 16.526 1.00 20.35 551 GLN B C 1
ATOM 9523 O O . GLN B 1 292 ? 37.277 -27.846 15.702 1.00 17.34 551 GLN B O 1
ATOM 9537 N N . ALA B 1 293 ? 37.618 -28.896 17.659 1.00 18.51 552 ALA B N 1
ATOM 9538 C CA . ALA B 1 293 ? 36.194 -28.996 17.939 1.00 18.80 552 ALA B CA 1
ATOM 9539 C C . ALA B 1 293 ? 35.550 -27.613 18.000 1.00 17.60 552 ALA B C 1
ATOM 9540 O O . ALA B 1 293 ? 34.535 -27.355 17.346 1.00 17.71 552 ALA B O 1
ATOM 9547 N N . LEU B 1 294 ? 36.145 -26.701 18.770 1.00 15.13 553 LEU B N 1
ATOM 9548 C CA . LEU B 1 294 ? 35.560 -25.382 18.960 1.00 16.59 553 LEU B CA 1
ATOM 9549 C C . LEU B 1 294 ? 35.534 -24.558 17.690 1.00 15.14 553 LEU B C 1
ATOM 9550 O O . LEU B 1 294 ? 34.870 -23.523 17.678 1.00 16.59 553 LEU B O 1
ATOM 9566 N N . ALA B 1 295 ? 36.270 -24.952 16.661 1.00 14.55 554 ALA B N 1
ATOM 9567 C CA . ALA B 1 295 ? 36.241 -24.271 15.378 1.00 16.05 554 ALA B CA 1
ATOM 9568 C C . ALA B 1 295 ? 35.101 -24.738 14.484 1.00 18.89 554 ALA B C 1
ATOM 9569 O O . ALA B 1 295 ? 34.915 -24.178 13.384 1.00 21.04 554 ALA B O 1
ATOM 9576 N N . GLN B 1 296 ? 34.349 -25.780 14.903 1.00 18.30 555 GLN B N 1
ATOM 9577 C CA . GLN B 1 296 ? 33.312 -26.342 14.039 1.00 18.58 555 GLN B CA 1
ATOM 9578 C C . GLN B 1 296 ? 32.093 -25.420 14.026 1.00 16.47 555 GLN B C 1
ATOM 9579 O O . GLN B 1 296 ? 31.745 -24.834 15.048 1.00 16.57 555 GLN B O 1
ATOM 9593 N N . PRO B 1 297 ? 31.402 -25.324 12.898 1.00 17.11 556 PRO B N 1
ATOM 9594 C CA . PRO B 1 297 ? 30.285 -24.361 12.805 1.00 17.90 556 PRO B CA 1
ATOM 9595 C C . PRO B 1 297 ? 28.964 -24.841 13.378 1.00 19.48 556 PRO B C 1
ATOM 9596 O O . PRO B 1 297 ? 28.084 -23.996 13.628 1.00 18.00 556 PRO B O 1
ATOM 9607 N N . THR B 1 298 ? 28.777 -26.152 13.567 1.00 21.20 557 THR B N 1
ATOM 9608 C CA . THR B 1 298 ? 27.525 -26.658 14.099 1.00 21.63 557 THR B CA 1
ATOM 9609 C C . THR B 1 298 ? 27.789 -27.623 15.250 1.00 21.30 557 THR B C 1
ATOM 9610 O O . THR B 1 298 ? 28.859 -28.252 15.348 1.00 17.31 557 THR B O 1
ATOM 9621 N N . THR B 1 299 ? 26.768 -27.761 16.097 1.00 24.46 558 THR B N 1
ATOM 9622 C CA . THR B 1 299 ? 26.824 -28.723 17.193 1.00 23.00 558 THR B CA 1
ATOM 9623 C C . THR B 1 299 ? 27.150 -30.118 16.679 1.00 20.98 558 THR B C 1
ATOM 9624 O O . THR B 1 299 ? 28.017 -30.807 17.227 1.00 20.58 558 THR B O 1
ATOM 9635 N N . ASP B 1 300 ? 26.463 -30.551 15.619 1.00 23.55 559 ASP B N 1
ATOM 9636 C CA . ASP B 1 300 ? 26.653 -31.909 15.111 1.00 29.40 559 ASP B CA 1
ATOM 9637 C C . ASP B 1 300 ? 28.086 -32.131 14.646 1.00 26.58 559 ASP B C 1
ATOM 9638 O O . ASP B 1 300 ? 28.698 -33.159 14.945 1.00 26.34 559 ASP B O 1
ATOM 9647 N N . GLU B 1 301 ? 28.634 -31.182 13.889 1.00 24.91 560 GLU B N 1
ATOM 9648 C CA . GLU B 1 301 ? 30.016 -31.310 13.440 1.00 26.12 560 GLU B CA 1
ATOM 9649 C C . GLU B 1 301 ? 30.977 -31.304 14.621 1.00 22.52 560 GLU B C 1
ATOM 9650 O O . GLU B 1 301 ? 31.971 -32.039 14.627 1.00 20.58 560 GLU B O 1
ATOM 9662 N N . LEU B 1 302 ? 30.680 -30.509 15.648 1.00 21.84 561 LEU B N 1
ATOM 9663 C CA . LEU B 1 302 ? 31.537 -30.485 16.825 1.00 21.09 561 LEU B CA 1
ATOM 9664 C C . LEU B 1 302 ? 31.492 -31.824 17.548 1.00 21.21 561 LEU B C 1
ATOM 9665 O O . LEU B 1 302 ? 32.538 -32.413 17.854 1.00 21.45 561 LEU B O 1
ATOM 9681 N N . MET B 1 303 ? 30.281 -32.308 17.859 1.00 21.18 562 MET B N 1
ATOM 9682 C CA . MET B 1 303 ? 30.147 -33.549 18.610 1.00 23.70 562 MET B CA 1
ATOM 9683 C C . MET B 1 303 ? 30.680 -34.732 17.817 1.00 25.21 562 MET B C 1
ATOM 9684 O O . MET B 1 303 ? 31.356 -35.612 18.381 1.00 24.10 562 MET B O 1
ATOM 9698 N N . THR B 1 304 ? 30.391 -34.776 16.508 1.00 28.33 563 THR B N 1
ATOM 9699 C CA . THR B 1 304 ? 30.938 -35.836 15.676 1.00 31.45 563 THR B CA 1
ATOM 9700 C C . THR B 1 304 ? 32.456 -35.863 15.773 1.00 29.76 563 THR B C 1
ATOM 9701 O O . THR B 1 304 ? 33.065 -36.929 15.915 1.00 32.70 563 THR B O 1
ATOM 9712 N N . LEU B 1 305 ? 33.085 -34.694 15.718 1.00 22.24 564 LEU B N 1
ATOM 9713 C CA . LEU B 1 305 ? 34.538 -34.637 15.824 1.00 25.01 564 LEU B CA 1
ATOM 9714 C C . LEU B 1 305 ? 35.005 -35.119 17.199 1.00 24.40 564 LEU B C 1
ATOM 9715 O O . LEU B 1 305 ? 35.942 -35.915 17.301 1.00 23.36 564 LEU B O 1
ATOM 9731 N N . VAL B 1 306 ? 34.331 -34.693 18.266 1.00 26.03 565 VAL B N 1
ATOM 9732 C CA . VAL B 1 306 ? 34.722 -35.131 19.606 1.00 27.48 565 VAL B CA 1
ATOM 9733 C C . VAL B 1 306 ? 34.504 -36.633 19.760 1.00 29.51 565 VAL B C 1
ATOM 9734 O O . VAL B 1 306 ? 35.378 -37.356 20.269 1.00 26.82 565 VAL B O 1
ATOM 9747 N N . ASN B 1 307 ? 33.347 -37.124 19.303 1.00 32.30 566 ASN B N 1
ATOM 9748 C CA . ASN B 1 307 ? 33.039 -38.545 19.393 1.00 32.63 566 ASN B CA 1
ATOM 9749 C C . ASN B 1 307 ? 34.089 -39.380 18.672 1.00 30.43 566 ASN B C 1
ATOM 9750 O O . ASN B 1 307 ? 34.583 -40.371 19.217 1.00 27.94 566 ASN B O 1
ATOM 9761 N N . LYS B 1 308 ? 34.438 -39.002 17.434 1.00 33.10 567 LYS B N 1
ATOM 9762 C CA . LYS B 1 308 ? 35.438 -39.761 16.692 1.00 36.60 567 LYS B CA 1
ATOM 9763 C C . LYS B 1 308 ? 36.758 -39.818 17.449 1.00 36.44 567 LYS B C 1
ATOM 9764 O O . LYS B 1 308 ? 37.384 -40.875 17.541 1.00 36.58 567 LYS B O 1
ATOM 9783 N N . PHE B 1 309 ? 37.191 -38.696 18.016 1.00 37.00 568 PHE B N 1
ATOM 9784 C CA . PHE B 1 309 ? 38.442 -38.681 18.764 1.00 38.42 568 PHE B CA 1
ATOM 9785 C C . PHE B 1 309 ? 38.376 -39.621 19.964 1.00 43.19 568 PHE B C 1
ATOM 9786 O O . PHE B 1 309 ? 39.342 -40.343 20.251 1.00 42.45 568 PHE B O 1
ATOM 9803 N N . ILE B 1 310 ? 37.253 -39.609 20.690 1.00 48.05 569 ILE B N 1
ATOM 9804 C CA . ILE B 1 310 ? 37.063 -40.543 21.798 1.00 49.69 569 ILE B CA 1
ATOM 9805 C C . ILE B 1 310 ? 37.267 -41.974 21.314 1.00 52.08 569 ILE B C 1
ATOM 9806 O O . ILE B 1 310 ? 38.071 -42.729 21.873 1.00 49.71 569 ILE B O 1
ATOM 9822 N N . GLU B 1 311 ? 36.543 -42.365 20.267 1.00 58.34 570 GLU B N 1
ATOM 9823 C CA . GLU B 1 311 ? 36.615 -43.722 19.735 1.00 62.96 570 GLU B CA 1
ATOM 9824 C C . GLU B 1 311 ? 37.934 -43.978 19.014 1.00 56.45 570 GLU B C 1
ATOM 9825 O O . GLU B 1 311 ? 38.953 -43.360 19.326 1.00 52.41 570 GLU B O 1
#